Protein AF-A0A1E7FWZ1-F1 (afdb_monomer_lite)

Secondary structure (DSSP, 8-state):
-------------------------EEEEPTT--SS-----TT---HHHHHHHHHTT--HHHH----SSHHHHHHHHHHHHHHHHHT--S--TT-TTT----TT----EEEEEEE-STTT-GGG--TTS-----HHHHHHHHHHHHHHSSSEEEEEES-HHHHHHHHHHHHHHHHHHHHHHHHTT-------------------------------------------SSHHHHHHHHHTTS--PPPPP---------------------------------SEEEEESSTT----SSTTHHHHHHHHHHHHTPPPTTEEEEEEE---SHHHHHHHHHHHHHHTTTSEEEEES---SSPPGGGSS-EEEEEEEEEEEEE-GGGTTT---TT-----PPPEEEEEEETTS-EEEEEESSS--EEEEEE---TTTTT---HHHHHHHHHHHHHHHTT-

Sequence (456 aa):
MVSSLQSHHHHHNQNKYYGRRRSASIILFNAVDDSNSKSNNDNIPPVDSMRTMLESSWNTIKMGRIPVDAEAAAKEAYLSIIRAATGATTVDDNCEDDMKEEDGKNIVGTFFVDLLLPSYDMKQVQKGQTNLYDEVAAVEYCISLANCFKGKTQIIVRDDKTLQTVTKVLDARERNKRIMTNEDNNVDVKLDEEDHDDNEDDIKDDDENDKSVGDNLFVGEETTTTTNNMDSYRQKLISNWDEQDPITTSEDGPKRKFEDSTIETSSAPSSSSSSSSSSSNKSYRLASLFGNVRIDQGPDMATHIIQALRYNALAKDDEDNIIILSAIGKDEMIAVRALVTKYGNKRKIILVNCQFQPTPRELLSAETVYSVLPLMARKNMENENNNNDNNDNNNNIPPKVVVLRRYPKNWEIFVDIGNGYELAESTPVNNSNKRGLSKEFIARGVARHLDFVSRR

Structure (mmCIF, N/CA/C/O backbone):
data_AF-A0A1E7FWZ1-F1
#
_entry.id   AF-A0A1E7FWZ1-F1
#
loop_
_atom_site.group_PDB
_atom_site.id
_atom_site.type_symbol
_atom_site.label_atom_id
_atom_site.label_alt_id
_atom_site.label_comp_id
_atom_site.label_asym_id
_atom_site.label_entity_id
_atom_site.label_seq_id
_atom_site.pdbx_PDB_ins_code
_atom_site.Cartn_x
_atom_site.Cartn_y
_atom_site.Cartn_z
_atom_site.occupancy
_atom_site.B_iso_or_equiv
_atom_site.auth_seq_id
_atom_site.auth_comp_id
_atom_site.auth_asym_id
_atom_site.auth_atom_id
_atom_site.pdbx_PDB_model_num
ATOM 1 N N . MET A 1 1 ? -2.045 -68.570 -27.461 1.00 41.38 1 MET A N 1
ATOM 2 C CA . MET A 1 1 ? -1.552 -68.290 -28.824 1.00 41.38 1 MET A CA 1
ATOM 3 C C . MET A 1 1 ? -0.575 -67.139 -28.726 1.00 41.38 1 MET A C 1
ATOM 5 O O . MET A 1 1 ? -0.920 -66.101 -28.183 1.00 41.38 1 MET A O 1
ATOM 9 N N . VAL A 1 2 ? 0.665 -67.409 -29.115 1.00 37.94 2 VAL A N 1
ATOM 10 C CA . VAL A 1 2 ? 1.831 -66.532 -28.999 1.00 37.94 2 VAL A CA 1
ATOM 11 C C . VAL A 1 2 ? 1.876 -65.647 -30.244 1.00 37.94 2 VAL A C 1
ATOM 13 O O . VAL A 1 2 ? 1.856 -66.189 -31.346 1.00 37.94 2 VAL A O 1
ATOM 16 N N . SER A 1 3 ? 1.970 -64.322 -30.100 1.00 43.81 3 SER A N 1
ATOM 17 C CA . SER A 1 3 ? 2.428 -63.457 -31.195 1.00 43.81 3 SER A CA 1
ATOM 18 C C . SER A 1 3 ? 3.489 -62.481 -30.697 1.00 43.81 3 SER A C 1
ATOM 20 O O . SER A 1 3 ? 3.215 -61.519 -29.983 1.00 43.81 3 SER A O 1
ATOM 22 N N . SER A 1 4 ? 4.711 -62.809 -31.098 1.00 45.62 4 SER A N 1
ATOM 23 C CA . SER A 1 4 ? 5.915 -61.989 -31.129 1.00 45.62 4 SER A CA 1
ATOM 24 C C . SER A 1 4 ? 5.687 -60.672 -31.877 1.00 45.62 4 SER A C 1
ATOM 26 O O . SER A 1 4 ? 5.171 -60.694 -32.993 1.00 45.62 4 SER A O 1
ATOM 28 N N . LEU A 1 5 ? 6.135 -59.555 -31.297 1.00 45.56 5 LEU A N 1
ATOM 29 C CA . LEU A 1 5 ? 6.455 -58.327 -32.024 1.00 45.56 5 LEU A CA 1
ATOM 30 C C . LEU A 1 5 ? 7.795 -57.781 -31.510 1.00 45.56 5 LEU A C 1
ATOM 32 O O . LEU A 1 5 ? 7.937 -57.374 -30.358 1.00 45.56 5 LEU A O 1
ATOM 36 N N . GLN A 1 6 ? 8.782 -57.852 -32.400 1.00 46.59 6 GLN A N 1
ATOM 37 C CA . GLN A 1 6 ? 10.123 -57.274 -32.328 1.00 46.59 6 GLN A CA 1
ATOM 38 C C . GLN A 1 6 ? 10.150 -55.890 -33.008 1.00 46.59 6 GLN A C 1
ATOM 40 O O . GLN A 1 6 ? 9.266 -55.579 -33.802 1.00 46.59 6 GLN A O 1
ATOM 45 N N . SER A 1 7 ? 11.258 -55.163 -32.785 1.00 35.28 7 SER A N 1
ATOM 46 C CA . SER A 1 7 ? 11.747 -53.951 -33.487 1.00 35.28 7 SER A CA 1
ATOM 47 C C . SER A 1 7 ? 11.162 -52.602 -33.046 1.00 35.28 7 SER A C 1
ATOM 49 O O . SER A 1 7 ? 9.962 -52.474 -32.884 1.00 35.28 7 SER A O 1
ATOM 51 N N . HIS A 1 8 ? 11.911 -51.507 -32.857 1.00 38.00 8 HIS A N 1
ATOM 52 C CA . HIS A 1 8 ? 13.321 -51.170 -33.099 1.00 38.00 8 HIS A CA 1
ATOM 53 C C . HIS A 1 8 ? 13.768 -50.117 -32.058 1.00 38.00 8 HIS A C 1
ATOM 55 O O . HIS A 1 8 ? 13.045 -49.160 -31.793 1.00 38.00 8 HIS A O 1
ATOM 61 N N . HIS A 1 9 ? 14.980 -50.245 -31.508 1.00 37.81 9 HIS A N 1
ATOM 62 C CA . HIS A 1 9 ? 15.659 -49.166 -30.782 1.00 37.81 9 HIS A CA 1
ATOM 63 C C . HIS A 1 9 ? 16.366 -48.237 -31.778 1.00 37.81 9 HIS A C 1
ATOM 65 O O . HIS A 1 9 ? 17.279 -48.660 -32.486 1.00 37.81 9 HIS A O 1
ATOM 71 N N . HIS A 1 10 ? 15.963 -46.967 -31.816 1.00 39.62 10 HIS A N 1
ATOM 72 C CA . HIS A 1 10 ? 16.719 -45.882 -32.438 1.00 39.62 10 HIS A CA 1
ATOM 73 C C . HIS A 1 10 ? 17.400 -45.070 -31.330 1.00 39.62 10 HIS A C 1
ATOM 75 O O . HIS A 1 10 ? 16.763 -44.277 -30.638 1.00 39.62 10 HIS A O 1
ATOM 81 N N . HIS A 1 11 ? 18.706 -45.277 -31.150 1.00 37.78 11 HIS A N 1
ATOM 82 C CA . HIS A 1 11 ? 19.546 -44.395 -30.346 1.00 37.78 11 HIS A CA 1
ATOM 83 C C . HIS A 1 11 ? 19.838 -43.124 -31.147 1.00 37.78 11 HIS A C 1
ATOM 85 O O . HIS A 1 11 ? 20.704 -43.112 -32.020 1.00 37.78 11 HIS A O 1
ATOM 91 N N . HIS A 1 12 ? 19.112 -42.047 -30.848 1.00 41.59 12 HIS A N 1
ATOM 92 C CA . HIS A 1 12 ? 19.444 -40.721 -31.353 1.00 41.59 12 HIS A CA 1
ATOM 93 C C . HIS A 1 12 ? 20.403 -40.036 -30.374 1.00 41.59 12 HIS A C 1
ATOM 95 O O . HIS A 1 12 ? 20.028 -39.602 -29.286 1.00 41.59 12 HIS A O 1
ATOM 101 N N . ASN A 1 13 ? 21.674 -40.006 -30.766 1.00 36.00 13 ASN A N 1
ATOM 102 C CA . ASN A 1 13 ? 22.768 -39.371 -30.048 1.00 36.00 13 ASN A CA 1
ATOM 103 C C . ASN A 1 13 ? 22.679 -37.849 -30.266 1.00 36.00 13 ASN A C 1
ATOM 105 O O . ASN A 1 13 ? 23.216 -37.320 -31.238 1.00 36.00 13 ASN A O 1
ATOM 109 N N . GLN A 1 14 ? 21.954 -37.133 -29.400 1.00 42.03 14 GLN A N 1
ATOM 110 C CA . GLN A 1 14 ? 21.979 -35.669 -29.399 1.00 42.03 14 GLN A CA 1
ATOM 111 C C . GLN A 1 14 ? 23.181 -35.171 -28.594 1.00 42.03 14 GLN A C 1
ATOM 113 O O . GLN A 1 14 ? 23.180 -35.152 -27.362 1.00 42.03 14 GLN A O 1
ATOM 118 N N . ASN A 1 15 ? 24.214 -34.753 -29.326 1.00 35.31 15 ASN A N 1
ATOM 119 C CA . ASN A 1 15 ? 25.339 -33.994 -28.800 1.00 35.31 15 ASN A CA 1
ATOM 120 C C . ASN A 1 15 ? 24.839 -32.692 -28.158 1.00 35.31 15 ASN A C 1
ATOM 122 O O . ASN A 1 15 ? 24.394 -31.761 -28.829 1.00 35.31 15 ASN A O 1
ATOM 126 N N . LYS A 1 16 ? 24.946 -32.637 -26.829 1.00 38.59 16 LYS A N 1
ATOM 127 C CA . LYS A 1 16 ? 24.740 -31.453 -25.996 1.00 38.59 16 LYS A CA 1
ATOM 128 C C . LYS A 1 16 ? 25.852 -30.431 -26.253 1.00 38.59 16 LYS A C 1
ATOM 130 O O . LYS A 1 16 ? 26.863 -30.420 -25.556 1.00 38.59 16 LYS A O 1
ATOM 135 N N . TYR A 1 17 ? 25.644 -29.527 -27.206 1.00 34.34 17 TYR A N 1
ATOM 136 C CA . TYR A 1 17 ? 26.347 -28.244 -27.224 1.00 34.34 17 TYR A CA 1
ATOM 137 C C . TYR A 1 17 ? 25.730 -27.327 -26.159 1.00 34.34 17 TYR A C 1
ATOM 139 O O . TYR A 1 17 ? 24.859 -26.507 -26.444 1.00 34.34 17 TYR A O 1
ATOM 147 N N . TYR A 1 18 ? 26.184 -27.446 -24.910 1.00 34.38 18 TYR A N 1
ATOM 148 C CA . TYR A 1 18 ? 26.018 -26.359 -23.946 1.00 34.38 18 TYR A CA 1
ATOM 149 C C . TYR A 1 18 ? 27.026 -25.265 -24.296 1.00 34.38 18 TYR A C 1
ATOM 151 O O . TYR A 1 18 ? 28.133 -25.210 -23.764 1.00 34.38 18 TYR A O 1
ATOM 159 N N . GLY A 1 19 ? 26.633 -24.383 -25.215 1.00 33.56 19 GLY A N 1
ATOM 160 C CA . GLY A 1 19 ? 27.243 -23.066 -25.308 1.00 33.56 19 GLY A CA 1
ATOM 161 C C . GLY A 1 19 ? 27.081 -22.390 -23.951 1.00 33.56 19 GLY A C 1
ATOM 162 O O . GLY A 1 19 ? 25.968 -22.049 -23.551 1.00 33.56 19 GLY A O 1
ATOM 163 N N . ARG A 1 20 ? 28.190 -22.252 -23.222 1.00 35.75 20 ARG A N 1
ATOM 164 C CA . ARG A 1 20 ? 28.290 -21.541 -21.947 1.00 35.75 20 ARG A CA 1
ATOM 165 C C . ARG A 1 20 ? 28.028 -20.058 -22.227 1.00 35.75 20 ARG A C 1
ATOM 167 O O . ARG A 1 20 ? 28.962 -19.276 -22.377 1.00 35.75 20 ARG A O 1
ATOM 174 N N . ARG A 1 21 ? 26.753 -19.680 -22.390 1.00 37.38 21 ARG A N 1
ATOM 175 C CA . ARG A 1 21 ? 26.336 -18.278 -22.456 1.00 37.38 21 ARG A CA 1
ATOM 176 C C . ARG A 1 21 ? 26.787 -17.646 -21.148 1.00 37.38 21 ARG A C 1
ATOM 178 O O . ARG A 1 21 ? 26.331 -18.046 -20.080 1.00 37.38 21 ARG A O 1
ATOM 185 N N . ARG A 1 22 ? 27.729 -16.710 -21.237 1.00 39.38 22 ARG A N 1
ATOM 186 C CA . ARG A 1 22 ? 28.045 -15.791 -20.147 1.00 39.38 22 ARG A CA 1
ATOM 187 C C . ARG A 1 22 ? 26.780 -14.968 -19.919 1.00 39.38 22 ARG A C 1
ATOM 189 O O . ARG A 1 22 ? 26.556 -13.988 -20.615 1.00 39.38 22 ARG A O 1
ATOM 196 N N . SER A 1 23 ? 25.902 -15.434 -19.036 1.00 41.34 23 SER A N 1
ATOM 197 C CA . 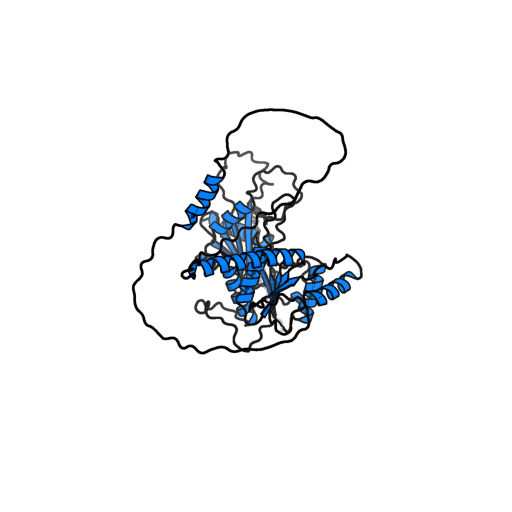SER A 1 23 ? 24.780 -14.634 -18.565 1.00 41.34 23 SER A CA 1
ATOM 198 C C . SER A 1 23 ? 25.378 -13.421 -17.870 1.00 41.34 23 SER A C 1
ATOM 200 O O . SER A 1 23 ? 26.035 -13.573 -16.841 1.00 41.34 23 SER A O 1
ATOM 202 N N . ALA A 1 24 ? 25.213 -12.237 -18.458 1.00 46.94 24 ALA A N 1
ATOM 203 C CA . ALA A 1 24 ? 25.499 -10.999 -17.758 1.00 46.94 24 ALA A CA 1
ATOM 204 C C . ALA A 1 24 ? 24.646 -10.999 -16.481 1.00 46.94 24 ALA A C 1
ATOM 206 O O . ALA A 1 24 ? 23.417 -11.047 -16.544 1.00 46.94 24 ALA A O 1
ATOM 207 N N . SER A 1 25 ? 25.292 -11.052 -15.317 1.00 50.53 25 SER A N 1
ATOM 208 C CA . SER A 1 25 ? 24.591 -10.980 -14.040 1.00 50.53 25 SER A CA 1
ATOM 209 C C . SER A 1 25 ? 24.173 -9.530 -13.815 1.00 50.53 25 SER A C 1
ATOM 211 O O . SER A 1 25 ? 25.030 -8.664 -13.624 1.00 50.53 25 SER A O 1
ATOM 213 N N . ILE A 1 26 ? 22.870 -9.266 -13.872 1.00 57.25 26 ILE A N 1
ATOM 214 C CA . ILE A 1 26 ? 22.287 -7.978 -13.491 1.00 57.25 26 ILE A CA 1
ATOM 215 C C . ILE A 1 26 ? 22.041 -8.006 -11.989 1.00 57.25 26 ILE A C 1
ATOM 217 O O . ILE A 1 26 ? 21.404 -8.934 -11.488 1.00 57.25 26 ILE A O 1
ATOM 221 N N . ILE A 1 27 ? 22.525 -6.985 -11.289 1.00 63.66 27 ILE A N 1
ATOM 222 C CA . ILE A 1 27 ? 22.184 -6.753 -9.888 1.00 63.66 27 ILE A CA 1
ATOM 223 C C . ILE A 1 27 ? 21.081 -5.699 -9.867 1.00 63.66 27 ILE A C 1
ATOM 225 O O . ILE A 1 27 ? 21.205 -4.628 -10.465 1.00 63.66 27 ILE A O 1
ATOM 229 N N . LEU A 1 28 ? 19.975 -6.025 -9.204 1.00 57.56 28 LEU A N 1
ATOM 230 C CA . LEU A 1 28 ? 18.892 -5.082 -8.966 1.00 57.56 28 LEU A CA 1
ATOM 231 C C . LEU A 1 28 ? 19.117 -4.402 -7.629 1.00 57.56 28 LEU A C 1
ATOM 233 O O . LEU A 1 28 ? 19.120 -5.061 -6.587 1.00 57.56 28 LEU A O 1
ATOM 237 N N . PHE A 1 29 ? 19.249 -3.085 -7.666 1.00 53.00 29 PHE A N 1
ATOM 238 C CA . PHE A 1 29 ? 19.328 -2.289 -6.459 1.00 53.00 29 PHE A CA 1
ATOM 239 C C . PHE A 1 29 ? 17.923 -1.794 -6.107 1.00 53.00 29 PHE A C 1
ATOM 241 O O . PHE A 1 29 ? 17.290 -1.072 -6.876 1.00 53.00 29 PHE A O 1
ATOM 248 N N . ASN A 1 30 ? 17.451 -2.208 -4.929 1.00 49.53 30 ASN A N 1
ATOM 249 C CA . ASN A 1 30 ? 16.565 -1.365 -4.128 1.00 49.53 30 ASN A CA 1
ATOM 250 C C . ASN A 1 30 ? 17.461 -0.381 -3.379 1.00 49.53 30 ASN A C 1
ATOM 252 O O . ASN A 1 30 ? 18.593 -0.741 -3.055 1.00 49.53 30 ASN A O 1
ATOM 256 N N . ALA A 1 31 ? 16.950 0.790 -3.007 1.00 45.16 31 ALA A N 1
ATOM 257 C CA . ALA A 1 31 ? 17.656 1.758 -2.160 1.00 45.16 31 ALA A CA 1
ATOM 258 C C . ALA A 1 31 ? 18.014 1.233 -0.741 1.00 45.16 31 ALA A C 1
ATOM 260 O O . ALA A 1 31 ? 18.254 2.029 0.154 1.00 45.16 31 ALA A O 1
ATOM 261 N N . VAL A 1 32 ? 18.027 -0.082 -0.491 1.00 41.59 32 VAL A N 1
ATOM 262 C CA . VAL A 1 32 ? 18.115 -0.691 0.847 1.00 41.59 32 VAL A CA 1
ATOM 263 C C . VAL A 1 32 ? 19.253 -1.709 0.999 1.00 41.59 32 VAL A C 1
ATOM 265 O O . VAL A 1 32 ? 19.667 -1.960 2.125 1.00 41.59 32 VAL A O 1
ATOM 268 N N . ASP A 1 33 ? 19.831 -2.262 -0.069 1.00 38.22 33 ASP A N 1
ATOM 269 C CA . ASP A 1 33 ? 20.810 -3.351 0.088 1.00 38.22 33 ASP A CA 1
ATOM 270 C C . ASP A 1 33 ? 22.237 -2.903 -0.241 1.00 38.22 33 ASP A C 1
ATOM 272 O O . ASP A 1 33 ? 22.680 -3.065 -1.372 1.00 38.22 33 ASP A O 1
ATOM 276 N N . ASP A 1 34 ? 22.946 -2.354 0.754 1.00 40.84 34 ASP A N 1
ATOM 277 C CA . ASP A 1 34 ? 24.374 -2.648 0.958 1.00 40.84 34 ASP A CA 1
ATOM 278 C C . ASP A 1 34 ? 24.886 -2.113 2.305 1.00 40.84 34 ASP A C 1
ATOM 280 O O . ASP A 1 34 ? 25.384 -0.997 2.439 1.00 40.84 34 ASP A O 1
ATOM 284 N N . SER A 1 35 ? 24.802 -2.945 3.343 1.00 40.69 35 SER A N 1
ATOM 285 C CA . SER A 1 35 ? 25.486 -2.703 4.615 1.00 40.69 35 SER A CA 1
ATOM 286 C C . SER A 1 35 ? 26.599 -3.727 4.823 1.00 40.69 35 SER A C 1
ATOM 288 O O . SER A 1 35 ? 26.543 -4.488 5.787 1.00 40.69 35 SER A O 1
ATOM 290 N N . ASN A 1 36 ? 27.587 -3.791 3.919 1.00 40.31 36 ASN A N 1
ATOM 291 C CA . ASN A 1 36 ? 28.929 -4.265 4.306 1.00 40.31 36 ASN A CA 1
ATOM 292 C C . ASN A 1 36 ? 30.097 -4.013 3.334 1.00 40.31 36 ASN A C 1
ATOM 294 O O . ASN A 1 36 ? 31.200 -4.491 3.597 1.00 40.31 36 ASN A O 1
ATOM 298 N N . SER A 1 37 ? 29.927 -3.250 2.255 1.00 39.62 37 SER A N 1
ATOM 299 C CA . SER A 1 37 ? 31.049 -2.901 1.377 1.00 39.62 37 SER A CA 1
ATOM 300 C C . SER A 1 37 ? 31.594 -1.514 1.724 1.00 39.62 37 SER A C 1
ATOM 302 O O . SER A 1 37 ? 31.004 -0.495 1.377 1.00 39.62 37 SER A O 1
ATOM 304 N N . LYS A 1 38 ? 32.750 -1.452 2.400 1.00 39.91 38 LYS A N 1
ATOM 305 C CA . LYS A 1 38 ? 33.598 -0.244 2.439 1.00 39.91 38 LYS A CA 1
ATOM 306 C C . LYS A 1 38 ? 34.289 -0.058 1.079 1.00 39.91 38 LYS A C 1
ATOM 308 O O . LYS A 1 38 ? 35.515 -0.105 1.000 1.00 39.91 38 LYS A O 1
ATOM 313 N N . SER A 1 39 ? 33.525 0.110 0.002 1.00 40.69 39 SER A N 1
ATOM 314 C CA . SER A 1 39 ? 34.071 0.593 -1.267 1.00 40.69 39 SER A CA 1
ATOM 315 C C . SER A 1 39 ? 33.727 2.070 -1.411 1.00 40.69 39 SER A C 1
ATOM 317 O O . SER A 1 39 ? 32.548 2.420 -1.405 1.00 40.69 39 SER A O 1
ATOM 319 N N . ASN A 1 40 ? 34.753 2.910 -1.548 1.00 39.09 40 ASN A N 1
ATOM 320 C CA . ASN A 1 40 ? 34.683 4.345 -1.847 1.00 39.09 40 ASN A CA 1
ATOM 321 C C . ASN A 1 40 ? 34.092 4.617 -3.249 1.00 39.09 40 ASN A C 1
ATOM 323 O O . ASN A 1 40 ? 34.763 5.191 -4.100 1.00 39.09 40 ASN A O 1
ATOM 327 N N . ASN A 1 41 ? 32.877 4.147 -3.536 1.00 42.69 41 ASN A N 1
ATOM 328 C CA . ASN A 1 41 ? 32.241 4.346 -4.834 1.00 42.69 41 ASN A CA 1
ATOM 329 C C . ASN A 1 41 ? 31.243 5.509 -4.758 1.00 42.69 41 ASN A C 1
ATOM 331 O O . ASN A 1 41 ? 30.050 5.316 -4.529 1.00 42.69 41 ASN A O 1
ATOM 335 N N . ASP A 1 42 ? 31.760 6.713 -5.004 1.00 45.56 42 ASP A N 1
ATOM 336 C CA . ASP A 1 42 ? 31.064 8.011 -5.031 1.00 45.56 42 ASP A CA 1
ATOM 337 C C . ASP A 1 42 ? 30.045 8.180 -6.185 1.00 45.56 42 ASP A C 1
ATOM 339 O O . ASP A 1 42 ? 29.622 9.288 -6.498 1.00 45.56 42 ASP A O 1
ATOM 343 N N . ASN A 1 43 ? 29.600 7.094 -6.825 1.00 53.56 43 ASN A N 1
ATOM 344 C CA . ASN A 1 43 ? 28.742 7.136 -8.018 1.00 53.56 43 ASN A CA 1
ATOM 345 C C . ASN A 1 43 ? 27.298 6.662 -7.774 1.00 53.56 43 ASN A C 1
ATOM 347 O O . ASN A 1 43 ? 26.589 6.309 -8.719 1.00 53.56 43 ASN A O 1
ATOM 351 N N . ILE A 1 44 ? 26.829 6.614 -6.523 1.00 56.09 44 ILE A N 1
ATOM 352 C CA . ILE A 1 44 ? 25.401 6.396 -6.255 1.00 56.09 44 ILE A CA 1
ATOM 353 C C . ILE A 1 44 ? 24.702 7.758 -6.362 1.00 56.09 44 ILE A C 1
ATOM 355 O O . ILE A 1 44 ? 24.931 8.597 -5.491 1.00 56.09 44 ILE A O 1
ATOM 359 N N . PRO A 1 45 ? 23.864 8.010 -7.394 1.00 57.00 45 PRO A N 1
ATOM 360 C CA . PRO A 1 45 ? 23.082 9.237 -7.431 1.00 57.00 45 PRO A CA 1
ATOM 361 C C . PRO A 1 45 ? 22.238 9.328 -6.152 1.00 57.00 45 PRO A C 1
ATOM 363 O O . PRO A 1 45 ? 21.728 8.293 -5.703 1.00 57.00 45 PRO A O 1
ATOM 366 N N . PRO A 1 46 ? 22.081 10.531 -5.566 1.00 65.25 46 PRO A N 1
ATOM 367 C CA . PRO A 1 46 ? 21.215 10.736 -4.412 1.00 65.25 46 PRO A CA 1
ATOM 368 C C . PRO A 1 46 ? 19.850 10.090 -4.655 1.00 65.25 46 PRO A C 1
ATOM 370 O O . PRO A 1 46 ? 19.338 10.131 -5.776 1.00 65.25 46 PRO A O 1
ATOM 373 N N . VAL A 1 47 ? 19.253 9.477 -3.634 1.00 62.38 47 VAL A N 1
ATOM 374 C CA . VAL A 1 47 ? 18.020 8.693 -3.819 1.00 62.38 47 VAL A CA 1
ATOM 375 C C . VAL A 1 47 ? 16.865 9.564 -4.355 1.00 62.38 47 VAL A C 1
ATOM 377 O O . VAL A 1 47 ? 16.065 9.088 -5.158 1.00 62.38 47 VAL A O 1
ATOM 380 N N . ASP A 1 48 ? 16.859 10.868 -4.061 1.00 60.44 48 ASP A N 1
ATOM 381 C CA . ASP A 1 48 ? 15.946 11.842 -4.682 1.00 60.44 48 ASP A CA 1
ATOM 382 C C . ASP A 1 48 ? 16.162 11.994 -6.193 1.00 60.44 48 ASP A C 1
ATOM 384 O O . ASP A 1 48 ? 15.210 12.035 -6.966 1.00 60.44 48 ASP A O 1
ATOM 388 N N . SER A 1 49 ? 17.416 12.007 -6.651 1.00 66.81 49 SER A N 1
ATOM 389 C CA . SER A 1 49 ? 17.739 12.016 -8.082 1.00 66.81 49 SER A CA 1
ATOM 390 C C . SER A 1 49 ? 17.287 10.718 -8.756 1.00 66.81 49 SER A C 1
ATOM 392 O O . SER A 1 49 ? 16.736 10.753 -9.857 1.00 66.81 49 SER A O 1
ATOM 394 N N . MET A 1 50 ? 17.443 9.579 -8.073 1.00 66.38 50 MET A N 1
ATOM 395 C CA . MET A 1 50 ? 16.941 8.286 -8.540 1.00 66.38 50 MET A CA 1
ATOM 396 C C . MET A 1 50 ? 15.416 8.297 -8.681 1.00 66.38 50 MET A C 1
ATOM 398 O O . MET A 1 50 ? 14.901 7.874 -9.716 1.00 66.38 50 MET A O 1
ATOM 402 N N . ARG A 1 51 ? 14.701 8.833 -7.687 1.00 69.12 51 ARG A N 1
ATOM 403 C CA . ARG A 1 51 ? 13.246 8.998 -7.718 1.00 69.12 51 ARG A CA 1
ATOM 404 C C . ARG A 1 51 ? 12.804 9.860 -8.898 1.00 69.12 51 ARG A C 1
ATOM 406 O O . ARG A 1 51 ? 12.054 9.376 -9.740 1.00 69.12 51 ARG A O 1
ATOM 413 N N . THR A 1 52 ? 13.328 11.079 -9.017 1.00 71.38 52 THR A N 1
ATOM 414 C CA . THR A 1 52 ? 12.980 12.001 -10.111 1.00 71.38 52 THR A CA 1
ATOM 415 C C . THR A 1 52 ? 13.274 11.386 -11.481 1.00 71.38 52 THR A C 1
ATOM 417 O O . THR A 1 52 ? 12.502 11.527 -12.429 1.00 71.38 52 THR A O 1
ATOM 420 N N . MET A 1 53 ? 14.369 10.635 -11.605 1.00 72.25 53 MET A N 1
ATOM 421 C CA . MET A 1 53 ? 14.729 9.957 -12.851 1.00 72.25 53 MET A CA 1
ATOM 422 C C . MET A 1 53 ? 13.786 8.795 -13.205 1.00 72.25 53 MET A C 1
ATOM 424 O O . MET A 1 53 ? 13.574 8.522 -14.390 1.00 72.25 53 MET A O 1
ATOM 428 N N . LEU A 1 54 ? 13.243 8.099 -12.206 1.00 72.50 54 LEU A N 1
ATOM 429 C CA . LEU A 1 54 ? 12.268 7.026 -12.397 1.00 72.50 54 LEU A CA 1
ATOM 430 C C . LEU A 1 54 ? 10.892 7.591 -12.757 1.00 72.50 54 LEU A C 1
ATOM 432 O O . LEU A 1 54 ? 10.285 7.117 -13.718 1.00 72.50 54 LEU A O 1
ATOM 436 N N . GLU A 1 55 ? 10.447 8.608 -12.015 1.00 74.19 55 GLU A N 1
ATOM 437 C CA . GLU A 1 55 ? 9.142 9.264 -12.164 1.00 74.19 55 GLU A CA 1
ATOM 438 C C . GLU A 1 55 ? 9.031 10.039 -13.482 1.00 74.19 55 GLU A C 1
ATOM 440 O O . GLU A 1 55 ? 8.024 9.926 -14.175 1.00 74.19 55 GLU A O 1
ATOM 445 N N . SER A 1 56 ? 10.095 10.732 -13.906 1.00 73.75 56 SER A N 1
ATOM 446 C CA . SER A 1 56 ? 10.124 11.467 -15.187 1.00 73.75 56 SER A CA 1
ATOM 447 C C . SER A 1 56 ? 9.919 10.586 -16.420 1.00 73.75 56 SER A C 1
ATOM 449 O O . SER A 1 56 ? 9.625 11.091 -17.499 1.00 73.75 56 SER A O 1
ATOM 451 N N . SER A 1 57 ? 10.100 9.270 -16.288 1.00 72.81 57 SER A N 1
ATOM 452 C CA . SER A 1 57 ? 9.932 8.319 -17.392 1.00 72.81 57 SER A CA 1
ATOM 453 C C . SER A 1 57 ? 8.623 7.543 -17.327 1.00 72.81 57 SER A C 1
ATOM 455 O O . SER A 1 57 ? 8.371 6.723 -18.208 1.00 72.81 57 SER A O 1
ATOM 457 N N . TRP A 1 58 ? 7.788 7.769 -16.307 1.00 81.62 58 TRP A N 1
ATOM 458 C CA . TRP A 1 58 ? 6.489 7.113 -16.205 1.00 81.62 58 TRP A CA 1
ATOM 459 C C . TRP A 1 58 ? 5.612 7.459 -17.404 1.00 81.62 58 TRP A C 1
ATOM 461 O O . TRP A 1 58 ? 5.449 8.616 -17.779 1.00 81.62 58 TRP A O 1
ATOM 471 N N . ASN A 1 59 ? 5.036 6.427 -18.015 1.00 75.06 59 ASN A N 1
ATOM 472 C CA . ASN A 1 59 ? 4.189 6.572 -19.187 1.00 75.06 59 ASN A CA 1
ATOM 473 C C . ASN A 1 59 ? 2.857 5.872 -18.929 1.00 75.06 59 ASN A C 1
ATOM 475 O O . ASN A 1 59 ? 2.774 4.642 -18.975 1.00 75.06 59 ASN A O 1
ATOM 479 N N . THR A 1 60 ? 1.812 6.665 -18.691 1.00 69.06 60 THR A N 1
ATOM 480 C CA . THR A 1 60 ? 0.472 6.158 -18.376 1.00 69.06 60 THR A CA 1
ATOM 481 C C . THR A 1 60 ? -0.181 5.404 -19.533 1.00 69.06 60 THR A C 1
ATOM 483 O O . THR A 1 60 ? -1.022 4.541 -19.295 1.00 69.06 60 THR A O 1
ATOM 486 N N . ILE A 1 61 ? 0.238 5.656 -20.778 1.00 76.50 61 ILE A N 1
ATOM 487 C CA . ILE A 1 61 ? -0.270 4.962 -21.970 1.00 76.50 61 ILE A CA 1
ATOM 488 C C . ILE A 1 61 ? 0.217 3.512 -21.980 1.00 76.50 61 ILE A C 1
ATOM 490 O O . ILE A 1 61 ? -0.567 2.589 -22.177 1.00 76.50 61 ILE A O 1
ATOM 494 N N . LYS A 1 62 ? 1.519 3.296 -21.764 1.00 79.25 62 LYS A N 1
ATOM 495 C CA . LYS A 1 62 ? 2.116 1.951 -21.837 1.00 79.25 62 LYS A CA 1
ATOM 496 C C . LYS A 1 62 ? 1.965 1.173 -20.540 1.00 79.25 62 LYS A C 1
ATOM 498 O O . LYS A 1 62 ? 1.742 -0.034 -20.557 1.00 79.25 62 LYS A O 1
ATOM 503 N N . MET A 1 63 ? 2.129 1.859 -19.418 1.00 78.25 63 MET A N 1
ATOM 504 C CA . MET A 1 63 ? 2.160 1.223 -18.113 1.00 78.25 63 MET A CA 1
ATOM 505 C C . MET A 1 63 ? 0.804 1.260 -17.427 1.00 78.25 63 MET A C 1
ATOM 507 O O . MET A 1 63 ? 0.716 0.728 -16.332 1.00 78.25 63 MET A O 1
ATOM 511 N N . GLY A 1 64 ? -0.239 1.848 -18.026 1.00 74.25 64 GLY A N 1
ATOM 512 C CA . GLY A 1 64 ? -1.506 2.194 -17.368 1.00 74.25 64 GLY A CA 1
ATOM 513 C C . GLY A 1 64 ? -1.338 3.336 -16.358 1.00 74.25 64 GLY A C 1
ATOM 514 O O . GLY A 1 64 ? -0.233 3.840 -16.179 1.00 74.25 64 GLY A O 1
ATOM 515 N N . ARG A 1 65 ? -2.414 3.742 -15.673 1.00 70.62 65 ARG A N 1
ATOM 516 C CA . ARG A 1 65 ? -2.369 4.796 -14.643 1.00 70.62 65 ARG A CA 1
ATOM 517 C C . ARG A 1 65 ? -1.370 4.404 -13.540 1.00 70.62 65 ARG A C 1
ATOM 519 O O . ARG A 1 65 ? -1.648 3.543 -12.710 1.00 70.62 65 ARG A O 1
ATOM 526 N N . ILE A 1 66 ? -0.169 4.982 -13.593 1.00 71.12 66 ILE A N 1
ATOM 527 C CA . ILE A 1 66 ? 0.795 4.964 -12.493 1.00 71.12 66 ILE A CA 1
ATOM 528 C C . ILE A 1 66 ? 0.520 6.219 -11.685 1.00 71.12 66 ILE A C 1
ATOM 530 O O . ILE A 1 66 ? 0.373 7.295 -12.270 1.00 71.12 66 ILE A O 1
ATOM 534 N N . PRO A 1 67 ? 0.429 6.106 -10.364 1.00 65.94 67 PRO A N 1
ATOM 535 C CA . PRO A 1 67 ? 0.063 7.230 -9.549 1.00 65.94 67 PRO A CA 1
ATOM 536 C C . PRO A 1 67 ? 1.176 8.253 -9.467 1.00 65.94 67 PRO A C 1
ATOM 538 O O . PRO A 1 67 ? 2.167 8.054 -8.773 1.00 65.94 67 PRO A O 1
ATOM 541 N N . VAL A 1 68 ? 0.956 9.358 -10.166 1.00 72.44 68 VAL A N 1
ATOM 542 C CA . VAL A 1 68 ? 1.752 10.583 -10.063 1.00 72.44 68 VAL A CA 1
ATOM 543 C C . VAL A 1 68 ? 1.526 11.301 -8.730 1.00 72.44 68 VAL A C 1
ATOM 545 O O . VAL A 1 68 ? 2.393 12.042 -8.280 1.00 72.44 68 VAL A O 1
ATOM 548 N N . ASP A 1 69 ? 0.399 11.030 -8.065 1.00 80.50 69 ASP A N 1
ATOM 549 C CA . ASP A 1 69 ? 0.045 11.568 -6.756 1.00 80.50 69 ASP A CA 1
ATOM 550 C C . ASP A 1 69 ? -0.705 10.536 -5.884 1.00 80.50 69 ASP A C 1
ATOM 552 O O . ASP A 1 69 ? -1.064 9.433 -6.317 1.00 80.50 69 ASP A O 1
ATOM 556 N N . ALA A 1 70 ? -0.917 10.902 -4.619 1.00 83.25 70 ALA A N 1
ATOM 557 C CA . ALA A 1 70 ? -1.572 10.067 -3.618 1.00 83.25 70 ALA A CA 1
ATOM 558 C C . ALA A 1 70 ? -3.045 9.751 -3.952 1.00 83.25 70 ALA A C 1
ATOM 560 O O . ALA A 1 70 ? -3.526 8.666 -3.619 1.00 83.25 70 ALA A O 1
ATOM 561 N N . GLU A 1 71 ? -3.759 10.655 -4.625 1.00 88.69 71 GLU A N 1
ATOM 562 C CA . GLU A 1 71 ? -5.175 10.487 -4.958 1.00 88.69 71 GLU A CA 1
ATOM 563 C C . GLU A 1 71 ? -5.355 9.507 -6.122 1.00 88.69 71 GLU A C 1
ATOM 565 O O . GLU A 1 71 ? -6.167 8.582 -6.045 1.00 88.69 71 GLU A O 1
ATOM 570 N N . ALA A 1 72 ? -4.546 9.644 -7.171 1.00 86.06 72 ALA A N 1
ATOM 571 C CA . ALA A 1 72 ? -4.489 8.706 -8.281 1.00 86.06 72 ALA A CA 1
ATOM 572 C C . ALA A 1 72 ? -4.104 7.299 -7.794 1.00 86.06 72 ALA A C 1
ATOM 574 O O . ALA A 1 72 ? -4.732 6.316 -8.191 1.00 86.06 72 ALA A O 1
ATOM 575 N N . ALA A 1 73 ? -3.134 7.191 -6.873 1.00 87.00 73 ALA A N 1
ATOM 576 C CA . ALA A 1 73 ? -2.749 5.903 -6.277 1.00 87.00 73 ALA A CA 1
ATOM 577 C C . ALA A 1 73 ? -3.912 5.273 -5.529 1.00 87.00 73 ALA A C 1
ATOM 579 O O . ALA A 1 73 ? -4.123 4.060 -5.586 1.00 87.00 73 ALA A O 1
ATOM 580 N N . ALA A 1 74 ? -4.619 6.099 -4.761 1.00 92.25 74 ALA A N 1
ATOM 581 C CA . ALA A 1 74 ? -5.719 5.667 -3.927 1.00 92.25 74 ALA A CA 1
ATOM 582 C C . ALA A 1 74 ? -6.875 5.152 -4.782 1.00 92.25 74 ALA A C 1
ATOM 584 O O . ALA A 1 74 ? -7.397 4.078 -4.493 1.00 92.25 74 ALA A O 1
ATOM 585 N N . LYS A 1 75 ? -7.214 5.852 -5.871 1.00 91.44 75 LYS A N 1
ATOM 586 C CA . LYS A 1 75 ? -8.244 5.425 -6.829 1.00 91.44 75 LYS A CA 1
ATOM 587 C C . LYS A 1 75 ? -7.892 4.092 -7.492 1.00 91.44 75 LYS A C 1
ATOM 589 O O . LYS A 1 75 ? -8.714 3.181 -7.495 1.00 91.44 75 LYS A O 1
ATOM 594 N N . GLU A 1 76 ? -6.662 3.923 -7.974 1.00 89.69 76 GLU A N 1
ATOM 595 C CA . GLU A 1 76 ? -6.225 2.660 -8.594 1.00 89.69 76 GLU A CA 1
ATOM 596 C C . GLU A 1 76 ? -6.215 1.483 -7.607 1.00 89.69 76 GLU A C 1
ATOM 598 O O . GLU A 1 76 ? -6.655 0.369 -7.925 1.00 89.69 76 GLU A O 1
ATOM 603 N N . ALA A 1 77 ? -5.748 1.724 -6.379 1.00 93.75 77 ALA A N 1
ATOM 604 C CA . ALA A 1 77 ? -5.788 0.725 -5.321 1.00 93.75 77 ALA A CA 1
ATOM 605 C C . ALA A 1 77 ? -7.231 0.378 -4.934 1.00 93.75 77 ALA A C 1
ATOM 607 O O . ALA A 1 77 ? -7.553 -0.803 -4.809 1.00 93.75 77 ALA A O 1
ATOM 608 N N . TYR A 1 78 ? -8.109 1.377 -4.809 1.00 94.38 78 TYR A N 1
ATOM 609 C CA . TYR A 1 78 ? -9.538 1.196 -4.561 1.00 94.38 78 TYR A CA 1
ATOM 610 C C . TYR A 1 78 ? -10.182 0.314 -5.634 1.00 94.38 78 TYR A C 1
ATOM 612 O O . TYR A 1 78 ? -10.751 -0.724 -5.298 1.00 94.38 78 TYR A O 1
ATOM 620 N N . LEU A 1 79 ? -10.022 0.650 -6.918 1.00 91.69 79 LEU A N 1
ATOM 621 C CA . LEU A 1 79 ? -10.570 -0.142 -8.024 1.00 91.69 79 LEU A CA 1
ATOM 622 C C . LEU A 1 79 ? -10.054 -1.586 -7.989 1.00 91.69 79 LEU A C 1
ATOM 624 O O . LEU A 1 79 ? -10.825 -2.532 -8.154 1.00 91.69 79 LEU A O 1
ATOM 628 N N . SER A 1 80 ? -8.764 -1.775 -7.701 1.00 93.12 80 SER A N 1
ATOM 629 C CA . SER A 1 80 ? -8.166 -3.107 -7.551 1.00 93.12 80 SER A CA 1
ATOM 630 C C . SER A 1 80 ? -8.773 -3.893 -6.377 1.00 93.12 80 SER A C 1
ATOM 632 O O . SER A 1 80 ? -9.028 -5.091 -6.510 1.00 93.12 80 SER A O 1
ATOM 634 N N . ILE A 1 81 ? -9.052 -3.232 -5.247 1.00 94.81 81 ILE A N 1
ATOM 635 C CA . ILE A 1 81 ? -9.718 -3.827 -4.076 1.00 94.81 81 ILE A CA 1
ATOM 636 C C . ILE A 1 81 ? -11.153 -4.238 -4.423 1.00 94.81 81 ILE A C 1
ATOM 638 O O . ILE A 1 81 ? -11.543 -5.370 -4.135 1.00 94.81 81 ILE A O 1
ATOM 642 N N . ILE A 1 82 ? -11.935 -3.362 -5.063 1.00 93.06 82 ILE A N 1
ATOM 643 C CA . ILE A 1 82 ? -13.327 -3.651 -5.443 1.00 93.06 82 ILE A CA 1
ATOM 644 C C . ILE A 1 82 ? -13.395 -4.814 -6.442 1.00 93.06 82 ILE A C 1
ATOM 646 O O . ILE A 1 82 ? -14.204 -5.731 -6.273 1.00 93.06 82 ILE A O 1
ATOM 650 N N . ARG A 1 83 ? -12.507 -4.844 -7.443 1.00 91.94 83 ARG A N 1
ATOM 651 C CA . ARG A 1 83 ? -12.411 -5.955 -8.407 1.00 91.94 83 ARG A CA 1
ATOM 652 C C . ARG A 1 83 ? -12.071 -7.278 -7.711 1.00 91.94 83 ARG A C 1
ATOM 654 O O . ARG A 1 83 ? -12.731 -8.284 -7.961 1.00 91.94 83 ARG A O 1
ATOM 661 N N . ALA A 1 84 ? -11.102 -7.277 -6.793 1.00 92.62 84 ALA A N 1
ATOM 662 C CA . ALA A 1 84 ? -10.737 -8.472 -6.028 1.00 92.62 84 ALA A CA 1
ATOM 663 C C . ALA A 1 84 ? -11.881 -8.959 -5.130 1.00 92.62 84 ALA A C 1
ATOM 665 O O . ALA A 1 84 ? -12.197 -10.147 -5.100 1.00 92.62 84 ALA A O 1
ATOM 666 N N . ALA A 1 85 ? -12.556 -8.035 -4.449 1.00 91.31 85 ALA A N 1
ATOM 667 C CA . ALA A 1 85 ? -13.700 -8.328 -3.593 1.00 91.31 85 ALA A CA 1
ATOM 668 C C . ALA A 1 85 ? -14.903 -8.914 -4.344 1.00 91.31 85 ALA A C 1
ATOM 670 O O . ALA A 1 85 ? -15.647 -9.730 -3.801 1.00 91.31 85 ALA A O 1
ATOM 671 N N . THR A 1 86 ? -15.116 -8.482 -5.586 1.00 88.69 86 THR A N 1
ATOM 672 C CA . THR A 1 86 ? -16.212 -8.960 -6.439 1.00 88.69 86 THR A CA 1
ATOM 673 C C . THR A 1 86 ? -15.856 -10.229 -7.213 1.00 88.69 86 THR A C 1
ATOM 675 O O . THR A 1 86 ? -16.749 -10.845 -7.791 1.00 88.69 86 THR A O 1
ATOM 678 N N . GLY A 1 87 ? -14.586 -10.654 -7.190 1.00 87.31 87 GLY A N 1
ATOM 679 C CA . GLY A 1 87 ? -14.091 -11.790 -7.967 1.00 87.31 87 GLY A CA 1
ATOM 680 C C . GLY A 1 87 ? -14.020 -11.506 -9.470 1.00 87.31 87 GLY A C 1
ATOM 681 O O . GLY A 1 87 ? -14.083 -12.439 -10.271 1.00 87.31 87 GLY A O 1
ATOM 682 N N . ALA A 1 88 ? -13.928 -10.233 -9.865 1.00 84.50 88 ALA A N 1
ATOM 683 C CA . ALA A 1 88 ? -13.837 -9.836 -11.264 1.00 84.50 88 ALA A CA 1
ATOM 684 C C . ALA A 1 88 ? -12.510 -10.320 -11.868 1.00 84.50 88 ALA A C 1
ATOM 686 O O . ALA A 1 88 ? -11.434 -9.945 -11.414 1.00 84.50 88 ALA A O 1
ATOM 687 N N . THR A 1 89 ? -12.570 -11.150 -12.909 1.00 81.75 89 THR A N 1
ATOM 688 C CA . THR A 1 89 ? -11.369 -11.741 -13.533 1.00 81.75 89 THR A CA 1
ATOM 689 C C . THR A 1 89 ? -10.881 -10.980 -14.763 1.00 81.75 89 THR A C 1
ATOM 691 O O . THR A 1 89 ? -9.758 -11.200 -15.213 1.00 81.75 89 THR A O 1
ATOM 694 N N . THR A 1 90 ? -11.684 -10.054 -15.283 1.00 75.62 90 THR A N 1
ATOM 695 C CA . THR A 1 90 ? -11.372 -9.233 -16.456 1.00 75.62 90 THR A CA 1
ATOM 696 C C . THR A 1 90 ? -11.483 -7.752 -16.112 1.00 75.62 90 THR A C 1
ATOM 698 O O . THR A 1 90 ? -12.347 -7.350 -15.333 1.00 75.62 90 THR A O 1
ATOM 701 N N . VAL A 1 91 ? -10.595 -6.941 -16.689 1.00 72.06 91 VAL A N 1
ATOM 702 C CA . VAL A 1 91 ? -10.767 -5.485 -16.738 1.00 72.06 91 VAL A CA 1
ATOM 703 C C . VAL A 1 91 ? -11.626 -5.217 -17.964 1.00 72.06 91 VAL A C 1
ATOM 705 O O . VAL A 1 91 ? -11.194 -5.534 -19.068 1.00 72.06 91 VAL A O 1
ATOM 708 N N . ASP A 1 92 ? -12.852 -4.737 -17.778 1.00 68.94 92 ASP A N 1
ATOM 709 C CA . ASP A 1 92 ? -13.613 -4.189 -18.899 1.00 68.94 92 ASP A CA 1
ATOM 710 C C . ASP A 1 92 ? -13.121 -2.751 -19.090 1.00 68.94 92 ASP A C 1
ATOM 712 O O . ASP A 1 92 ? -13.352 -1.890 -18.237 1.00 68.94 92 ASP A O 1
ATOM 716 N N . ASP A 1 93 ? -12.393 -2.496 -20.178 1.00 63.47 93 ASP A N 1
ATOM 717 C CA . ASP A 1 93 ? -11.748 -1.198 -20.437 1.00 63.47 93 ASP A CA 1
ATOM 718 C C . ASP A 1 93 ? -12.770 -0.042 -20.560 1.00 63.47 93 ASP A C 1
ATOM 720 O O . ASP A 1 93 ? -12.403 1.128 -20.516 1.00 63.47 93 ASP A O 1
ATOM 724 N N . ASN A 1 94 ? -14.068 -0.358 -20.663 1.00 63.81 94 ASN A N 1
ATOM 725 C CA . ASN A 1 94 ? -15.159 0.609 -20.787 1.00 63.81 94 ASN A CA 1
ATOM 726 C C . ASN A 1 94 ? -15.854 0.980 -19.462 1.00 63.81 94 ASN A C 1
ATOM 728 O O . ASN A 1 94 ? -16.750 1.820 -19.486 1.00 63.81 94 ASN A O 1
ATOM 732 N N . CYS A 1 95 ? -15.505 0.374 -18.319 1.00 59.59 95 CYS A N 1
ATOM 733 C CA . CYS A 1 95 ? -16.225 0.595 -17.052 1.00 59.59 95 CYS A CA 1
ATOM 734 C C . CYS A 1 95 ? -15.343 1.100 -15.898 1.00 59.59 95 CYS A C 1
ATOM 736 O O . CYS A 1 95 ? -15.701 0.937 -14.729 1.00 59.59 95 CYS A O 1
ATOM 738 N N . GLU A 1 96 ? -14.180 1.685 -16.199 1.00 60.28 96 GLU A N 1
ATOM 739 C CA . GLU A 1 96 ? -13.203 2.060 -15.167 1.00 60.28 96 GLU A CA 1
ATOM 740 C C . GLU A 1 96 ? -13.673 3.185 -14.229 1.00 60.28 96 GLU A C 1
ATOM 742 O O . GLU A 1 96 ? -13.270 3.181 -13.067 1.00 60.28 96 GLU A O 1
ATOM 747 N N . ASP A 1 97 ? -14.563 4.079 -14.673 1.00 60.44 97 ASP A N 1
ATOM 748 C CA . ASP A 1 97 ? -14.957 5.259 -13.881 1.00 60.44 97 ASP A CA 1
ATOM 749 C C . ASP A 1 97 ? -16.269 5.094 -13.078 1.00 60.44 97 ASP A C 1
ATOM 751 O O . ASP A 1 97 ? -16.552 5.913 -12.205 1.00 60.44 97 ASP A O 1
ATOM 755 N N . ASP A 1 98 ? -17.044 4.019 -13.289 1.00 63.19 98 ASP A N 1
ATOM 756 C CA . ASP A 1 98 ? -18.375 3.844 -12.668 1.00 63.19 98 ASP A CA 1
ATOM 757 C C . ASP A 1 98 ? -18.494 2.658 -11.694 1.00 63.19 98 ASP A C 1
ATOM 759 O O . ASP A 1 98 ? -19.583 2.385 -11.176 1.00 63.19 98 ASP A O 1
ATOM 763 N N . MET A 1 99 ? -17.394 1.964 -11.370 1.00 68.44 99 MET A N 1
ATOM 764 C CA . MET A 1 99 ? -17.414 0.948 -10.310 1.00 68.44 99 MET A CA 1
ATOM 765 C C . MET A 1 99 ? -17.600 1.602 -8.936 1.00 68.44 99 MET A C 1
ATOM 767 O O . MET A 1 99 ? -16.644 1.949 -8.245 1.00 68.44 99 MET A O 1
ATOM 771 N N . LYS A 1 100 ? -18.861 1.745 -8.531 1.00 71.44 100 LYS A N 1
ATOM 772 C CA . LYS A 1 100 ? -19.258 2.162 -7.187 1.00 71.44 100 LYS A CA 1
ATOM 773 C C . LYS A 1 100 ? -19.570 0.931 -6.352 1.00 71.44 100 LYS A C 1
ATOM 775 O O . LYS A 1 100 ? -20.137 -0.043 -6.837 1.00 71.44 100 LYS A O 1
ATOM 780 N N . GLU A 1 101 ? -19.210 0.991 -5.076 1.00 75.19 101 GLU A N 1
ATOM 781 C CA . GLU A 1 101 ? -19.621 -0.004 -4.086 1.00 75.19 101 GLU A CA 1
ATOM 782 C C . GLU A 1 101 ? -21.159 -0.109 -4.099 1.00 75.19 101 GLU A C 1
ATOM 784 O O . GLU A 1 101 ? -21.843 0.865 -3.782 1.00 75.19 101 GLU A O 1
ATOM 789 N N . GLU A 1 102 ? -21.707 -1.241 -4.557 1.00 74.69 102 GLU A N 1
ATOM 790 C CA . GLU A 1 102 ? -23.159 -1.449 -4.649 1.00 74.69 102 GLU A CA 1
ATOM 791 C C . GLU A 1 102 ? -23.800 -1.355 -3.260 1.00 74.69 102 GLU A C 1
ATOM 793 O O . GLU A 1 102 ? -23.292 -1.916 -2.283 1.00 74.69 102 GLU A O 1
ATOM 798 N N . ASP A 1 103 ? -24.932 -0.654 -3.165 1.00 66.31 103 ASP A N 1
ATOM 799 C CA . ASP A 1 103 ? -25.640 -0.498 -1.897 1.00 66.31 103 ASP A CA 1
ATOM 800 C C . ASP A 1 103 ? -26.083 -1.871 -1.362 1.00 66.31 103 ASP A C 1
ATOM 802 O O . ASP A 1 103 ? -26.843 -2.598 -1.998 1.00 66.31 103 ASP A O 1
ATOM 806 N N . GLY A 1 104 ? -25.587 -2.236 -0.175 1.00 63.62 104 GLY A N 1
ATOM 807 C CA . GLY A 1 104 ? -25.967 -3.458 0.542 1.00 63.62 104 GLY A CA 1
ATOM 808 C C . GLY A 1 104 ? -25.015 -4.650 0.397 1.00 63.62 104 GLY A C 1
ATOM 809 O O . GLY A 1 104 ? -25.180 -5.633 1.125 1.00 63.62 104 GLY A O 1
ATOM 810 N N . LYS A 1 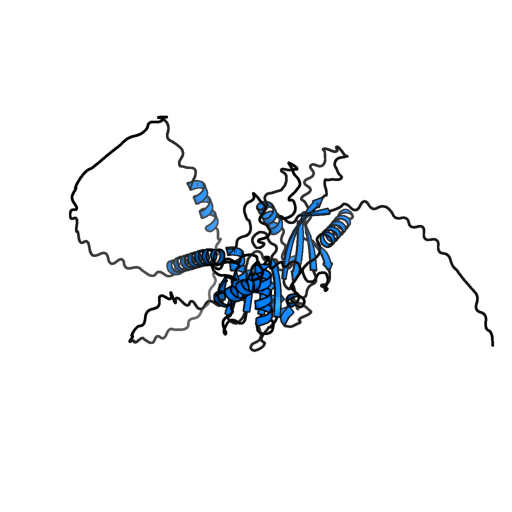105 ? -23.989 -4.587 -0.464 1.00 75.25 105 LYS A N 1
ATOM 811 C CA . LYS A 1 105 ? -22.965 -5.641 -0.530 1.00 75.25 105 LYS A CA 1
ATOM 812 C C . LYS A 1 105 ? -21.781 -5.284 0.364 1.00 75.25 105 LYS A C 1
ATOM 814 O O . LYS A 1 105 ? -20.864 -4.587 -0.054 1.00 75.25 105 LYS A O 1
ATOM 819 N N . ASN A 1 106 ? -21.778 -5.812 1.590 1.00 76.69 106 ASN A N 1
ATOM 820 C CA . ASN A 1 106 ? -20.630 -5.673 2.485 1.00 76.69 106 ASN A CA 1
ATOM 821 C C . ASN A 1 106 ? -19.423 -6.413 1.910 1.00 76.69 106 ASN A C 1
ATOM 823 O O . ASN A 1 106 ? -19.326 -7.641 1.979 1.00 76.69 106 ASN A O 1
ATOM 827 N N . ILE A 1 107 ? -18.491 -5.650 1.346 1.00 85.50 107 ILE A N 1
ATOM 828 C CA . ILE A 1 107 ? -17.184 -6.161 0.963 1.00 85.50 107 ILE A CA 1
ATOM 829 C C . ILE A 1 107 ? -16.425 -6.488 2.247 1.00 85.50 107 ILE A C 1
ATOM 831 O O . ILE A 1 107 ? -16.256 -5.640 3.117 1.00 85.50 107 ILE A O 1
ATOM 835 N N . VAL A 1 108 ? -15.963 -7.727 2.365 1.00 90.50 108 VAL A N 1
ATOM 836 C CA . VAL A 1 108 ? -15.173 -8.207 3.500 1.00 90.50 108 VAL A CA 1
ATOM 837 C C . VAL A 1 108 ? -13.941 -8.900 2.947 1.00 90.50 108 VAL A C 1
ATOM 839 O O . VAL A 1 108 ? -14.024 -9.648 1.974 1.00 90.50 108 VAL A O 1
ATOM 842 N N . GLY A 1 109 ? -12.792 -8.655 3.564 1.00 93.69 109 GLY A N 1
ATOM 843 C CA . GLY A 1 109 ? -11.549 -9.288 3.156 1.00 93.69 109 GLY A CA 1
ATOM 844 C C . GLY A 1 109 ? -10.328 -8.539 3.654 1.00 93.69 109 GLY A C 1
ATOM 845 O O . GLY A 1 109 ? -10.422 -7.415 4.149 1.00 93.69 109 GLY A O 1
ATOM 846 N N . THR A 1 110 ? -9.177 -9.184 3.495 1.00 96.88 110 THR A N 1
ATOM 847 C CA . THR A 1 110 ? -7.876 -8.599 3.808 1.00 96.88 110 THR A CA 1
ATOM 848 C C . THR A 1 110 ? -7.089 -8.412 2.518 1.00 96.88 110 THR A C 1
ATOM 850 O O . THR A 1 110 ? -6.866 -9.375 1.783 1.00 96.88 110 THR A O 1
ATOM 853 N N . PHE A 1 111 ? -6.648 -7.189 2.256 1.00 97.19 111 PHE A N 1
ATOM 854 C CA . PHE A 1 111 ? -5.976 -6.799 1.021 1.00 97.19 111 PHE A CA 1
ATOM 855 C C . PHE A 1 111 ? -4.630 -6.162 1.337 1.00 97.19 111 PHE A C 1
ATOM 857 O O . PHE A 1 111 ? -4.495 -5.438 2.321 1.00 97.19 111 PHE A O 1
ATOM 864 N N . PHE A 1 112 ? -3.638 -6.420 0.498 1.00 97.25 112 PHE A N 1
ATOM 865 C CA . PHE A 1 112 ? -2.341 -5.767 0.561 1.00 97.25 112 PHE A CA 1
ATOM 866 C C . PHE A 1 112 ? -2.199 -4.743 -0.556 1.00 97.25 112 PHE A C 1
ATOM 868 O O . PHE A 1 112 ? -2.512 -5.023 -1.719 1.00 97.25 112 PHE A O 1
ATOM 875 N N . VAL A 1 113 ? -1.674 -3.584 -0.179 1.00 96.69 113 VAL A N 1
ATOM 876 C CA . VAL A 1 113 ? -1.319 -2.501 -1.082 1.00 96.69 113 VAL A CA 1
ATOM 877 C C . VAL A 1 113 ? 0.131 -2.112 -0.817 1.00 96.69 113 VAL A C 1
ATOM 879 O O . VAL A 1 113 ? 0.450 -1.556 0.229 1.00 96.69 113 VAL A O 1
ATOM 882 N N . ASP A 1 114 ? 1.017 -2.431 -1.754 1.00 93.44 114 ASP A N 1
ATOM 883 C CA . ASP A 1 114 ? 2.463 -2.279 -1.590 1.00 93.44 114 ASP A CA 1
ATOM 884 C C . ASP A 1 114 ? 2.979 -1.135 -2.495 1.00 93.44 114 ASP A C 1
ATOM 886 O O . ASP A 1 114 ? 3.422 -1.356 -3.625 1.00 93.44 114 ASP A O 1
ATOM 890 N N . LEU A 1 115 ? 2.893 0.101 -1.995 1.00 89.38 115 LEU A N 1
ATOM 891 C CA . LEU A 1 115 ? 3.504 1.316 -2.545 1.00 89.38 115 LEU A CA 1
ATOM 892 C C . LEU A 1 115 ? 4.985 1.402 -2.151 1.00 89.38 115 LEU A C 1
ATOM 894 O O . LEU A 1 115 ? 5.356 2.125 -1.226 1.00 89.38 115 LEU A O 1
ATOM 898 N N . LEU A 1 116 ? 5.856 0.692 -2.862 1.00 83.69 116 LEU A N 1
ATOM 899 C CA . LEU A 1 116 ? 7.288 0.611 -2.541 1.00 83.69 116 LEU A CA 1
ATOM 900 C C . LEU A 1 116 ? 8.097 1.776 -3.140 1.00 83.69 116 LEU A C 1
ATOM 902 O O . LEU A 1 116 ? 9.260 1.637 -3.516 1.00 83.69 116 LEU A O 1
ATOM 906 N N . LEU A 1 117 ? 7.455 2.939 -3.236 1.00 79.88 117 LEU A N 1
ATOM 907 C CA . LEU A 1 117 ? 8.065 4.209 -3.609 1.00 79.88 117 LEU A CA 1
ATOM 908 C C . LEU A 1 117 ? 8.809 4.799 -2.391 1.00 79.88 117 LEU A C 1
ATOM 910 O O . LEU A 1 117 ? 8.314 4.657 -1.270 1.00 79.88 117 LEU A O 1
ATOM 914 N N . PRO A 1 118 ? 9.935 5.514 -2.579 1.00 72.50 118 PRO A N 1
ATOM 915 C CA . PRO A 1 118 ? 10.738 6.044 -1.471 1.00 72.50 118 PRO A CA 1
ATOM 916 C C . PRO A 1 118 ? 9.969 6.848 -0.419 1.00 72.50 118 PRO A C 1
ATOM 918 O O . PRO A 1 118 ? 10.177 6.642 0.771 1.00 72.50 118 PRO A O 1
ATOM 921 N N . SER A 1 119 ? 9.022 7.691 -0.841 1.00 67.75 119 SER A N 1
ATOM 922 C CA . SER A 1 119 ? 8.208 8.501 0.077 1.00 67.75 119 SER A CA 1
ATOM 923 C C . SER A 1 119 ? 7.223 7.707 0.925 1.00 67.75 119 SER A C 1
ATOM 925 O O . SER A 1 119 ? 6.725 8.223 1.917 1.00 67.75 119 SER A O 1
ATOM 927 N N . TYR A 1 120 ? 6.939 6.461 0.553 1.00 73.19 120 TYR A N 1
ATOM 928 C CA . TYR A 1 120 ? 5.918 5.634 1.188 1.00 73.19 120 TYR A CA 1
ATOM 929 C C . TYR A 1 120 ? 6.514 4.404 1.891 1.00 73.19 120 TYR A C 1
ATOM 931 O O . TYR A 1 120 ? 5.862 3.829 2.764 1.00 73.19 120 TYR A O 1
ATOM 939 N N . ASP A 1 121 ? 7.742 3.997 1.555 1.00 72.69 121 ASP A N 1
ATOM 940 C CA . ASP A 1 121 ? 8.396 2.817 2.124 1.00 72.69 121 ASP A CA 1
ATOM 941 C C . ASP A 1 121 ? 9.353 3.167 3.274 1.00 72.69 121 ASP A C 1
ATOM 943 O O . ASP A 1 121 ? 10.500 3.571 3.076 1.00 72.69 121 ASP A O 1
ATOM 947 N N . MET A 1 122 ? 8.898 2.902 4.501 1.00 73.12 122 MET A N 1
ATOM 948 C CA . MET A 1 122 ? 9.658 3.113 5.738 1.00 73.12 122 MET A CA 1
ATOM 949 C C . MET A 1 122 ? 10.960 2.289 5.817 1.00 73.12 122 MET A C 1
ATOM 951 O O . MET A 1 122 ? 11.800 2.546 6.680 1.00 73.12 122 MET A O 1
ATOM 955 N N . LYS A 1 123 ? 11.178 1.296 4.940 1.00 70.50 123 LYS A N 1
ATOM 956 C CA . LYS A 1 123 ? 12.442 0.538 4.899 1.00 70.50 123 LYS A CA 1
ATOM 957 C C . LYS A 1 123 ? 13.587 1.270 4.211 1.00 70.50 123 LYS A C 1
ATOM 959 O O . LYS A 1 123 ? 14.726 0.837 4.360 1.00 70.50 123 LYS A O 1
ATOM 964 N N . GLN A 1 124 ? 13.324 2.364 3.498 1.00 61.50 124 GLN A N 1
ATOM 965 C CA . GLN A 1 124 ? 14.364 3.110 2.780 1.00 61.50 124 GLN A CA 1
ATOM 966 C C . GLN A 1 124 ? 15.242 3.999 3.674 1.00 61.50 124 GLN A C 1
ATOM 968 O O . GLN A 1 124 ? 16.045 4.784 3.178 1.00 61.50 124 GLN A O 1
ATOM 973 N N . VAL A 1 125 ? 15.154 3.844 4.999 1.00 58.72 125 VAL A N 1
ATOM 974 C CA . VAL A 1 125 ? 16.042 4.515 5.952 1.00 58.72 125 VAL A CA 1
ATOM 975 C C . VAL A 1 125 ? 17.450 3.914 5.854 1.00 58.72 125 VAL A C 1
ATOM 977 O O . VAL A 1 125 ? 17.777 2.936 6.530 1.00 58.72 125 VAL A O 1
ATOM 980 N N . GLN A 1 126 ? 18.314 4.504 5.026 1.00 56.38 126 GLN A N 1
ATOM 981 C CA . GLN A 1 126 ? 19.743 4.191 5.046 1.00 56.38 126 GLN A CA 1
ATOM 982 C C . GLN A 1 126 ? 20.428 4.870 6.236 1.00 56.38 126 GLN A C 1
ATOM 984 O O . GLN A 1 126 ? 20.200 6.040 6.553 1.00 56.38 126 GLN A O 1
ATOM 989 N N . LYS A 1 127 ? 21.327 4.137 6.898 1.00 54.56 127 LYS A N 1
ATOM 990 C CA . LYS A 1 127 ? 22.118 4.659 8.014 1.00 54.56 127 LYS A CA 1
ATOM 991 C C . LYS A 1 127 ? 23.052 5.769 7.511 1.00 54.56 127 LYS A C 1
ATOM 993 O O . LYS A 1 127 ? 24.034 5.479 6.838 1.00 54.56 127 LYS A O 1
ATOM 998 N N . GLY A 1 128 ? 22.761 7.017 7.876 1.00 56.28 128 GLY A N 1
ATOM 999 C CA . GLY A 1 128 ? 23.554 8.190 7.484 1.00 56.28 128 GLY A CA 1
ATOM 1000 C C . GLY A 1 128 ? 23.027 8.961 6.268 1.00 56.28 128 GLY A C 1
ATOM 1001 O O . GLY A 1 128 ? 23.692 9.900 5.845 1.00 56.28 128 GLY A O 1
ATOM 1002 N N . GLN A 1 129 ? 21.853 8.610 5.731 1.00 60.00 129 GLN A N 1
ATOM 1003 C CA . GLN A 1 129 ? 21.162 9.406 4.709 1.00 60.00 129 GLN A CA 1
ATOM 1004 C C . GLN A 1 129 ? 19.878 10.033 5.259 1.00 60.00 129 GLN A C 1
ATOM 1006 O O . GLN A 1 129 ? 19.373 9.641 6.315 1.00 60.00 129 GLN A O 1
ATOM 1011 N N . THR A 1 130 ? 19.359 11.027 4.539 1.00 58.16 130 THR A N 1
ATOM 1012 C CA . THR A 1 130 ? 18.042 11.611 4.791 1.00 58.16 130 THR A CA 1
ATOM 1013 C C . THR A 1 130 ? 16.971 10.529 4.677 1.00 58.16 130 THR A C 1
ATOM 1015 O O . THR A 1 130 ? 16.924 9.781 3.702 1.00 58.16 130 THR A O 1
ATOM 1018 N N . ASN A 1 131 ? 16.120 10.422 5.699 1.00 66.25 131 ASN A N 1
ATOM 1019 C CA . ASN A 1 131 ? 14.945 9.568 5.630 1.00 66.25 131 ASN A CA 1
ATOM 1020 C C . ASN A 1 131 ? 14.029 10.105 4.523 1.00 66.25 131 ASN A C 1
ATOM 1022 O O . ASN A 1 131 ? 13.520 11.215 4.651 1.00 66.25 131 ASN A O 1
ATOM 1026 N N . LEU A 1 132 ? 13.865 9.342 3.443 1.00 71.12 132 LEU A N 1
ATOM 1027 C CA . LEU A 1 132 ? 12.981 9.722 2.342 1.00 71.12 132 LEU A CA 1
ATOM 1028 C C . LEU A 1 132 ? 11.526 9.358 2.585 1.00 71.12 132 LEU A C 1
ATOM 1030 O O . LEU A 1 132 ? 10.657 9.876 1.888 1.00 71.12 132 LEU A O 1
ATOM 1034 N N . TYR A 1 133 ? 11.270 8.469 3.542 1.00 80.62 133 TYR A N 1
ATOM 1035 C CA . TYR A 1 133 ? 9.917 8.153 3.947 1.00 80.62 133 TYR A CA 1
ATOM 1036 C C . TYR A 1 133 ? 9.280 9.395 4.566 1.00 80.62 133 TYR A C 1
ATOM 1038 O O . TYR A 1 133 ? 9.815 9.970 5.515 1.00 80.62 133 TYR A O 1
ATOM 1046 N N . ASP A 1 134 ? 8.134 9.779 4.017 1.00 83.88 134 ASP A N 1
ATOM 1047 C CA . ASP A 1 134 ? 7.320 10.884 4.495 1.00 83.88 134 ASP A CA 1
ATOM 1048 C C . ASP A 1 134 ? 6.042 10.296 5.098 1.00 83.88 134 ASP A C 1
ATOM 1050 O O . ASP A 1 134 ? 5.118 9.880 4.388 1.00 83.88 134 ASP A O 1
ATOM 1054 N N . GLU A 1 135 ? 5.987 10.244 6.434 1.00 86.12 135 GLU A N 1
ATOM 1055 C CA . GLU A 1 135 ? 4.813 9.750 7.155 1.00 86.12 135 GLU A CA 1
ATOM 1056 C C . GLU A 1 135 ? 3.534 10.500 6.766 1.00 86.12 135 GLU A C 1
ATOM 1058 O O . GLU A 1 135 ? 2.453 9.906 6.748 1.00 86.12 135 GLU A O 1
ATOM 1063 N N . VAL A 1 136 ? 3.636 11.802 6.483 1.00 89.69 136 VAL A N 1
ATOM 1064 C CA . VAL A 1 136 ? 2.482 12.633 6.142 1.00 89.69 136 VAL A CA 1
ATOM 1065 C C . VAL A 1 136 ? 1.968 12.235 4.769 1.00 89.69 136 VAL A C 1
ATOM 1067 O O . VAL A 1 136 ? 0.782 11.935 4.652 1.00 89.69 136 VAL A O 1
ATOM 1070 N N . ALA A 1 137 ? 2.845 12.134 3.767 1.00 88.31 137 ALA A N 1
ATOM 1071 C CA . ALA A 1 137 ? 2.458 11.693 2.427 1.00 88.31 137 ALA A CA 1
ATOM 1072 C C . ALA A 1 137 ? 1.815 10.293 2.450 1.00 88.31 137 ALA A C 1
ATOM 1074 O O . ALA A 1 137 ? 0.791 10.051 1.805 1.00 88.31 137 ALA A O 1
ATOM 1075 N N . ALA A 1 138 ? 2.364 9.372 3.248 1.00 91.06 138 ALA A N 1
ATOM 1076 C CA . ALA A 1 138 ? 1.812 8.030 3.396 1.00 91.06 138 ALA A CA 1
ATOM 1077 C C . ALA A 1 138 ? 0.420 8.015 4.051 1.00 91.06 138 ALA A C 1
ATOM 1079 O O . ALA A 1 138 ? -0.457 7.247 3.636 1.00 91.06 138 ALA A O 1
ATOM 1080 N N . VAL A 1 139 ? 0.174 8.881 5.037 1.00 93.38 139 VAL A N 1
ATOM 1081 C CA . VAL A 1 139 ? -1.165 9.028 5.621 1.00 93.38 139 VAL A CA 1
ATOM 1082 C C . VAL A 1 139 ? -2.121 9.756 4.675 1.00 93.38 139 VAL A C 1
ATOM 1084 O O . VAL A 1 139 ? -3.284 9.370 4.603 1.00 93.38 139 VAL A O 1
ATOM 1087 N N . GLU A 1 140 ? -1.669 10.740 3.901 1.00 92.69 140 GLU A N 1
ATOM 1088 C CA . GLU A 1 140 ? -2.494 11.411 2.885 1.00 92.69 140 GLU A CA 1
ATOM 1089 C C . GLU A 1 140 ? -2.967 10.453 1.796 1.00 92.69 140 GLU A C 1
ATOM 1091 O O . GLU A 1 140 ? -4.133 10.495 1.394 1.00 92.69 140 GLU A O 1
ATOM 1096 N N . TYR A 1 141 ? -2.108 9.521 1.387 1.00 93.88 141 TYR A N 1
ATOM 1097 C CA . TYR A 1 141 ? -2.516 8.392 0.562 1.00 93.88 141 TYR A CA 1
ATOM 1098 C C . TYR A 1 141 ? -3.627 7.570 1.228 1.00 93.88 141 TYR A C 1
ATOM 1100 O O . TYR A 1 141 ? -4.657 7.303 0.609 1.00 93.88 141 TYR A O 1
ATOM 1108 N N . CYS A 1 142 ? -3.467 7.212 2.505 1.00 96.12 142 CYS A N 1
ATOM 1109 C CA . CYS A 1 142 ? -4.480 6.447 3.234 1.00 96.12 142 CYS A CA 1
ATOM 1110 C C . CYS A 1 142 ? -5.803 7.215 3.388 1.00 96.12 142 CYS A C 1
ATOM 1112 O O . CYS A 1 142 ? -6.864 6.600 3.335 1.00 96.12 142 CYS A O 1
ATOM 1114 N N . ILE A 1 143 ? -5.760 8.539 3.559 1.00 95.56 143 ILE A N 1
ATOM 1115 C CA . ILE A 1 143 ? -6.946 9.407 3.612 1.00 95.56 143 ILE A CA 1
ATOM 1116 C C . ILE A 1 143 ? -7.633 9.447 2.248 1.00 95.56 143 ILE A C 1
ATOM 1118 O O . ILE A 1 143 ? -8.847 9.276 2.166 1.00 95.56 143 ILE A O 1
ATOM 1122 N N . SER A 1 144 ? -6.863 9.616 1.173 1.00 94.88 144 SER A N 1
ATOM 1123 C CA . SER A 1 144 ? -7.385 9.592 -0.196 1.00 94.88 144 SER A CA 1
ATOM 1124 C C . SER A 1 144 ? -8.053 8.251 -0.501 1.00 94.88 144 SER A C 1
ATOM 1126 O O . SER A 1 144 ? -9.147 8.206 -1.060 1.00 94.88 144 SER A O 1
ATOM 1128 N N . LEU A 1 145 ? -7.448 7.152 -0.043 1.00 95.62 145 LEU A N 1
ATOM 1129 C CA . LEU A 1 145 ? -8.005 5.808 -0.167 1.00 95.62 145 LEU A CA 1
ATOM 1130 C C . LEU A 1 145 ? -9.270 5.632 0.682 1.00 95.62 145 LEU A C 1
ATOM 1132 O O . LEU A 1 145 ? -10.262 5.101 0.193 1.00 95.62 145 LEU A O 1
ATOM 1136 N N . ALA A 1 146 ? -9.272 6.122 1.923 1.00 96.12 146 ALA A N 1
ATOM 1137 C CA . ALA A 1 146 ? -10.446 6.119 2.793 1.00 96.12 146 ALA A CA 1
ATOM 1138 C C . ALA A 1 146 ? -11.632 6.873 2.172 1.00 96.12 146 ALA A C 1
ATOM 1140 O O . ALA A 1 146 ? -12.761 6.403 2.271 1.00 96.12 146 ALA A O 1
ATOM 1141 N N . ASN A 1 147 ? -11.375 7.995 1.495 1.00 94.62 147 ASN A N 1
ATOM 1142 C CA . ASN A 1 147 ? -12.394 8.795 0.810 1.00 94.62 147 ASN A CA 1
ATOM 1143 C C . ASN A 1 147 ? -13.008 8.096 -0.411 1.00 94.62 147 ASN A C 1
ATOM 1145 O O . ASN A 1 147 ? -14.092 8.483 -0.839 1.00 94.62 147 ASN A O 1
ATOM 1149 N N . CYS A 1 148 ? -12.342 7.082 -0.970 1.00 93.19 148 CYS A N 1
ATOM 1150 C CA . CYS A 1 148 ? -12.894 6.293 -2.072 1.00 93.19 148 CYS A CA 1
ATOM 1151 C C . CYS A 1 148 ? -13.936 5.265 -1.590 1.00 93.19 148 CYS A C 1
ATOM 1153 O O . CYS A 1 148 ? -14.779 4.828 -2.372 1.00 93.19 148 CYS A O 1
ATOM 1155 N N . PHE A 1 149 ? -13.891 4.858 -0.318 1.00 92.69 149 PHE A N 1
ATOM 1156 C CA . PHE A 1 149 ? -14.815 3.870 0.238 1.00 92.69 149 PHE A CA 1
ATOM 1157 C C . PHE A 1 149 ? -16.108 4.499 0.754 1.00 92.69 149 PHE A C 1
ATOM 1159 O O . PHE A 1 149 ? -16.119 5.623 1.257 1.00 92.69 149 PHE A O 1
ATOM 1166 N N . LYS A 1 150 ? -17.201 3.726 0.710 1.00 89.81 150 LYS A N 1
ATOM 1167 C CA . LYS A 1 150 ? -18.386 4.038 1.511 1.00 89.81 150 LYS A CA 1
ATOM 1168 C C . LYS A 1 150 ? -18.132 3.680 2.983 1.00 89.81 150 LYS A C 1
ATOM 1170 O O . LYS A 1 150 ? -17.344 2.782 3.300 1.00 89.81 150 LYS A O 1
ATOM 1175 N N . GLY A 1 151 ? -18.835 4.377 3.873 1.00 90.06 151 GLY A N 1
ATOM 1176 C CA . GLY A 1 151 ? -18.727 4.193 5.322 1.00 90.06 151 GLY A CA 1
ATOM 1177 C C . GLY A 1 151 ? -17.524 4.911 5.935 1.00 90.06 151 GLY A C 1
ATOM 1178 O O . GLY A 1 151 ? -16.812 5.658 5.261 1.00 90.06 151 GLY A O 1
ATOM 1179 N N . LYS A 1 152 ? -17.309 4.717 7.242 1.00 94.88 152 LYS A N 1
ATOM 1180 C CA . LYS A 1 152 ? -16.154 5.307 7.930 1.00 94.88 152 LYS A CA 1
ATOM 1181 C C . LYS A 1 152 ? -14.952 4.373 7.900 1.00 94.88 152 LYS A C 1
ATOM 1183 O O . LYS A 1 152 ? -15.083 3.151 7.975 1.00 94.88 152 LYS A O 1
ATOM 1188 N N . THR A 1 153 ? -13.768 4.965 7.829 1.00 97.12 153 THR A N 1
ATOM 1189 C CA . THR A 1 153 ? -12.500 4.240 7.751 1.00 97.12 153 THR A CA 1
ATOM 1190 C C . THR A 1 153 ? -11.609 4.562 8.939 1.00 97.12 153 THR A C 1
ATOM 1192 O O . THR A 1 153 ? -11.268 5.716 9.186 1.00 97.12 153 THR A O 1
ATOM 1195 N N . GLN A 1 154 ? -11.160 3.545 9.662 1.00 97.69 154 GLN A N 1
ATOM 1196 C CA . GLN A 1 154 ? -10.088 3.719 10.631 1.00 97.69 154 GLN A CA 1
ATOM 1197 C C . GLN A 1 154 ? -8.738 3.605 9.923 1.00 97.69 154 GLN A C 1
ATOM 1199 O O . GLN A 1 154 ? -8.463 2.592 9.289 1.00 97.69 154 GLN A O 1
ATOM 1204 N N . ILE A 1 155 ? -7.878 4.608 10.062 1.00 98.06 155 ILE A N 1
ATOM 1205 C CA . ILE A 1 155 ? -6.492 4.574 9.590 1.00 98.06 155 ILE A CA 1
ATOM 1206 C C . ILE A 1 155 ? -5.594 4.417 10.814 1.00 98.06 155 ILE A C 1
ATOM 1208 O O . ILE A 1 155 ? -5.569 5.273 11.698 1.00 98.06 155 ILE A O 1
ATOM 1212 N N . ILE A 1 156 ? -4.876 3.304 10.878 1.00 97.88 156 ILE A N 1
ATOM 1213 C CA . ILE A 1 156 ? -4.034 2.932 12.006 1.00 97.88 156 ILE A CA 1
ATOM 1214 C C . ILE A 1 156 ? -2.567 3.147 11.628 1.00 97.88 156 ILE A C 1
ATOM 1216 O O . ILE A 1 156 ? -2.045 2.487 10.727 1.00 97.88 156 ILE A O 1
ATOM 1220 N N . VAL A 1 157 ? -1.910 4.051 12.353 1.00 95.88 157 VAL A N 1
ATOM 1221 C CA . VAL A 1 157 ? -0.463 4.288 12.298 1.00 95.88 157 VAL A CA 1
ATOM 1222 C C . VAL A 1 157 ? 0.254 3.556 13.435 1.00 95.88 157 VAL A C 1
ATOM 1224 O O . VAL A 1 157 ? -0.368 3.052 14.373 1.00 95.88 157 VAL A O 1
ATOM 1227 N N . ARG A 1 158 ? 1.583 3.498 13.352 1.00 90.25 158 ARG A N 1
ATOM 1228 C CA . ARG A 1 158 ? 2.437 2.737 14.268 1.00 90.25 158 ARG A CA 1
ATOM 1229 C C . ARG A 1 158 ? 2.346 3.190 15.727 1.00 90.25 158 ARG A C 1
ATOM 1231 O O . ARG A 1 158 ? 2.078 2.377 16.608 1.00 90.25 158 ARG A O 1
ATOM 1238 N N . ASP A 1 159 ? 2.602 4.468 15.982 1.00 90.19 159 ASP A N 1
ATOM 1239 C CA . ASP A 1 159 ? 2.763 5.003 17.332 1.00 90.19 159 ASP A CA 1
ATOM 1240 C C . ASP A 1 159 ? 2.112 6.387 17.494 1.00 90.19 159 ASP A C 1
ATOM 1242 O O . ASP A 1 159 ? 1.678 7.023 16.529 1.00 90.19 159 ASP A O 1
ATOM 1246 N N . ASP A 1 160 ? 1.971 6.828 18.750 1.00 92.75 160 ASP A N 1
ATOM 1247 C CA . ASP A 1 160 ? 1.334 8.113 19.071 1.00 92.75 160 ASP A CA 1
ATOM 1248 C C . ASP A 1 160 ? 2.149 9.316 18.586 1.00 92.75 160 ASP A C 1
ATOM 1250 O O . ASP A 1 160 ? 1.585 10.360 18.269 1.00 92.75 160 ASP A O 1
ATOM 1254 N N . LYS A 1 161 ? 3.474 9.178 18.463 1.00 91.12 161 LYS A N 1
ATOM 1255 C CA . LYS A 1 161 ? 4.327 10.253 17.951 1.00 91.12 161 LYS A CA 1
ATOM 1256 C C . LYS A 1 161 ? 4.019 10.508 16.478 1.00 91.12 161 LYS A C 1
ATOM 1258 O O . LYS A 1 161 ? 3.819 11.661 16.098 1.00 91.12 161 LYS A O 1
ATOM 1263 N N . THR A 1 162 ? 3.934 9.462 15.658 1.00 89.19 162 THR A N 1
ATOM 1264 C CA . THR A 1 162 ? 3.498 9.571 14.260 1.00 89.19 162 THR A CA 1
ATOM 1265 C C . THR A 1 162 ? 2.086 10.142 14.182 1.00 89.19 162 THR A C 1
ATOM 1267 O O . THR A 1 162 ? 1.855 11.077 13.416 1.00 89.19 162 THR A O 1
ATOM 1270 N N . LEU A 1 163 ? 1.158 9.651 15.013 1.00 93.88 163 LEU A N 1
ATOM 1271 C CA . LEU A 1 163 ? -0.219 10.151 15.059 1.00 93.88 163 LEU A CA 1
ATOM 1272 C C . LEU A 1 163 ? -0.274 11.662 15.335 1.00 93.88 163 LEU A C 1
ATOM 1274 O O . LEU A 1 163 ? -0.945 12.396 14.609 1.00 93.88 163 LEU A O 1
ATOM 1278 N N . GLN A 1 164 ? 0.446 12.136 16.353 1.00 93.25 164 GLN A N 1
ATOM 1279 C CA . GLN A 1 164 ? 0.488 13.549 16.726 1.00 93.25 164 GLN A CA 1
ATOM 1280 C C . GLN A 1 164 ? 1.121 14.415 15.634 1.00 93.25 164 GLN A C 1
ATOM 1282 O O . GLN A 1 164 ? 0.579 15.472 15.314 1.00 93.25 164 GLN A O 1
ATOM 1287 N N . THR A 1 165 ? 2.248 13.984 15.058 1.00 90.81 165 THR A N 1
ATOM 1288 C CA . THR A 1 165 ? 2.925 14.714 13.974 1.00 90.81 165 THR A CA 1
ATOM 1289 C C . THR A 1 165 ? 1.999 14.880 12.777 1.00 90.81 165 THR A C 1
ATOM 1291 O O . THR A 1 165 ? 1.775 16.000 12.323 1.00 90.81 165 THR A O 1
ATOM 1294 N N . VAL A 1 166 ? 1.398 13.784 12.312 1.00 91.38 166 VAL A N 1
ATOM 1295 C CA . VAL A 1 166 ? 0.511 13.808 11.148 1.00 91.38 166 VAL A CA 1
ATOM 1296 C C . VAL A 1 166 ? -0.739 14.640 11.426 1.00 91.38 166 VAL A C 1
ATOM 1298 O O . VAL A 1 166 ? -1.106 15.473 10.604 1.00 91.38 166 VAL A O 1
ATOM 1301 N N . THR A 1 167 ? -1.353 14.496 12.603 1.00 93.31 167 THR A N 1
ATOM 1302 C CA . THR A 1 167 ? -2.533 15.292 12.983 1.00 93.31 167 THR A CA 1
ATOM 1303 C C . THR A 1 167 ? -2.219 16.788 12.967 1.00 93.31 167 THR A C 1
ATOM 1305 O O . THR A 1 167 ? -2.953 17.559 12.358 1.00 93.31 167 THR A O 1
ATOM 1308 N N . LYS A 1 168 ? -1.084 17.205 13.548 1.00 92.12 168 LYS A N 1
ATOM 1309 C CA . LYS A 1 168 ? -0.658 18.614 13.546 1.00 92.12 168 LYS A CA 1
ATOM 1310 C C . LYS A 1 168 ? -0.471 19.160 12.131 1.00 92.12 168 LYS A C 1
ATOM 1312 O O . LYS A 1 168 ? -0.913 20.274 11.855 1.00 92.12 168 LYS A O 1
ATOM 1317 N N . VAL A 1 169 ? 0.172 18.394 11.248 1.00 89.62 169 VAL A N 1
ATOM 1318 C CA . VAL A 1 169 ? 0.419 18.814 9.860 1.00 89.62 169 VAL A CA 1
ATOM 1319 C C . VAL A 1 169 ? -0.888 18.903 9.071 1.00 89.62 169 VAL A C 1
ATOM 1321 O O . VAL A 1 169 ? -1.116 19.903 8.391 1.00 89.62 169 VAL A O 1
ATOM 1324 N N . LEU A 1 170 ? -1.771 17.910 9.197 1.00 89.06 170 LEU A N 1
ATOM 1325 C CA . LEU A 1 170 ? -3.075 17.915 8.532 1.00 89.06 170 LEU A CA 1
ATOM 1326 C C . LEU A 1 170 ? -3.958 19.069 9.019 1.00 89.06 170 LEU A C 1
ATOM 1328 O O . LEU A 1 170 ? -4.548 19.765 8.198 1.00 89.06 170 LEU A O 1
ATOM 1332 N N . ASP A 1 171 ? -3.996 19.329 10.327 1.00 89.62 171 ASP A N 1
ATOM 1333 C CA . ASP A 1 171 ? -4.758 20.446 10.891 1.00 89.62 171 ASP A CA 1
ATOM 1334 C C . ASP A 1 171 ? -4.209 21.801 10.421 1.00 89.62 171 ASP A C 1
ATOM 1336 O O . ASP A 1 171 ? -4.978 22.722 10.148 1.00 89.62 171 ASP A O 1
ATOM 1340 N N . ALA A 1 172 ? -2.884 21.951 10.313 1.00 87.50 172 ALA A N 1
ATOM 1341 C CA . ALA A 1 172 ? -2.271 23.162 9.769 1.00 87.50 172 ALA A CA 1
ATOM 1342 C C . ALA A 1 172 ? -2.648 23.374 8.292 1.00 87.50 172 ALA A C 1
ATOM 1344 O O . ALA A 1 172 ? -3.043 24.476 7.914 1.00 87.50 172 ALA A O 1
ATOM 1345 N N . ARG A 1 173 ? -2.609 22.314 7.473 1.00 85.69 173 ARG A N 1
ATOM 1346 C CA . ARG A 1 173 ? -3.034 22.368 6.063 1.00 85.69 173 ARG A CA 1
ATOM 1347 C C . ARG A 1 173 ? -4.522 22.690 5.928 1.00 85.69 173 ARG A C 1
ATOM 1349 O O . ARG A 1 173 ? -4.896 23.505 5.088 1.00 85.69 173 ARG A O 1
ATOM 1356 N N . GLU A 1 174 ? -5.367 22.107 6.777 1.00 86.06 174 GLU A N 1
ATOM 1357 C CA . GLU A 1 174 ? -6.807 22.380 6.792 1.00 86.06 174 GLU A CA 1
ATOM 1358 C C . GLU A 1 174 ? -7.099 23.841 7.175 1.00 86.06 174 GLU A C 1
ATOM 1360 O O . GLU A 1 174 ? -7.934 24.482 6.536 1.00 86.06 174 GLU A O 1
ATOM 1365 N N . ARG A 1 175 ? -6.380 24.403 8.159 1.00 85.44 175 ARG A N 1
ATOM 1366 C CA . ARG A 1 175 ? -6.477 25.832 8.507 1.00 85.44 175 ARG A CA 1
ATOM 1367 C C . ARG A 1 175 ? -6.052 26.729 7.347 1.00 85.44 175 ARG A C 1
ATOM 1369 O O . ARG A 1 175 ? -6.797 27.642 7.012 1.00 85.44 175 ARG A O 1
ATOM 1376 N N . ASN A 1 176 ? -4.926 26.438 6.696 1.00 84.94 176 ASN A N 1
ATOM 1377 C CA . ASN A 1 176 ? -4.455 27.224 5.552 1.00 84.94 176 ASN A CA 1
ATOM 1378 C C . ASN A 1 176 ? -5.462 27.200 4.396 1.00 84.94 176 ASN A C 1
ATOM 1380 O O . ASN A 1 176 ? -5.779 28.243 3.835 1.00 84.94 176 ASN A O 1
ATOM 1384 N N . LYS A 1 177 ? -6.046 26.033 4.093 1.00 86.12 177 LYS A N 1
ATOM 1385 C CA . LYS A 1 177 ? -7.089 25.913 3.064 1.00 86.12 177 LYS A CA 1
ATOM 1386 C C . LYS A 1 177 ? -8.329 26.757 3.389 1.00 86.12 177 LYS A C 1
ATOM 1388 O O . LYS A 1 177 ? -8.914 27.351 2.487 1.00 86.12 177 LYS A O 1
ATOM 1393 N N . ARG A 1 178 ? -8.732 26.825 4.663 1.00 83.44 178 ARG A N 1
ATOM 1394 C CA . ARG A 1 178 ? -9.855 27.670 5.113 1.00 83.44 178 ARG A CA 1
ATOM 1395 C C . ARG A 1 178 ? -9.548 29.162 5.003 1.00 83.44 178 ARG A C 1
ATOM 1397 O O . ARG A 1 178 ? -10.446 29.921 4.676 1.00 83.44 178 ARG A O 1
ATOM 1404 N N . ILE A 1 179 ? -8.305 29.571 5.255 1.00 83.25 179 ILE A N 1
ATOM 1405 C CA . ILE A 1 179 ? -7.883 30.968 5.083 1.00 83.25 179 ILE A CA 1
ATOM 1406 C C . ILE A 1 179 ? -7.996 31.358 3.604 1.00 83.25 179 ILE A C 1
ATOM 1408 O O . ILE A 1 179 ? -8.723 32.293 3.295 1.00 83.25 179 ILE A O 1
ATOM 1412 N N . MET A 1 180 ? -7.418 30.569 2.691 1.00 75.56 180 MET A N 1
ATOM 1413 C CA . MET A 1 180 ? -7.466 30.881 1.253 1.00 75.56 180 MET A CA 1
ATOM 1414 C C . MET A 1 180 ? -8.896 30.893 0.689 1.00 75.56 180 MET A C 1
ATOM 1416 O O . MET A 1 180 ? -9.254 31.764 -0.088 1.00 75.56 180 MET A O 1
ATOM 1420 N N . THR A 1 181 ? -9.756 29.964 1.121 1.00 75.88 181 THR A N 1
ATOM 1421 C CA . THR A 1 181 ? -11.159 29.914 0.651 1.00 75.88 181 THR A CA 1
ATOM 1422 C C . THR A 1 181 ? -12.059 31.008 1.232 1.00 75.88 181 THR A C 1
ATOM 1424 O O . THR A 1 181 ? -13.105 31.305 0.650 1.00 75.88 181 THR A O 1
ATOM 1427 N N . ASN A 1 182 ? -11.676 31.605 2.364 1.00 67.69 182 ASN A N 1
ATOM 1428 C CA . ASN A 1 182 ? -12.372 32.754 2.942 1.00 67.69 182 ASN A CA 1
ATOM 1429 C C . ASN A 1 182 ? -11.870 34.085 2.363 1.00 67.69 182 ASN A C 1
ATOM 1431 O O . ASN A 1 182 ? -12.654 35.026 2.286 1.00 67.69 182 ASN A O 1
ATOM 1435 N N . GLU A 1 183 ? -10.610 34.167 1.929 1.00 58.78 183 GLU A N 1
ATOM 1436 C CA . GLU A 1 183 ? -10.074 35.338 1.218 1.00 58.78 183 GLU A CA 1
ATOM 1437 C C . GLU A 1 183 ? -10.752 35.541 -0.147 1.00 58.78 183 GLU A C 1
ATOM 1439 O O . GLU A 1 183 ? -11.043 36.676 -0.512 1.00 58.78 183 GLU A O 1
ATOM 1444 N N . ASP A 1 184 ? -11.148 34.461 -0.827 1.00 55.53 184 ASP A N 1
ATOM 1445 C CA . ASP A 1 184 ? -11.944 34.538 -2.065 1.00 55.53 184 ASP A CA 1
ATOM 1446 C C . ASP A 1 184 ? -13.428 34.901 -1.833 1.00 55.53 184 ASP A C 1
ATOM 1448 O O . ASP A 1 184 ? -14.170 35.134 -2.788 1.00 55.53 184 ASP A O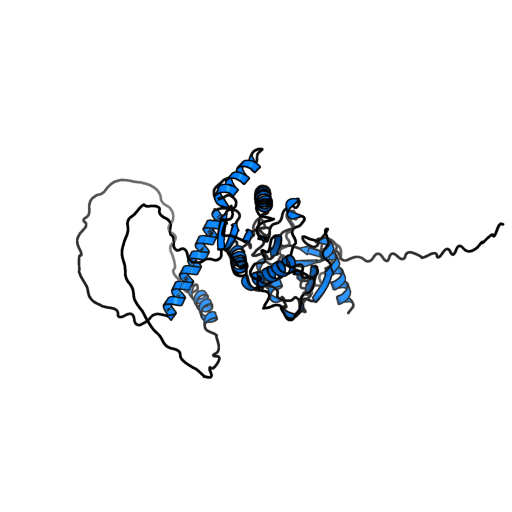 1
ATOM 1452 N N . ASN A 1 185 ? -13.889 34.944 -0.574 1.00 54.72 185 ASN A N 1
ATOM 1453 C CA . ASN A 1 185 ? -15.298 35.149 -0.211 1.00 54.72 185 ASN A CA 1
ATOM 1454 C C . ASN A 1 185 ? -15.551 36.324 0.752 1.00 54.72 185 ASN A C 1
ATOM 1456 O O . ASN A 1 185 ? -16.642 36.395 1.318 1.00 54.72 185 ASN A O 1
ATOM 1460 N N . ASN A 1 186 ? -14.614 37.263 0.922 1.00 51.41 186 ASN A N 1
ATOM 1461 C CA . ASN A 1 186 ? -14.878 38.510 1.652 1.00 51.41 186 ASN A CA 1
ATOM 1462 C C . ASN A 1 186 ? -15.053 39.661 0.648 1.00 51.41 186 ASN A C 1
ATOM 1464 O O . ASN A 1 186 ? -14.099 40.082 0.005 1.00 51.41 186 ASN A O 1
ATOM 1468 N N . VAL A 1 187 ? -16.271 40.115 0.332 1.00 50.62 187 VAL A N 1
ATOM 1469 C CA . VAL A 1 187 ? -17.248 40.760 1.233 1.00 50.62 187 VAL A CA 1
ATOM 1470 C C . VAL A 1 187 ? -16.603 41.938 1.958 1.00 50.62 187 VAL A C 1
ATOM 1472 O O . VAL A 1 187 ? -15.769 41.784 2.842 1.00 50.62 187 VAL A O 1
ATOM 1475 N N . ASP A 1 188 ? -17.033 43.107 1.494 1.00 45.06 188 ASP A N 1
ATOM 1476 C CA . ASP A 1 188 ? -16.885 44.462 2.009 1.00 45.06 188 ASP A CA 1
ATOM 1477 C C . ASP A 1 188 ? -16.810 44.510 3.549 1.00 45.06 188 ASP A C 1
ATOM 1479 O O . ASP A 1 188 ? -17.826 44.538 4.250 1.00 45.06 188 ASP A O 1
ATOM 1483 N N . VAL A 1 189 ? -15.588 44.487 4.087 1.00 50.16 189 VAL A N 1
ATOM 1484 C CA . VAL A 1 189 ? -15.330 44.791 5.495 1.00 50.16 189 VAL A CA 1
ATOM 1485 C C . VAL A 1 189 ? -15.410 46.306 5.630 1.00 50.16 189 VAL A C 1
ATOM 1487 O O . VAL A 1 189 ? -14.437 47.017 5.379 1.00 50.16 189 VAL A O 1
ATOM 1490 N N . LYS A 1 190 ? -16.581 46.806 6.035 1.00 45.22 190 LYS A N 1
ATOM 1491 C CA . LYS A 1 190 ? -16.677 48.131 6.650 1.00 45.22 190 LYS A CA 1
ATOM 1492 C C . LYS A 1 190 ? -15.791 48.132 7.892 1.00 45.22 190 LYS A C 1
ATOM 1494 O O . LYS A 1 190 ? -16.117 47.501 8.894 1.00 45.22 190 LYS A O 1
ATOM 1499 N N . LEU A 1 191 ? -14.653 48.805 7.781 1.00 47.34 191 LEU A N 1
ATOM 1500 C CA . LEU A 1 191 ? -13.868 49.256 8.917 1.00 47.34 191 LEU A CA 1
ATOM 1501 C C . LEU A 1 191 ? -14.690 50.347 9.612 1.00 47.34 191 LEU A C 1
ATOM 1503 O O . LEU A 1 191 ? -14.736 51.478 9.133 1.00 47.34 191 LEU A O 1
ATOM 1507 N N . ASP A 1 192 ? -15.378 49.988 10.695 1.00 44.81 192 ASP A N 1
ATOM 1508 C CA . ASP A 1 192 ? -15.800 50.969 11.694 1.00 44.81 192 ASP A CA 1
ATOM 1509 C C . ASP A 1 192 ? -14.530 51.420 12.430 1.00 44.81 192 ASP A C 1
ATOM 1511 O O . ASP A 1 192 ? -14.014 50.746 13.323 1.00 44.81 192 ASP A O 1
ATOM 1515 N N . GLU A 1 193 ? -13.973 52.534 11.958 1.00 55.09 193 GLU A N 1
ATOM 1516 C CA . GLU A 1 193 ? -13.046 53.374 12.706 1.00 55.09 193 GLU A CA 1
ATOM 1517 C C . GLU A 1 193 ? -13.858 54.146 13.749 1.00 55.09 193 GLU A C 1
ATOM 1519 O O . GLU A 1 193 ? -14.580 55.056 13.369 1.00 55.09 193 GLU A O 1
ATOM 1524 N N . GLU A 1 194 ? -13.766 53.776 15.029 1.00 51.72 194 GLU A N 1
ATOM 1525 C CA . GLU A 1 194 ? -13.961 54.657 16.196 1.00 51.72 194 GLU A CA 1
ATOM 1526 C C . GLU A 1 194 ? -13.783 53.823 17.479 1.00 51.72 194 GLU A C 1
ATOM 1528 O O . GLU A 1 194 ? -14.613 52.984 17.813 1.00 51.72 194 GLU A O 1
ATOM 1533 N N . ASP A 1 195 ? -12.627 53.958 18.134 1.00 46.22 195 ASP A N 1
ATOM 1534 C CA . ASP A 1 195 ? -12.547 54.406 19.534 1.00 46.22 195 ASP A CA 1
ATOM 1535 C C . ASP A 1 195 ? -11.096 54.332 20.031 1.00 46.22 195 ASP A C 1
ATOM 1537 O O . ASP A 1 195 ? -10.541 53.294 20.396 1.00 46.22 195 ASP A O 1
ATOM 1541 N N . HIS A 1 196 ? -10.487 55.512 19.979 1.00 49.75 196 HIS A N 1
ATOM 1542 C CA . HIS A 1 196 ? -9.275 55.908 20.670 1.00 49.75 196 HIS A CA 1
ATOM 1543 C C . HIS A 1 196 ? -9.658 56.090 22.144 1.00 49.75 196 HIS A C 1
ATOM 1545 O O . HIS A 1 196 ? -10.461 56.972 22.439 1.00 49.75 196 HIS A O 1
ATOM 1551 N N . ASP A 1 197 ? -9.098 55.304 23.062 1.00 54.12 197 ASP A N 1
ATOM 1552 C CA . ASP A 1 197 ? -9.079 55.722 24.464 1.00 54.12 197 ASP A CA 1
ATOM 1553 C C . ASP A 1 197 ? -7.739 55.360 25.105 1.00 54.12 197 ASP A C 1
ATOM 1555 O O . ASP A 1 197 ? -7.335 54.198 25.217 1.00 54.12 197 ASP A O 1
ATOM 1559 N N . ASP A 1 198 ? -7.037 56.436 25.433 1.00 53.91 198 ASP A N 1
ATOM 1560 C CA . ASP A 1 198 ? -5.739 56.510 26.069 1.00 53.91 198 ASP A CA 1
ATOM 1561 C C . ASP A 1 198 ? -5.789 55.903 27.475 1.00 53.91 198 ASP A C 1
ATOM 1563 O O . ASP A 1 198 ? -6.710 56.170 28.241 1.00 53.91 198 ASP A O 1
ATOM 1567 N N . ASN A 1 199 ? -4.762 55.137 27.846 1.00 50.81 199 ASN A N 1
ATOM 1568 C CA . ASN A 1 199 ? -4.341 54.986 29.241 1.00 50.81 199 ASN A CA 1
ATOM 1569 C C . ASN A 1 199 ? -2.858 54.596 29.270 1.00 50.81 199 ASN A C 1
ATOM 1571 O O . ASN A 1 199 ? -2.491 53.423 29.372 1.00 50.81 199 ASN A O 1
ATOM 1575 N N . GLU A 1 200 ? -2.004 55.612 29.148 1.00 51.09 200 GLU A N 1
ATOM 1576 C CA . GLU A 1 200 ? -0.659 55.580 29.714 1.00 51.09 200 GLU A CA 1
ATOM 1577 C C . GLU A 1 200 ? -0.789 55.760 31.229 1.00 51.09 200 GLU A C 1
ATOM 1579 O O . GLU A 1 200 ? -1.232 56.812 31.669 1.00 51.09 200 GLU A O 1
ATOM 1584 N N . ASP A 1 201 ? -0.403 54.756 32.017 1.00 49.06 201 ASP A N 1
ATOM 1585 C CA . ASP A 1 201 ? -0.026 54.962 33.416 1.00 49.06 201 ASP A CA 1
ATOM 1586 C C . ASP A 1 201 ? 0.950 53.862 33.879 1.00 49.06 201 ASP A C 1
ATOM 1588 O O . ASP A 1 201 ? 0.602 52.702 34.100 1.00 49.06 201 ASP A O 1
ATOM 1592 N N . ASP A 1 202 ? 2.213 54.275 33.980 1.00 48.47 202 ASP A N 1
ATOM 1593 C CA . ASP A 1 202 ? 2.960 54.294 35.241 1.00 48.47 202 ASP A CA 1
ATOM 1594 C C . ASP A 1 202 ? 3.162 52.948 35.980 1.00 48.47 202 ASP A C 1
ATOM 1596 O O . ASP A 1 202 ? 2.417 52.588 36.894 1.00 48.47 202 ASP A O 1
ATOM 1600 N N . ILE A 1 203 ? 4.268 52.243 35.688 1.00 56.12 203 ILE A N 1
ATOM 1601 C CA . ILE A 1 203 ? 4.887 51.327 36.663 1.00 56.12 203 ILE A CA 1
ATOM 1602 C C . ILE A 1 203 ? 6.373 51.648 36.818 1.00 56.12 203 ILE A C 1
ATOM 1604 O O . ILE A 1 203 ? 7.168 51.574 35.883 1.00 56.12 203 ILE A O 1
ATOM 1608 N N . LYS A 1 204 ? 6.671 52.017 38.062 1.00 51.88 204 LYS A N 1
ATOM 1609 C CA . LYS A 1 204 ? 7.911 52.527 38.628 1.00 51.88 204 LYS A CA 1
ATOM 1610 C C . LYS A 1 204 ? 8.992 51.465 38.789 1.00 51.88 204 LYS A C 1
ATOM 1612 O O . LYS A 1 204 ? 8.708 50.288 39.007 1.00 51.88 204 LYS A O 1
ATOM 1617 N N . ASP A 1 205 ? 10.213 51.986 38.764 1.00 50.03 205 ASP A N 1
ATOM 1618 C CA . ASP A 1 205 ? 11.440 51.435 39.326 1.00 50.03 205 ASP A CA 1
ATOM 1619 C C . ASP A 1 205 ? 11.245 50.857 40.739 1.00 50.03 205 ASP A C 1
ATOM 1621 O O . ASP A 1 205 ? 10.599 51.489 41.574 1.00 50.03 205 ASP A O 1
ATOM 1625 N N . ASP A 1 206 ? 11.870 49.706 41.011 1.00 55.09 206 ASP A N 1
ATOM 1626 C CA . ASP A 1 206 ? 12.534 49.458 42.297 1.00 55.09 206 ASP A CA 1
ATOM 1627 C C . ASP A 1 206 ? 13.551 48.296 42.213 1.00 55.09 206 ASP A C 1
ATOM 1629 O O . ASP A 1 206 ? 13.233 47.168 41.834 1.00 55.09 206 ASP A O 1
ATOM 1633 N N . ASP A 1 207 ? 14.772 48.655 42.615 1.00 52.88 207 ASP A N 1
ATOM 1634 C CA . ASP A 1 207 ? 15.830 47.907 43.304 1.00 52.88 207 ASP A CA 1
ATOM 1635 C C . ASP A 1 207 ? 16.541 46.676 42.697 1.00 52.88 207 ASP A C 1
ATOM 1637 O O . ASP A 1 207 ? 16.077 45.537 42.675 1.00 52.88 207 ASP A O 1
ATOM 1641 N N . GLU A 1 208 ? 17.798 46.951 42.317 1.00 51.09 208 GLU A N 1
ATOM 1642 C CA . GLU A 1 208 ? 19.033 46.397 42.901 1.00 51.09 208 GLU A CA 1
ATOM 1643 C C . GLU A 1 208 ? 18.932 45.060 43.674 1.00 51.09 208 GLU A C 1
ATOM 1645 O O . GLU A 1 208 ? 18.310 44.971 44.728 1.00 51.09 208 GLU A O 1
ATOM 1650 N N . ASN A 1 209 ? 19.713 44.043 43.277 1.00 45.12 209 ASN A N 1
ATOM 1651 C CA . ASN A 1 209 ? 21.052 43.805 43.849 1.00 45.12 209 ASN A CA 1
ATOM 1652 C C . ASN A 1 209 ? 21.670 42.447 43.417 1.00 45.12 209 ASN A C 1
ATOM 1654 O O . ASN A 1 209 ? 21.014 41.412 43.362 1.00 45.12 209 ASN A O 1
ATOM 1658 N N . ASP A 1 210 ? 22.998 42.493 43.285 1.00 46.22 210 ASP A N 1
ATOM 1659 C CA . ASP A 1 210 ? 23.986 41.488 43.706 1.00 46.22 210 ASP A CA 1
ATOM 1660 C C . ASP A 1 210 ? 24.556 40.426 42.728 1.00 46.22 210 ASP A C 1
ATOM 1662 O O . ASP A 1 210 ? 24.012 39.342 42.550 1.00 46.22 210 ASP A O 1
ATOM 1666 N N . LYS A 1 211 ? 25.789 40.746 42.273 1.00 45.22 211 LYS A N 1
ATOM 1667 C CA . LYS A 1 211 ? 27.030 39.922 42.192 1.00 45.22 211 LYS A CA 1
ATOM 1668 C C . LYS A 1 211 ? 27.045 38.640 41.334 1.00 45.22 211 LYS A C 1
ATOM 1670 O O . LYS A 1 211 ? 26.134 37.840 41.339 1.00 45.22 211 LYS A O 1
ATOM 1675 N N . SER A 1 212 ? 28.140 38.226 40.694 1.00 40.28 212 SER A N 1
ATOM 1676 C CA . SER A 1 212 ? 29.455 38.791 40.375 1.00 40.28 212 SER A CA 1
ATOM 1677 C C . SER A 1 212 ? 30.232 37.737 39.560 1.00 40.28 212 SER A C 1
ATOM 1679 O O . SER A 1 212 ? 30.051 36.548 39.806 1.00 40.28 212 SER A O 1
ATOM 1681 N N . VAL A 1 213 ? 31.200 38.199 38.763 1.00 43.56 213 VAL A N 1
ATOM 1682 C CA . VAL A 1 213 ? 32.430 37.502 38.320 1.00 43.56 213 VAL A CA 1
ATOM 1683 C C . VAL A 1 213 ? 32.326 36.469 37.186 1.00 43.56 213 VAL A C 1
ATOM 1685 O O . VAL A 1 213 ? 31.877 35.345 37.371 1.00 43.56 213 VAL A O 1
ATOM 1688 N N . GLY A 1 214 ? 32.990 36.823 36.078 1.00 36.38 214 GLY A N 1
ATOM 1689 C CA . GLY A 1 214 ? 34.014 35.961 35.478 1.00 36.38 214 GLY A CA 1
ATOM 1690 C C . GLY A 1 214 ? 33.760 35.530 34.036 1.00 36.38 214 GLY A C 1
ATOM 1691 O O . GLY A 1 214 ? 33.163 34.491 33.808 1.00 36.38 214 GLY A O 1
ATOM 1692 N N . ASP A 1 215 ? 34.295 36.255 33.056 1.00 34.47 215 ASP A N 1
ATOM 1693 C CA . ASP A 1 215 ? 35.649 36.029 32.517 1.00 34.47 215 ASP A CA 1
ATOM 1694 C C . ASP A 1 215 ? 35.734 36.447 31.034 1.00 34.47 215 ASP A C 1
ATOM 1696 O O . ASP A 1 215 ? 34.784 36.344 30.259 1.00 34.47 215 ASP A O 1
ATOM 1700 N N . ASN A 1 216 ? 36.896 36.975 30.669 1.00 44.38 216 ASN A N 1
ATOM 1701 C CA . ASN A 1 216 ? 37.244 37.517 29.360 1.00 44.38 216 ASN A CA 1
ATOM 1702 C C . ASN A 1 216 ? 37.375 36.415 28.298 1.00 44.38 216 ASN A C 1
ATOM 1704 O O . ASN A 1 216 ? 38.056 35.433 28.574 1.00 44.38 216 ASN A O 1
ATOM 1708 N N . LEU A 1 217 ? 36.946 36.657 27.045 1.00 38.03 217 LEU A N 1
ATOM 1709 C CA . LEU A 1 217 ? 37.847 36.483 25.889 1.00 38.03 217 LEU A CA 1
ATOM 1710 C C . LEU A 1 217 ? 37.304 37.032 24.553 1.00 38.03 217 LEU A C 1
ATOM 1712 O O . LEU A 1 217 ? 36.267 36.614 24.056 1.00 38.03 217 LEU A O 1
ATOM 1716 N N . PHE A 1 218 ? 38.169 37.839 23.935 1.00 34.75 218 PHE A N 1
ATOM 1717 C CA . PHE A 1 218 ? 38.422 37.993 22.498 1.00 34.75 218 PHE A CA 1
ATOM 1718 C C . PHE A 1 218 ? 37.531 38.916 21.646 1.00 34.75 218 PHE A C 1
ATOM 1720 O O . PHE A 1 218 ? 36.472 38.557 21.141 1.00 34.75 218 PHE A O 1
ATOM 1727 N N . VAL A 1 219 ? 38.097 40.104 21.416 1.00 38.97 219 VAL A N 1
ATOM 1728 C CA . VAL A 1 219 ? 37.745 41.106 20.408 1.00 38.97 219 VAL A CA 1
ATOM 1729 C C . VAL A 1 219 ? 38.400 40.729 19.076 1.00 38.97 219 VAL A C 1
ATOM 1731 O O . VAL A 1 219 ? 39.608 40.505 19.017 1.00 38.97 219 VAL A O 1
ATOM 1734 N N . GLY A 1 220 ? 37.599 40.709 18.013 1.00 37.12 220 GLY A N 1
ATOM 1735 C CA . GLY A 1 220 ? 38.029 40.659 16.619 1.00 37.12 220 GLY A CA 1
ATOM 1736 C C . 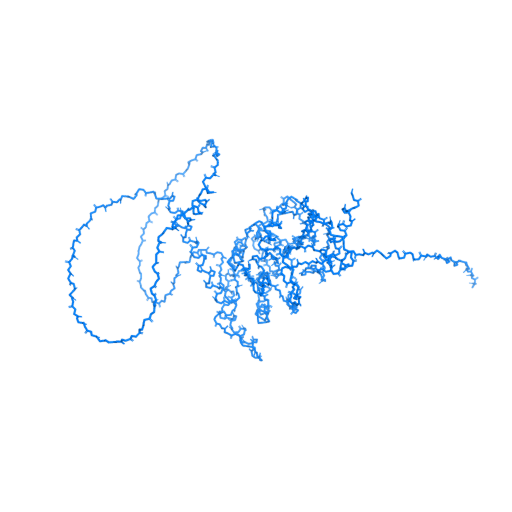GLY A 1 220 ? 37.006 41.405 15.768 1.00 37.12 220 GLY A C 1
ATOM 1737 O O . GLY A 1 220 ? 35.946 40.873 15.454 1.00 37.12 220 GLY A O 1
ATOM 1738 N N . GLU A 1 221 ? 37.315 42.666 15.501 1.00 35.31 221 GLU A N 1
ATOM 1739 C CA . GLU A 1 221 ? 36.543 43.659 14.760 1.00 35.31 221 GLU A CA 1
ATOM 1740 C C . GLU A 1 221 ? 36.694 43.455 13.240 1.00 35.31 221 GLU A C 1
ATOM 1742 O O . GLU A 1 221 ? 37.792 43.155 12.778 1.00 35.31 221 GLU A O 1
ATOM 1747 N N . GLU A 1 222 ? 35.589 43.613 12.500 1.00 36.50 222 GLU A N 1
ATOM 1748 C CA . GLU A 1 222 ? 35.446 44.374 11.239 1.00 36.50 222 GLU A CA 1
ATOM 1749 C C . GLU A 1 222 ? 34.555 43.735 10.151 1.00 36.50 222 GLU A C 1
ATOM 1751 O O . GLU A 1 222 ? 34.711 42.594 9.725 1.00 36.50 222 GLU A O 1
ATOM 1756 N N . THR A 1 223 ? 33.703 44.612 9.604 1.00 33.62 223 THR A N 1
ATOM 1757 C CA . THR A 1 223 ? 33.148 44.662 8.234 1.00 33.62 223 THR A CA 1
ATOM 1758 C C . THR A 1 223 ? 31.904 43.840 7.862 1.00 33.62 223 THR A C 1
ATOM 1760 O O . THR A 1 223 ? 31.929 42.721 7.365 1.00 33.62 223 THR A O 1
ATOM 1763 N N . THR A 1 224 ? 30.776 44.522 8.071 1.00 37.94 224 THR A N 1
ATOM 1764 C CA . THR A 1 224 ? 29.633 44.738 7.165 1.00 37.94 224 THR A CA 1
ATOM 1765 C C . THR A 1 224 ? 29.712 44.215 5.715 1.00 37.94 224 THR A C 1
ATOM 1767 O O . THR A 1 224 ? 30.725 44.333 5.038 1.00 37.94 224 THR A O 1
ATOM 1770 N N . THR A 1 225 ? 28.524 43.831 5.212 1.00 40.72 225 THR A N 1
ATOM 1771 C CA . THR A 1 225 ? 28.081 43.591 3.811 1.00 40.72 225 THR A CA 1
ATOM 1772 C C . THR A 1 225 ? 27.992 42.137 3.321 1.00 40.72 225 THR A C 1
ATOM 1774 O O . THR A 1 225 ? 28.928 41.611 2.739 1.00 40.72 225 THR A O 1
ATOM 1777 N N . THR A 1 226 ? 26.807 41.512 3.451 1.00 38.75 226 THR A N 1
ATOM 1778 C CA . THR A 1 226 ? 26.053 40.856 2.344 1.00 38.75 226 THR A CA 1
ATOM 1779 C C . THR A 1 226 ? 24.754 40.205 2.855 1.00 38.75 226 THR A C 1
ATOM 1781 O O . THR A 1 226 ? 24.683 39.009 3.109 1.00 38.75 226 THR A O 1
ATOM 1784 N N . THR A 1 227 ? 23.676 40.985 2.964 1.00 41.69 227 THR A N 1
ATOM 1785 C CA . THR A 1 227 ? 22.311 40.504 3.275 1.00 41.69 227 THR A CA 1
ATOM 1786 C C . THR A 1 227 ? 21.358 40.677 2.089 1.00 41.69 227 THR A C 1
ATOM 1788 O O . THR A 1 227 ? 20.226 41.093 2.275 1.00 41.69 227 THR A O 1
ATOM 1791 N N . ASN A 1 228 ? 21.799 40.370 0.861 1.00 50.31 228 ASN A N 1
ATOM 1792 C CA . ASN A 1 228 ? 20.975 40.545 -0.352 1.00 50.31 228 ASN A CA 1
ATOM 1793 C C . ASN A 1 228 ? 20.765 39.264 -1.181 1.00 50.31 228 ASN A C 1
ATOM 1795 O O . ASN A 1 228 ? 20.194 39.333 -2.263 1.00 50.31 228 ASN A O 1
ATOM 1799 N N . ASN A 1 229 ? 21.200 38.089 -0.710 1.00 47.84 229 ASN A N 1
ATOM 1800 C CA . ASN A 1 229 ? 21.081 36.849 -1.496 1.00 47.84 229 ASN A CA 1
ATOM 1801 C C . ASN A 1 229 ? 19.920 35.931 -1.075 1.00 47.84 229 ASN A C 1
ATOM 1803 O O . ASN A 1 229 ? 19.672 34.922 -1.727 1.00 47.84 229 ASN A O 1
ATOM 1807 N N . MET A 1 230 ? 19.201 36.268 -0.000 1.00 48.72 230 MET A N 1
ATOM 1808 C CA . MET A 1 230 ? 18.118 35.432 0.535 1.00 48.72 230 MET A CA 1
ATOM 1809 C C . MET A 1 230 ? 16.743 35.767 -0.079 1.00 48.72 230 MET A C 1
ATOM 1811 O O . MET A 1 230 ? 15.867 34.905 -0.115 1.00 48.72 230 MET A O 1
ATOM 1815 N N . ASP A 1 231 ? 16.583 36.964 -0.660 1.00 58.03 231 ASP A N 1
ATOM 1816 C CA . ASP A 1 231 ? 15.332 37.399 -1.305 1.00 58.03 231 ASP A CA 1
ATOM 1817 C C . ASP A 1 231 ? 15.186 36.948 -2.765 1.00 58.03 231 ASP A C 1
ATOM 1819 O O . ASP A 1 231 ? 14.066 36.752 -3.236 1.00 58.03 231 ASP A O 1
ATOM 1823 N N . SER A 1 232 ? 16.285 36.689 -3.482 1.00 58.50 232 SER A N 1
ATOM 1824 C CA . SER A 1 232 ? 16.214 36.254 -4.889 1.00 58.50 232 SER A CA 1
ATOM 1825 C C . SER A 1 232 ? 15.654 34.832 -5.041 1.00 58.50 232 SER A C 1
ATOM 1827 O O . SER A 1 232 ? 14.983 34.519 -6.028 1.00 58.50 232 SER A O 1
ATOM 1829 N N . TYR A 1 233 ? 15.874 33.976 -4.037 1.00 58.50 233 TYR A N 1
ATOM 1830 C CA . TYR A 1 233 ? 15.317 32.624 -3.988 1.00 58.50 233 TYR A CA 1
ATOM 1831 C C . TYR A 1 233 ? 13.816 32.640 -3.660 1.00 58.50 233 TYR A C 1
ATOM 1833 O O . TYR A 1 233 ? 13.044 31.898 -4.267 1.00 58.50 233 TYR A O 1
ATOM 1841 N N . ARG A 1 234 ? 13.380 33.533 -2.757 1.00 65.81 234 ARG A N 1
ATOM 1842 C CA . ARG A 1 234 ? 11.953 33.744 -2.461 1.00 65.81 234 ARG A CA 1
ATOM 1843 C C . ARG A 1 234 ? 11.202 34.337 -3.650 1.00 65.81 234 ARG A C 1
ATOM 1845 O O . ARG A 1 234 ? 10.118 33.856 -3.956 1.00 65.81 234 ARG A O 1
ATOM 1852 N N . GLN A 1 235 ? 11.789 35.304 -4.356 1.00 66.06 235 GLN A N 1
ATOM 1853 C CA . GLN A 1 235 ? 11.171 35.881 -5.552 1.00 66.06 235 GLN A CA 1
ATOM 1854 C C . GLN A 1 235 ? 10.981 34.835 -6.656 1.00 66.06 235 GLN A C 1
ATOM 1856 O O . GLN A 1 235 ? 9.883 34.741 -7.190 1.00 66.06 235 GLN A O 1
ATOM 1861 N N . LYS A 1 236 ? 11.972 33.966 -6.914 1.00 65.25 236 LYS A N 1
ATOM 1862 C CA . LYS A 1 236 ? 11.847 32.868 -7.897 1.00 65.25 236 LYS A CA 1
ATOM 1863 C C . LYS A 1 236 ? 10.773 31.830 -7.560 1.00 65.25 236 LYS A C 1
ATOM 1865 O O . LYS A 1 236 ? 10.200 31.243 -8.471 1.00 65.25 236 LYS A O 1
ATOM 1870 N N . LEU A 1 237 ? 10.507 31.589 -6.276 1.00 55.34 237 LEU A N 1
ATOM 1871 C CA . LEU A 1 237 ? 9.435 30.686 -5.845 1.00 55.34 237 LEU A CA 1
ATOM 1872 C C . LEU A 1 237 ? 8.042 31.273 -6.104 1.00 55.34 237 LEU A C 1
ATOM 1874 O O . LEU A 1 237 ? 7.135 30.518 -6.431 1.00 55.34 237 LEU A O 1
ATOM 1878 N N . ILE A 1 238 ? 7.894 32.596 -6.000 1.00 60.94 238 ILE A N 1
ATOM 1879 C CA . ILE A 1 238 ? 6.629 33.304 -6.244 1.00 60.94 238 ILE A CA 1
ATOM 1880 C C . ILE A 1 238 ? 6.378 33.466 -7.752 1.00 60.94 238 ILE A C 1
ATOM 1882 O O . ILE A 1 238 ? 5.255 33.292 -8.205 1.00 60.94 238 ILE A O 1
ATOM 1886 N N . SER A 1 239 ? 7.424 33.693 -8.558 1.00 57.47 239 SER A N 1
ATOM 1887 C CA . SER A 1 239 ? 7.279 33.880 -10.015 1.00 57.47 239 SER A CA 1
ATOM 1888 C C . SER A 1 239 ? 6.747 32.648 -10.759 1.00 57.47 239 SER A C 1
ATOM 1890 O O . SER A 1 239 ? 6.167 32.793 -11.826 1.00 57.47 239 SER A O 1
ATOM 1892 N N . ASN A 1 240 ? 6.929 31.442 -10.213 1.00 47.19 240 ASN A N 1
ATOM 1893 C CA . ASN A 1 240 ? 6.482 30.197 -10.851 1.00 47.19 240 ASN A CA 1
ATOM 1894 C C . ASN A 1 240 ? 5.001 29.859 -10.602 1.00 47.19 240 ASN A C 1
ATOM 1896 O O . ASN A 1 240 ? 4.538 28.827 -11.082 1.00 47.19 240 ASN A O 1
ATOM 1900 N N . TRP A 1 241 ? 4.275 30.671 -9.829 1.00 53.81 241 TRP A N 1
ATOM 1901 C CA . TRP A 1 241 ? 2.866 30.420 -9.505 1.00 53.81 241 TRP A CA 1
ATOM 1902 C C . TRP A 1 241 ? 1.890 31.248 -10.355 1.00 53.81 241 TRP A C 1
ATOM 1904 O O . TRP A 1 241 ? 0.739 30.843 -10.487 1.00 53.81 241 TRP A O 1
ATOM 1914 N N . ASP A 1 242 ? 2.350 32.334 -10.986 1.00 42.94 242 ASP A N 1
ATOM 1915 C CA . ASP A 1 242 ? 1.488 33.296 -11.697 1.00 42.94 242 ASP A CA 1
ATOM 1916 C C . ASP A 1 242 ? 1.396 33.090 -13.225 1.00 42.94 242 ASP A C 1
ATOM 1918 O O . ASP A 1 242 ? 0.722 33.859 -13.908 1.00 42.94 242 ASP A O 1
ATOM 1922 N N . GLU A 1 243 ? 2.007 32.047 -13.797 1.00 42.75 243 GLU A N 1
ATOM 1923 C CA . GLU A 1 243 ? 1.838 31.724 -15.225 1.00 42.75 243 GLU A CA 1
ATOM 1924 C C . GLU A 1 243 ? 0.754 30.651 -15.437 1.00 42.75 243 GLU A C 1
ATOM 1926 O O . GLU A 1 243 ? 1.031 29.473 -15.665 1.00 42.75 243 GLU A O 1
ATOM 1931 N N . GLN A 1 244 ? -0.513 31.076 -15.391 1.00 39.47 244 GLN A N 1
ATOM 1932 C CA . GLN A 1 244 ? -1.598 30.412 -16.120 1.00 39.47 244 GLN A CA 1
ATOM 1933 C C . GLN A 1 244 ? -2.132 31.352 -17.203 1.00 39.47 244 GLN A C 1
ATOM 1935 O O . GLN A 1 244 ? -2.728 32.389 -16.914 1.00 39.47 244 GLN A O 1
ATOM 1940 N N . ASP A 1 245 ? -1.926 30.959 -18.460 1.00 34.38 245 ASP A N 1
ATOM 1941 C CA . ASP A 1 245 ? -2.536 31.600 -19.622 1.00 34.38 245 ASP A CA 1
ATOM 1942 C C . ASP A 1 245 ? -4.077 31.464 -19.606 1.00 34.38 245 ASP A C 1
ATOM 1944 O O . ASP A 1 245 ? -4.620 30.438 -19.177 1.00 34.38 245 ASP A O 1
ATOM 1948 N N . PRO A 1 246 ? -4.806 32.477 -20.111 1.00 37.56 246 PRO A N 1
ATOM 1949 C CA . PRO A 1 246 ? -6.251 32.594 -19.963 1.00 37.56 246 PRO A CA 1
ATOM 1950 C C . PRO A 1 246 ? -7.017 31.712 -20.958 1.00 37.56 246 PRO A C 1
ATOM 1952 O O . PRO A 1 246 ? -6.949 31.904 -22.175 1.00 37.56 246 PRO A O 1
ATOM 1955 N N . ILE A 1 247 ? -7.848 30.801 -20.443 1.00 34.19 247 ILE A N 1
ATOM 1956 C CA . ILE A 1 247 ? -8.907 30.163 -21.233 1.00 34.19 247 ILE A CA 1
ATOM 1957 C C . ILE A 1 247 ? -10.144 31.060 -21.201 1.00 34.19 247 ILE A C 1
ATOM 1959 O O . ILE A 1 247 ? -10.738 31.336 -20.160 1.00 34.19 247 ILE A O 1
ATOM 1963 N N . THR A 1 248 ? -10.495 31.523 -22.393 1.00 30.22 248 THR A N 1
ATOM 1964 C CA . THR A 1 248 ? -11.645 32.355 -22.718 1.00 30.22 248 THR A CA 1
ATOM 1965 C C . THR A 1 248 ? -12.961 31.610 -22.499 1.00 30.22 248 THR A C 1
ATOM 1967 O O . THR A 1 248 ? -13.153 30.468 -22.913 1.00 30.22 248 THR A O 1
ATOM 1970 N N . THR A 1 249 ? -13.880 32.304 -21.837 1.00 31.53 249 THR A N 1
ATOM 1971 C CA . THR A 1 249 ? -15.271 31.933 -21.597 1.00 31.53 249 THR A CA 1
ATOM 1972 C C . THR A 1 249 ? -16.131 32.162 -22.843 1.00 31.53 249 THR A C 1
ATOM 1974 O O . THR A 1 249 ? -15.963 33.144 -23.563 1.00 31.53 249 THR A O 1
ATOM 1977 N N . SER A 1 250 ? -17.110 31.283 -23.066 1.00 30.70 250 SER A N 1
ATOM 1978 C CA . SER A 1 250 ? -18.345 31.635 -23.774 1.00 30.70 250 SER A CA 1
ATOM 1979 C C . SER A 1 250 ? -19.551 31.075 -23.017 1.00 30.70 250 SER A C 1
ATOM 1981 O O . SER A 1 250 ? -19.479 30.033 -22.368 1.00 30.70 250 SER A O 1
ATOM 1983 N N . GLU A 1 251 ? -20.595 31.893 -23.029 1.00 36.34 251 GLU A N 1
ATOM 1984 C CA . GLU A 1 251 ? -21.792 31.938 -22.192 1.00 36.34 251 GLU A CA 1
ATOM 1985 C C . GLU A 1 251 ? -22.824 30.847 -22.537 1.00 36.34 251 GLU A C 1
ATOM 1987 O O . GLU A 1 251 ? -22.970 30.516 -23.708 1.00 36.34 251 GLU A O 1
ATOM 1992 N N . ASP A 1 252 ? -23.584 30.344 -21.549 1.00 29.86 252 ASP A N 1
ATOM 1993 C CA . ASP A 1 252 ? -25.051 30.540 -21.475 1.00 29.86 252 ASP A CA 1
ATOM 1994 C C . ASP A 1 252 ? -25.660 29.993 -20.151 1.00 29.86 252 ASP A C 1
ATOM 1996 O O . ASP A 1 252 ? -25.212 28.977 -19.620 1.00 29.86 252 ASP A O 1
ATOM 2000 N N . GLY A 1 253 ? -26.666 30.686 -19.591 1.00 29.33 253 GLY A N 1
ATOM 2001 C CA . GLY A 1 253 ? -27.329 30.405 -18.287 1.00 29.33 253 GLY A CA 1
ATOM 2002 C C . GLY A 1 253 ? -28.410 29.292 -18.319 1.00 29.33 253 GLY A C 1
ATOM 2003 O O . GLY A 1 253 ? -28.397 28.507 -19.262 1.00 29.33 253 GLY A O 1
ATOM 2004 N N . PRO A 1 254 ? -29.402 29.194 -17.374 1.00 39.44 254 PRO A N 1
ATOM 2005 C CA . PRO A 1 254 ? -29.838 30.182 -16.364 1.00 39.44 254 PRO A CA 1
ATOM 2006 C C . PRO A 1 254 ? -30.267 29.682 -14.936 1.00 39.44 254 PRO A C 1
ATOM 2008 O O . PRO A 1 254 ? -30.783 28.589 -14.731 1.00 39.44 254 PRO A O 1
ATOM 2011 N N . LYS A 1 255 ? -30.153 30.607 -13.962 1.00 32.75 255 LYS A N 1
ATOM 2012 C CA . LYS A 1 255 ? -31.026 30.979 -12.803 1.00 32.75 255 LYS A CA 1
ATOM 2013 C C . LYS A 1 255 ? -32.034 29.978 -12.172 1.00 32.75 255 LYS A C 1
ATOM 2015 O O . LYS A 1 255 ? -33.064 29.702 -12.781 1.00 32.75 255 LYS A O 1
ATOM 2020 N N . ARG A 1 256 ? -31.907 29.725 -10.848 1.00 34.03 256 ARG A N 1
ATOM 2021 C CA . ARG A 1 256 ? -33.007 29.547 -9.841 1.00 34.03 256 ARG A CA 1
ATOM 2022 C C . ARG A 1 256 ? -32.506 29.962 -8.435 1.00 34.03 256 ARG A C 1
ATOM 2024 O O . ARG A 1 256 ? -31.513 29.415 -7.987 1.00 34.03 256 ARG A O 1
ATOM 2031 N N . LYS A 1 257 ? -32.909 31.124 -7.898 1.00 29.31 257 LYS A N 1
ATOM 2032 C CA . LYS A 1 257 ? -33.985 31.434 -6.913 1.00 29.31 257 LYS A CA 1
ATOM 2033 C C . LYS A 1 257 ? -33.798 30.872 -5.482 1.00 29.31 257 LYS A C 1
ATOM 2035 O O . LYS A 1 257 ? -33.850 29.668 -5.276 1.00 29.31 257 LYS A O 1
ATOM 2040 N N . PHE A 1 258 ? -33.637 31.824 -4.557 1.00 29.86 258 PHE A N 1
ATOM 2041 C CA . PHE A 1 258 ? -33.608 31.783 -3.086 1.00 29.86 258 PHE A CA 1
ATOM 2042 C C . PHE A 1 258 ? -35.011 31.666 -2.455 1.00 29.86 258 PHE A C 1
ATOM 2044 O O . PHE A 1 258 ? -35.951 32.198 -3.037 1.00 29.86 258 PHE A O 1
ATOM 2051 N N . GLU A 1 259 ? -35.072 31.081 -1.251 1.00 31.09 259 GLU A N 1
ATOM 2052 C CA . GLU A 1 259 ? -36.013 31.268 -0.110 1.00 31.09 259 GLU A CA 1
ATOM 2053 C C . GLU A 1 259 ? -35.380 30.449 1.049 1.00 31.09 259 GLU A C 1
ATOM 2055 O O . GLU A 1 259 ? -35.155 29.255 0.878 1.00 31.09 259 GLU A O 1
ATOM 2060 N N . ASP A 1 260 ? -34.701 30.999 2.061 1.00 26.36 260 ASP A N 1
ATOM 2061 C CA . ASP A 1 260 ? -35.100 31.761 3.267 1.00 26.36 260 ASP A CA 1
ATOM 2062 C C . ASP A 1 260 ? -36.196 31.131 4.153 1.00 26.36 260 ASP A C 1
ATOM 2064 O O . ASP A 1 260 ? -37.360 31.113 3.766 1.00 26.36 260 ASP A O 1
ATOM 2068 N N . SER A 1 261 ? -35.808 30.672 5.358 1.00 31.77 261 SER A N 1
ATOM 2069 C CA . SER A 1 261 ? -36.582 30.833 6.606 1.00 31.77 261 SER A CA 1
ATOM 2070 C C . SER A 1 261 ? -35.819 30.323 7.851 1.00 31.77 261 SER A C 1
ATOM 2072 O O . SER A 1 261 ? -35.745 29.120 8.100 1.00 31.77 261 SER A O 1
ATOM 2074 N N . THR A 1 262 ? -35.264 31.285 8.597 1.00 30.16 262 THR A N 1
ATOM 2075 C CA . THR A 1 262 ? -35.426 31.559 10.049 1.00 30.16 262 THR A CA 1
ATOM 2076 C C . THR A 1 262 ? -35.086 30.569 11.187 1.00 30.16 262 THR A C 1
ATOM 2078 O O . THR A 1 262 ? -35.251 29.356 11.140 1.00 30.16 262 THR A O 1
ATOM 2081 N N . ILE A 1 263 ? -34.620 31.220 12.262 1.00 32.78 263 ILE A N 1
ATOM 2082 C CA . ILE A 1 263 ? -33.950 30.811 13.509 1.00 32.78 263 ILE A CA 1
ATOM 2083 C C . ILE A 1 263 ? -34.937 30.845 14.695 1.00 32.78 263 ILE A C 1
ATOM 2085 O O . ILE A 1 263 ? -35.844 31.667 14.665 1.00 32.78 263 ILE A O 1
ATOM 2089 N N . GLU A 1 264 ? -34.717 30.018 15.736 1.00 30.31 264 GLU A N 1
ATOM 2090 C CA . GLU A 1 264 ? -34.711 30.352 17.194 1.00 30.31 264 GLU A CA 1
ATOM 2091 C C . GLU A 1 264 ? -34.746 29.063 18.063 1.00 30.31 264 GLU A C 1
ATOM 2093 O O . GLU A 1 264 ? -35.301 28.064 17.622 1.00 30.31 264 GLU A O 1
ATOM 2098 N N . THR A 1 265 ? -34.364 28.953 19.346 1.00 30.14 265 THR A N 1
ATOM 2099 C CA . THR A 1 265 ? -33.250 29.351 20.247 1.00 30.14 265 THR A CA 1
ATOM 2100 C C . THR A 1 265 ? -33.602 28.743 21.635 1.00 30.14 265 THR A C 1
ATOM 2102 O O . THR A 1 265 ? -34.784 28.621 21.948 1.00 30.14 265 THR A O 1
ATOM 2105 N N . SER A 1 266 ? -32.596 28.453 22.489 1.00 31.86 266 SER A N 1
ATOM 2106 C CA . SER A 1 266 ? -32.627 28.174 23.963 1.00 31.86 266 SER A CA 1
ATOM 2107 C C . SER A 1 266 ? -32.777 26.705 24.426 1.00 31.86 266 SER A C 1
ATOM 2109 O O . SER A 1 266 ? -33.526 25.946 23.831 1.00 31.86 266 SER A O 1
ATOM 2111 N N . SER A 1 267 ? -32.150 26.185 25.496 1.00 34.59 267 SER A N 1
ATOM 2112 C CA . SER A 1 267 ? -30.984 26.542 26.338 1.00 34.59 267 SER A CA 1
ATOM 2113 C C . SER A 1 267 ? -30.706 25.387 27.342 1.00 34.59 267 SER A C 1
ATOM 2115 O O . SER A 1 267 ? -31.656 24.883 27.929 1.00 34.59 267 SER A O 1
ATOM 2117 N N . ALA A 1 268 ? -29.422 25.004 27.496 1.00 34.66 268 ALA A N 1
ATOM 2118 C CA . ALA A 1 268 ? -28.613 24.474 28.638 1.00 34.66 268 ALA A CA 1
ATOM 2119 C C . ALA A 1 268 ? -29.263 24.066 30.010 1.00 34.66 268 ALA A C 1
ATOM 2121 O O . ALA A 1 268 ? -30.296 24.634 30.352 1.00 34.66 268 ALA A O 1
ATOM 2122 N N . PRO A 1 269 ? -28.635 23.194 30.871 1.00 46.19 269 PRO A N 1
ATOM 2123 C CA . PRO A 1 269 ? -27.200 23.263 31.230 1.00 46.19 269 PRO A CA 1
ATOM 2124 C C . PRO A 1 269 ? -26.379 21.974 31.542 1.00 46.19 269 PRO A C 1
ATOM 2126 O O . PRO A 1 269 ? -26.844 20.994 32.110 1.00 46.19 269 PRO A O 1
ATOM 2129 N N . SER A 1 270 ? -25.087 22.093 31.190 1.00 31.38 270 SER A N 1
ATOM 2130 C CA . SER A 1 270 ? -23.831 21.676 31.858 1.00 31.38 270 SER A CA 1
ATOM 2131 C C . SER A 1 270 ? -23.635 20.285 32.495 1.00 31.38 270 SER A C 1
ATOM 2133 O O . SER A 1 270 ? -24.130 20.015 33.585 1.00 31.38 270 SER A O 1
ATOM 2135 N N . SER A 1 271 ? -22.642 19.547 31.976 1.00 34.88 271 SER A N 1
ATOM 2136 C CA . SER A 1 271 ? -21.521 19.052 32.798 1.00 34.88 271 SER A CA 1
ATOM 2137 C C . SER A 1 271 ? -20.266 18.820 31.944 1.00 34.88 271 SER A C 1
ATOM 2139 O O . SER A 1 271 ? -20.311 18.199 30.886 1.00 34.88 271 SER A O 1
ATOM 2141 N N . SER A 1 272 ? -19.158 19.361 32.432 1.00 35.75 272 SER A N 1
ATOM 2142 C CA . SER A 1 272 ? -17.825 19.498 31.848 1.00 35.75 272 SER A CA 1
ATOM 2143 C C . SER A 1 272 ? -17.126 18.192 31.446 1.00 35.75 272 SER A C 1
ATOM 2145 O O . SER A 1 272 ? -16.822 17.358 32.296 1.00 35.75 272 SER A O 1
ATOM 2147 N N . SER A 1 273 ? -16.721 18.091 30.179 1.00 34.28 273 SER A N 1
ATOM 2148 C CA . SER A 1 273 ? -15.446 17.469 29.794 1.00 34.28 273 SER A CA 1
ATOM 2149 C C . SER A 1 273 ? -14.964 18.089 28.481 1.00 34.28 273 SER A C 1
ATOM 2151 O O . SER A 1 273 ? -15.714 18.227 27.516 1.00 34.28 273 SER A O 1
ATOM 2153 N N . SER A 1 274 ? -13.717 18.543 28.486 1.00 37.97 274 SER A N 1
ATOM 2154 C CA . SER A 1 274 ? -13.018 19.209 27.391 1.00 37.97 274 SER A CA 1
ATOM 2155 C C . SER A 1 274 ? -12.810 18.260 26.208 1.00 37.97 274 SER A C 1
ATOM 2157 O O . SER A 1 274 ? -11.744 17.664 26.055 1.00 37.97 274 SER A O 1
ATOM 2159 N N . SER A 1 275 ? -13.830 18.115 25.368 1.00 33.97 275 SER A N 1
ATOM 2160 C CA . SER A 1 275 ? -13.683 17.565 24.026 1.00 33.97 275 SER A CA 1
ATOM 2161 C C . SER A 1 275 ? -13.818 18.709 23.030 1.00 33.97 275 SER A C 1
ATOM 2163 O O . SER A 1 275 ? -14.838 19.388 22.961 1.00 33.97 275 SER A O 1
ATOM 2165 N N . SER A 1 276 ? -12.754 18.953 22.275 1.00 37.81 276 SER A N 1
ATOM 2166 C CA . SER A 1 276 ? -12.767 19.755 21.058 1.00 37.81 276 SER A CA 1
ATOM 2167 C C . SER A 1 276 ? -13.617 19.035 20.006 1.00 37.81 276 SER A C 1
ATOM 2169 O O . SER A 1 276 ? -13.109 18.425 19.069 1.00 37.81 276 SER A O 1
ATOM 2171 N N . SER A 1 277 ? -14.937 19.052 20.185 1.00 39.81 277 SER A N 1
ATOM 2172 C CA . SER A 1 277 ? -15.910 18.496 19.252 1.00 39.81 277 SER A CA 1
ATOM 2173 C C . SER A 1 277 ? -16.178 19.487 18.120 1.00 39.81 277 SER A C 1
ATOM 2175 O O . SER A 1 277 ? -17.289 19.978 17.946 1.00 39.81 277 SER A O 1
ATOM 2177 N N . SER A 1 278 ? -15.157 19.773 17.318 1.00 38.03 278 SER A N 1
ATOM 2178 C CA . SER A 1 278 ? -15.366 20.173 15.929 1.00 38.03 278 SER A CA 1
ATOM 2179 C C . SER A 1 278 ? -15.421 18.893 15.095 1.00 38.03 278 SER A C 1
ATOM 2181 O O . SER A 1 278 ? -14.495 18.565 14.353 1.00 38.03 278 SER A O 1
ATOM 2183 N N . SER A 1 279 ? -16.496 18.108 15.254 1.00 42.56 279 SER A N 1
ATOM 2184 C CA . SER A 1 279 ? -16.734 16.931 14.414 1.00 42.56 279 SER A CA 1
ATOM 2185 C C . SER A 1 279 ? -17.090 17.389 13.000 1.00 42.56 279 SER A C 1
ATOM 2187 O O . SER A 1 279 ? -18.242 17.374 12.578 1.00 42.56 279 SER A O 1
ATOM 2189 N N . SER A 1 280 ? -16.072 17.833 12.269 1.00 54.28 280 SER A N 1
ATOM 2190 C CA . SER A 1 280 ? -16.066 17.768 10.817 1.00 54.28 280 SER A CA 1
ATOM 2191 C C . SER A 1 280 ? -16.469 16.344 10.429 1.00 54.28 280 SER A C 1
ATOM 2193 O O . SER A 1 280 ? -16.003 15.379 11.040 1.00 54.28 280 SER A O 1
ATOM 2195 N N . ASN A 1 281 ? -17.380 16.213 9.464 1.00 68.69 281 ASN A N 1
ATOM 2196 C CA . ASN A 1 281 ? -17.876 14.943 8.928 1.00 68.69 281 ASN A CA 1
ATOM 2197 C C . ASN A 1 281 ? -16.762 14.198 8.165 1.00 68.69 281 ASN A C 1
ATOM 2199 O O . ASN A 1 281 ? -16.875 13.945 6.969 1.00 68.69 281 ASN A O 1
ATOM 2203 N N . LYS A 1 282 ? -15.642 13.899 8.831 1.00 84.88 282 LYS A N 1
ATOM 2204 C CA . LYS A 1 282 ? -14.520 13.165 8.257 1.00 84.88 282 LYS A CA 1
ATOM 2205 C C . LYS A 1 282 ? -14.970 11.720 8.047 1.00 84.88 282 LYS A C 1
ATOM 2207 O O . LYS A 1 282 ? -15.469 11.065 8.962 1.00 84.88 282 LYS A O 1
ATOM 2212 N N . SER A 1 283 ? -14.767 11.229 6.831 1.00 91.62 283 SER A N 1
ATOM 2213 C CA . SER A 1 283 ? -14.940 9.825 6.426 1.00 91.62 283 SER A CA 1
ATOM 2214 C C . SER A 1 283 ? -13.960 8.885 7.137 1.00 91.62 283 SER A C 1
ATOM 2216 O O . SER A 1 283 ? -14.085 7.667 7.034 1.00 91.62 283 SER A O 1
ATOM 2218 N N . TYR A 1 284 ? -12.970 9.423 7.855 1.00 95.56 284 TYR A N 1
ATOM 2219 C CA . TYR A 1 284 ? -11.908 8.653 8.477 1.00 95.56 284 TYR A CA 1
ATOM 2220 C C . TYR A 1 284 ? -11.623 9.069 9.924 1.00 95.56 284 TYR A C 1
ATOM 2222 O O . TYR A 1 284 ? -11.878 10.202 10.338 1.00 95.56 284 TYR A O 1
ATOM 2230 N N . ARG A 1 285 ? -11.021 8.147 10.680 1.00 96.00 285 ARG A N 1
ATOM 2231 C CA . ARG A 1 285 ? -10.430 8.387 12.001 1.00 96.00 285 ARG A CA 1
ATOM 2232 C C . ARG A 1 285 ? -8.997 7.871 12.029 1.00 96.00 285 ARG A C 1
ATOM 2234 O O . ARG A 1 285 ? -8.759 6.709 11.713 1.00 96.00 285 ARG A O 1
ATOM 2241 N N . LEU A 1 286 ? -8.062 8.703 12.480 1.00 96.62 286 LEU A N 1
ATOM 2242 C CA . LEU A 1 286 ? -6.691 8.276 12.756 1.00 96.62 286 LEU A CA 1
ATOM 2243 C C . LEU A 1 286 ? -6.593 7.619 14.140 1.00 96.62 286 LEU A C 1
ATOM 2245 O O . LEU A 1 286 ? -7.231 8.059 15.099 1.00 96.62 286 LEU A O 1
ATOM 2249 N N . ALA A 1 287 ? -5.798 6.559 14.242 1.00 97.00 287 ALA A N 1
ATOM 2250 C CA . ALA A 1 287 ? -5.520 5.843 15.482 1.00 97.00 287 ALA A CA 1
ATOM 2251 C C . ALA A 1 287 ? -4.071 5.345 15.506 1.00 97.00 287 ALA A C 1
ATOM 2253 O O . ALA A 1 287 ? -3.460 5.154 14.460 1.00 97.00 287 ALA A O 1
ATOM 2254 N N . SER A 1 288 ? -3.538 5.091 16.698 1.00 96.69 288 SER A N 1
ATOM 2255 C CA . SER A 1 288 ? -2.206 4.509 16.903 1.00 96.69 288 SER A CA 1
ATOM 2256 C C . SER A 1 288 ? -2.337 3.061 17.379 1.00 96.69 288 SER A C 1
ATOM 2258 O O . SER A 1 288 ? -3.178 2.793 18.239 1.00 96.69 288 SER A O 1
ATOM 2260 N N . LEU A 1 289 ? -1.525 2.129 16.854 1.00 95.06 289 LEU A N 1
ATOM 2261 C CA . LEU A 1 289 ? -1.546 0.712 17.262 1.00 95.06 289 LEU A CA 1
ATOM 2262 C C . LEU A 1 289 ? -1.369 0.551 18.776 1.00 95.06 289 LEU A C 1
ATOM 2264 O O . LEU A 1 289 ? -2.100 -0.215 19.407 1.00 95.06 289 LEU A O 1
ATOM 2268 N N . PHE A 1 290 ? -0.402 1.274 19.344 1.00 95.06 290 PHE A N 1
ATOM 2269 C CA . PHE A 1 290 ? 0.006 1.121 20.743 1.00 95.06 290 PHE A CA 1
ATOM 2270 C C . PHE A 1 290 ? -0.256 2.363 21.603 1.00 95.06 290 PHE A C 1
ATOM 2272 O O . PHE A 1 290 ? -0.127 2.296 22.826 1.00 95.06 290 PHE A O 1
ATOM 2279 N N . GLY A 1 291 ? -0.631 3.494 20.999 1.00 93.38 291 GLY A N 1
ATOM 2280 C CA . GLY A 1 291 ? -0.694 4.774 21.701 1.00 93.38 291 GLY A CA 1
ATOM 2281 C C . GLY A 1 291 ? 0.667 5.118 22.314 1.00 93.38 291 GLY A C 1
ATOM 2282 O O . GLY A 1 291 ? 1.701 4.981 21.660 1.00 93.38 291 GLY A O 1
ATOM 2283 N N . ASN A 1 292 ? 0.659 5.537 23.580 1.00 92.38 292 ASN A N 1
ATOM 2284 C CA . ASN A 1 292 ? 1.862 5.868 24.353 1.00 92.38 292 ASN A CA 1
ATOM 2285 C C . ASN A 1 292 ? 2.452 4.672 25.127 1.00 92.38 292 ASN A C 1
ATOM 2287 O O . ASN A 1 292 ? 3.347 4.846 25.957 1.00 92.38 292 ASN A O 1
ATOM 2291 N N . VAL A 1 293 ? 1.947 3.456 24.894 1.00 92.75 293 VAL A N 1
ATOM 2292 C CA . VAL A 1 293 ? 2.399 2.256 25.607 1.00 92.75 293 VAL A CA 1
ATOM 2293 C C . VAL A 1 293 ? 3.746 1.796 25.053 1.00 92.75 293 VAL A C 1
ATOM 2295 O O . VAL A 1 293 ? 3.894 1.570 23.854 1.00 92.75 293 VAL A O 1
ATOM 2298 N N . ARG A 1 294 ? 4.730 1.609 25.938 1.00 89.69 294 ARG A N 1
ATOM 2299 C CA . ARG A 1 294 ? 6.007 0.972 25.593 1.00 89.69 294 ARG A CA 1
ATOM 2300 C C . ARG A 1 294 ? 5.844 -0.544 25.637 1.00 89.69 294 ARG A C 1
ATOM 2302 O O . ARG A 1 294 ? 5.385 -1.088 26.638 1.00 89.69 294 ARG A O 1
ATOM 2309 N N . ILE A 1 295 ? 6.200 -1.211 24.543 1.00 91.81 295 ILE A N 1
ATOM 2310 C CA . ILE A 1 295 ? 6.126 -2.666 24.424 1.00 91.81 295 ILE A CA 1
ATOM 2311 C C . ILE A 1 295 ? 7.518 -3.245 24.665 1.00 91.81 295 ILE A C 1
ATOM 2313 O O . ILE A 1 295 ? 8.375 -3.235 23.782 1.00 91.81 295 ILE A O 1
ATOM 2317 N N . ASP A 1 296 ? 7.735 -3.751 25.874 1.00 92.12 296 ASP A N 1
ATOM 2318 C CA . ASP A 1 296 ? 8.980 -4.426 26.224 1.00 92.12 296 ASP A CA 1
ATOM 2319 C C . ASP A 1 296 ? 8.995 -5.862 25.684 1.00 92.12 296 ASP A C 1
ATOM 2321 O O . ASP A 1 296 ? 7.987 -6.577 25.698 1.00 92.12 296 ASP A O 1
ATOM 2325 N N . GLN A 1 297 ? 10.160 -6.305 25.208 1.00 92.81 297 GLN A N 1
ATOM 2326 C CA . GLN A 1 297 ? 10.336 -7.679 24.743 1.00 92.81 297 GLN A CA 1
ATOM 2327 C C . GLN A 1 297 ? 10.371 -8.633 25.940 1.00 92.81 297 GLN A C 1
ATOM 2329 O O . GLN A 1 297 ? 11.239 -8.533 26.804 1.00 92.81 297 GLN A O 1
ATOM 2334 N N . GLY A 1 298 ? 9.446 -9.591 25.972 1.00 93.56 298 GLY A N 1
ATOM 2335 C CA . GLY A 1 298 ? 9.359 -10.573 27.048 1.00 93.56 298 GLY A CA 1
ATOM 2336 C C . GLY A 1 298 ? 8.223 -11.582 26.856 1.00 93.56 298 GLY A C 1
ATOM 2337 O O . GLY A 1 298 ? 7.498 -11.510 25.858 1.00 93.56 298 GLY A O 1
ATOM 2338 N N . PRO A 1 299 ? 8.049 -12.523 27.801 1.00 93.31 299 PRO A N 1
ATOM 2339 C CA . PRO A 1 299 ? 6.989 -13.535 27.753 1.00 93.31 299 PRO A CA 1
ATOM 2340 C C . PRO A 1 299 ? 5.578 -12.936 27.652 1.00 93.31 299 PRO A C 1
ATOM 2342 O O . PRO A 1 299 ? 4.732 -13.466 26.935 1.00 93.31 299 PRO A O 1
ATOM 2345 N N . ASP A 1 300 ? 5.358 -11.788 28.296 1.00 94.62 300 ASP A N 1
ATOM 2346 C CA . ASP A 1 300 ? 4.053 -11.117 28.369 1.00 94.62 300 ASP A CA 1
ATOM 2347 C C . ASP A 1 300 ? 3.809 -10.105 27.238 1.00 94.62 300 ASP A C 1
ATOM 2349 O O . ASP A 1 300 ? 2.758 -9.462 27.182 1.00 94.62 300 ASP A O 1
ATOM 2353 N N . MET A 1 301 ? 4.750 -9.983 26.294 1.00 94.75 301 MET A N 1
ATOM 2354 C CA . MET A 1 301 ? 4.700 -8.997 25.210 1.00 94.75 301 MET A CA 1
ATOM 2355 C C . MET A 1 301 ? 3.388 -9.081 24.415 1.00 94.75 301 MET A C 1
ATOM 2357 O O . MET A 1 301 ? 2.767 -8.061 24.130 1.00 94.75 301 MET A O 1
ATOM 2361 N N . ALA A 1 302 ? 2.919 -10.292 24.096 1.00 95.50 302 ALA A N 1
ATOM 2362 C CA . ALA A 1 302 ? 1.669 -10.479 23.358 1.00 95.50 302 ALA A CA 1
ATOM 2363 C C . ALA A 1 302 ? 0.443 -9.962 24.133 1.00 95.50 302 ALA A C 1
ATOM 2365 O O . ALA A 1 302 ? -0.445 -9.346 23.542 1.00 95.50 302 ALA A O 1
ATOM 2366 N N . THR A 1 303 ? 0.406 -10.170 25.451 1.00 96.50 303 THR A N 1
ATOM 2367 C CA . THR A 1 303 ? -0.673 -9.686 26.322 1.00 96.50 303 THR A CA 1
ATOM 2368 C C . THR A 1 303 ? -0.678 -8.162 26.373 1.00 96.50 303 THR A C 1
ATOM 2370 O O . THR A 1 303 ? -1.729 -7.554 26.170 1.00 96.50 303 THR A O 1
ATOM 2373 N N . HIS A 1 304 ? 0.493 -7.543 26.556 1.00 96.31 304 HIS A N 1
ATOM 2374 C CA . HIS A 1 304 ? 0.637 -6.085 26.563 1.00 96.31 304 HIS A CA 1
ATOM 2375 C C . HIS A 1 304 ? 0.242 -5.460 25.222 1.00 96.31 304 HIS A C 1
ATOM 2377 O O . HIS A 1 304 ? -0.486 -4.470 25.200 1.00 96.31 304 HIS A O 1
ATOM 2383 N N . ILE A 1 305 ? 0.632 -6.077 24.103 1.00 96.69 305 ILE A N 1
ATOM 2384 C CA . ILE A 1 305 ? 0.228 -5.647 22.759 1.00 96.69 305 ILE A CA 1
ATOM 2385 C C . ILE A 1 305 ? -1.292 -5.697 22.599 1.00 96.69 305 ILE A C 1
ATOM 2387 O O . ILE A 1 305 ? -1.898 -4.722 22.160 1.00 96.69 305 ILE A O 1
ATOM 2391 N N . ILE A 1 306 ? -1.931 -6.813 22.965 1.00 96.25 306 ILE A N 1
ATOM 2392 C CA . ILE A 1 306 ? -3.389 -6.961 22.846 1.00 96.25 306 ILE A CA 1
ATOM 2393 C C . ILE A 1 306 ? -4.107 -5.944 23.736 1.00 96.25 306 ILE A C 1
ATOM 2395 O O . ILE A 1 306 ? -5.132 -5.390 23.337 1.00 96.25 306 ILE A O 1
ATOM 2399 N N . GLN A 1 307 ? -3.585 -5.689 24.934 1.00 96.69 307 GLN A N 1
ATOM 2400 C CA . GLN A 1 307 ? -4.127 -4.688 25.840 1.00 96.69 307 GLN A CA 1
ATOM 2401 C C . GLN A 1 307 ? -4.001 -3.277 25.249 1.00 96.69 307 GLN A C 1
ATOM 2403 O O . GLN A 1 307 ? -5.004 -2.571 25.170 1.00 96.69 307 GLN A O 1
ATOM 2408 N N . ALA A 1 308 ? -2.823 -2.890 24.757 1.00 96.12 308 ALA A N 1
ATOM 2409 C CA . ALA A 1 308 ? -2.608 -1.599 24.105 1.00 96.12 308 ALA A CA 1
ATOM 2410 C C . ALA A 1 308 ? -3.519 -1.422 22.877 1.00 96.12 308 ALA A C 1
ATOM 2412 O O . ALA A 1 308 ? -4.180 -0.392 22.737 1.00 96.12 308 ALA A O 1
ATOM 2413 N N . LEU A 1 309 ? -3.646 -2.459 22.045 1.00 96.31 309 LEU A N 1
ATOM 2414 C CA . LEU A 1 309 ? -4.533 -2.464 20.883 1.00 96.31 309 LEU A CA 1
ATOM 2415 C C . LEU A 1 309 ? -5.998 -2.228 21.286 1.00 96.31 309 LEU A C 1
ATOM 2417 O O . LEU A 1 309 ? -6.704 -1.464 20.626 1.00 96.31 309 LEU A O 1
ATOM 2421 N N . ARG A 1 310 ? -6.457 -2.864 22.375 1.00 95.81 310 ARG A N 1
ATOM 2422 C CA . ARG A 1 310 ? -7.830 -2.716 22.887 1.00 95.81 310 ARG A CA 1
ATOM 2423 C C . ARG A 1 310 ? -8.166 -1.278 23.268 1.00 95.81 310 ARG A C 1
ATOM 2425 O O . ARG A 1 310 ? -9.298 -0.863 23.043 1.00 95.81 310 ARG A O 1
ATOM 2432 N N . TYR A 1 311 ? -7.206 -0.545 23.822 1.00 95.69 311 TYR A N 1
ATOM 2433 C CA . TYR A 1 311 ? -7.419 0.836 24.252 1.00 95.69 311 TYR A CA 1
ATOM 2434 C C . TYR A 1 311 ? -7.300 1.856 23.119 1.00 95.69 311 TYR A C 1
ATOM 2436 O O . TYR A 1 311 ? -7.995 2.866 23.156 1.00 95.69 311 TYR A O 1
ATOM 2444 N N . ASN A 1 312 ? -6.453 1.605 22.115 1.00 95.81 312 ASN A N 1
ATOM 2445 C CA . ASN A 1 312 ? -6.060 2.652 21.164 1.00 95.81 312 ASN A CA 1
ATOM 2446 C C . ASN A 1 312 ? -6.579 2.437 19.735 1.00 95.81 312 ASN A C 1
ATOM 2448 O O . ASN A 1 312 ? -6.927 3.395 19.043 1.00 95.81 312 ASN A O 1
ATOM 2452 N N . ALA A 1 313 ? -6.650 1.186 19.280 1.00 95.19 313 ALA A N 1
ATOM 2453 C CA . ALA A 1 313 ? -6.746 0.872 17.855 1.00 95.19 313 ALA A CA 1
ATOM 2454 C C . ALA A 1 313 ? -7.956 0.013 17.480 1.00 95.19 313 ALA A C 1
ATOM 2456 O O . ALA A 1 313 ? -8.076 -0.383 16.323 1.00 95.19 313 ALA A O 1
ATOM 2457 N N . LEU A 1 314 ? -8.882 -0.260 18.402 1.00 96.25 314 LEU A N 1
ATOM 2458 C CA . LEU A 1 314 ? -10.123 -0.929 18.025 1.00 96.25 314 LEU A CA 1
ATOM 2459 C C . LEU A 1 314 ? -10.991 -0.030 17.153 1.00 96.25 314 LEU A C 1
ATOM 2461 O O . LEU A 1 314 ? -11.184 1.158 17.426 1.00 96.25 314 LEU A O 1
ATOM 2465 N N . ALA A 1 315 ? -11.530 -0.650 16.117 1.00 95.19 315 ALA A N 1
ATOM 2466 C CA . ALA A 1 315 ? -12.446 -0.013 15.206 1.00 95.19 315 ALA A CA 1
ATOM 2467 C C . ALA A 1 315 ? -13.833 0.104 15.866 1.00 95.19 315 ALA A C 1
ATOM 2469 O O . ALA A 1 315 ? -14.302 -0.857 16.495 1.00 95.19 315 ALA A O 1
ATOM 2470 N N . LYS A 1 316 ? -14.457 1.280 15.742 1.00 95.56 316 LYS A N 1
ATOM 2471 C CA . LYS A 1 316 ? -15.795 1.619 16.258 1.00 95.56 316 LYS A CA 1
ATOM 2472 C C . LYS A 1 316 ? -16.883 0.910 15.459 1.00 95.56 316 LYS A C 1
ATOM 2474 O O . LYS A 1 316 ? -16.609 0.383 14.385 1.00 95.56 316 LYS A O 1
ATOM 2479 N N . ASP A 1 317 ? -18.107 0.850 15.965 1.00 93.38 317 ASP A N 1
ATOM 2480 C CA . ASP A 1 317 ? -19.182 0.085 15.316 1.00 93.38 317 ASP A CA 1
ATOM 2481 C C . ASP A 1 317 ? -19.594 0.641 13.945 1.00 93.38 317 ASP A C 1
ATOM 2483 O O . ASP A 1 317 ? -20.030 -0.128 13.098 1.00 93.38 317 ASP A O 1
ATOM 2487 N N . ASP A 1 318 ? -19.372 1.933 13.704 1.00 93.06 318 ASP A N 1
ATOM 2488 C CA . ASP A 1 318 ? -19.668 2.649 12.459 1.00 93.06 318 ASP A CA 1
ATOM 2489 C C . ASP A 1 318 ? -18.510 2.664 11.438 1.00 93.06 318 ASP A C 1
ATOM 2491 O O . ASP A 1 318 ? -18.602 3.339 10.414 1.00 93.06 318 ASP A O 1
ATOM 2495 N N . GLU A 1 319 ? -17.406 1.957 11.714 1.00 94.81 319 GLU A N 1
ATOM 2496 C CA . GLU A 1 319 ? -16.209 1.913 10.860 1.00 94.81 319 GLU A CA 1
ATOM 2497 C C . GLU A 1 319 ? -16.126 0.603 10.058 1.00 94.81 319 GLU A C 1
ATOM 2499 O O . GLU A 1 319 ? -15.649 -0.416 10.555 1.00 94.81 319 GLU A O 1
ATOM 2504 N N . ASP A 1 320 ? -16.527 0.608 8.792 1.00 93.94 320 ASP A N 1
ATOM 2505 C CA . ASP A 1 320 ? -16.548 -0.604 7.954 1.00 93.94 320 ASP A CA 1
ATOM 2506 C C . ASP A 1 320 ? -15.169 -0.988 7.395 1.00 93.94 320 ASP A C 1
ATOM 2508 O O . ASP A 1 320 ? -14.924 -2.143 7.022 1.00 93.94 320 ASP A O 1
ATOM 2512 N N . ASN A 1 321 ? -14.248 -0.023 7.368 1.00 96.44 321 ASN A N 1
ATOM 2513 C CA . ASN A 1 321 ? -12.928 -0.159 6.763 1.00 96.44 321 ASN A CA 1
ATOM 2514 C C . ASN A 1 321 ? -11.822 0.078 7.800 1.00 96.44 321 ASN A C 1
ATOM 2516 O O . ASN A 1 321 ? -11.900 0.996 8.618 1.00 96.44 321 ASN A O 1
ATOM 2520 N N . ILE A 1 322 ? -10.760 -0.724 7.739 1.00 98.12 322 ILE A N 1
ATOM 2521 C CA . ILE A 1 322 ? -9.555 -0.579 8.559 1.00 98.12 322 ILE A CA 1
ATOM 2522 C C . ILE A 1 322 ? -8.346 -0.551 7.625 1.00 98.12 322 ILE A C 1
ATOM 2524 O O . ILE A 1 322 ? -8.047 -1.543 6.965 1.00 98.12 322 ILE A O 1
ATOM 2528 N N . ILE A 1 323 ? -7.627 0.564 7.592 1.00 98.44 323 ILE A N 1
ATOM 2529 C CA . ILE A 1 323 ? -6.340 0.712 6.913 1.00 98.44 323 ILE A CA 1
ATOM 2530 C C . ILE A 1 323 ? -5.240 0.632 7.973 1.00 98.44 323 ILE A C 1
ATOM 2532 O O . ILE A 1 323 ? -5.290 1.349 8.967 1.00 98.44 323 ILE A O 1
ATOM 2536 N N . ILE A 1 324 ? -4.245 -0.229 7.775 1.00 98.06 324 ILE A N 1
ATOM 2537 C CA . ILE A 1 324 ? -3.071 -0.355 8.646 1.00 98.06 324 ILE A CA 1
ATOM 2538 C C . ILE A 1 324 ? -1.845 0.024 7.827 1.00 98.06 324 ILE A C 1
ATOM 2540 O O . ILE A 1 324 ? -1.577 -0.609 6.804 1.00 98.06 324 ILE A O 1
ATOM 2544 N N . LEU A 1 325 ? -1.118 1.043 8.281 1.00 96.44 325 LEU A N 1
ATOM 2545 C CA . LEU A 1 325 ? 0.016 1.612 7.563 1.00 96.44 325 LEU A CA 1
ATOM 2546 C C . LEU A 1 325 ? 1.355 1.110 8.121 1.00 96.44 325 LEU A C 1
ATOM 2548 O O . LEU A 1 325 ? 1.620 1.227 9.317 1.00 96.44 325 LEU A O 1
ATOM 2552 N N . SER A 1 326 ? 2.210 0.607 7.228 1.00 92.00 326 SER A N 1
ATOM 2553 C CA . SER A 1 326 ? 3.642 0.352 7.434 1.00 92.00 326 SER A CA 1
ATOM 2554 C C . SER A 1 326 ? 3.980 -0.522 8.650 1.00 92.00 326 SER A C 1
ATOM 2556 O O . SER A 1 326 ? 5.001 -0.316 9.305 1.00 92.00 326 SER A O 1
ATOM 2558 N N . ALA A 1 327 ? 3.148 -1.528 8.947 1.00 92.56 327 ALA A N 1
ATOM 2559 C CA . ALA A 1 327 ? 3.423 -2.507 9.998 1.00 92.56 327 ALA A CA 1
ATOM 2560 C C . ALA A 1 327 ? 4.475 -3.540 9.536 1.00 92.56 327 ALA A C 1
ATOM 2562 O O . ALA A 1 327 ? 4.279 -4.269 8.559 1.00 92.56 327 ALA A O 1
ATOM 2563 N N . ILE A 1 328 ? 5.600 -3.613 10.245 1.00 91.25 328 ILE A N 1
ATOM 2564 C CA . ILE A 1 328 ? 6.796 -4.405 9.914 1.00 91.25 328 ILE A CA 1
ATOM 2565 C C . ILE A 1 328 ? 7.318 -5.171 11.145 1.00 91.25 328 ILE A C 1
ATOM 2567 O O . ILE A 1 328 ? 7.809 -6.294 11.014 1.00 91.25 328 ILE A O 1
ATOM 2571 N N . GLY A 1 329 ? 7.225 -4.579 12.340 1.00 91.69 329 GLY A N 1
ATOM 2572 C CA . GLY A 1 329 ? 7.765 -5.121 13.589 1.00 91.69 329 GLY A CA 1
ATOM 2573 C C . GLY A 1 329 ? 7.109 -6.428 14.050 1.00 91.69 329 GLY A C 1
ATOM 2574 O O . GLY A 1 329 ? 6.008 -6.792 13.632 1.00 91.69 329 GLY A O 1
ATOM 2575 N N . LYS A 1 330 ? 7.783 -7.164 14.946 1.00 93.44 330 LYS A N 1
ATOM 2576 C CA . LYS A 1 330 ? 7.232 -8.403 15.539 1.00 93.44 330 LYS A CA 1
ATOM 2577 C C . LYS A 1 330 ? 6.013 -8.119 16.418 1.00 93.44 330 LYS A C 1
ATOM 2579 O O . LYS A 1 330 ? 5.051 -8.881 16.413 1.00 93.44 330 LYS A O 1
ATOM 2584 N N . ASP A 1 331 ? 6.085 -7.040 17.178 1.00 95.00 331 ASP A N 1
ATOM 2585 C CA . ASP A 1 331 ? 5.014 -6.476 17.987 1.00 95.00 331 ASP A CA 1
ATOM 2586 C C . ASP A 1 331 ? 3.824 -6.033 17.127 1.00 95.00 331 ASP A C 1
ATOM 2588 O O . ASP A 1 331 ? 2.685 -6.440 17.364 1.00 95.00 331 ASP A O 1
ATOM 2592 N N . GLU A 1 332 ? 4.097 -5.284 16.062 1.00 95.75 332 GLU A N 1
ATOM 2593 C CA . GLU A 1 332 ? 3.092 -4.841 15.092 1.00 95.75 332 GLU A CA 1
ATOM 2594 C C . GLU A 1 332 ? 2.425 -6.031 14.399 1.00 95.75 332 GLU A C 1
ATOM 2596 O O . GLU A 1 332 ? 1.205 -6.072 14.265 1.00 95.75 332 GLU A O 1
ATOM 2601 N N . MET A 1 333 ? 3.196 -7.059 14.036 1.00 96.06 333 MET A N 1
ATOM 2602 C CA . MET A 1 333 ? 2.666 -8.302 13.480 1.00 96.06 333 MET A CA 1
ATOM 2603 C C . MET A 1 333 ? 1.675 -8.977 14.439 1.00 96.06 333 MET A C 1
ATOM 2605 O O . MET A 1 333 ? 0.633 -9.457 13.995 1.00 96.06 333 MET A O 1
ATOM 2609 N N . ILE A 1 334 ? 1.954 -9.017 15.747 1.00 96.25 334 ILE A N 1
ATOM 2610 C CA . ILE A 1 334 ? 1.015 -9.568 16.741 1.00 96.25 334 ILE A CA 1
ATOM 2611 C C . ILE A 1 334 ? -0.269 -8.728 16.784 1.00 96.25 334 ILE A C 1
ATOM 2613 O O . ILE A 1 334 ? -1.366 -9.292 16.793 1.00 96.25 334 ILE A O 1
ATOM 2617 N N . ALA A 1 335 ? -0.147 -7.400 16.752 1.00 97.19 335 ALA A N 1
ATOM 2618 C CA . ALA A 1 335 ? -1.291 -6.493 16.734 1.00 97.19 335 ALA A CA 1
ATOM 2619 C C . ALA A 1 335 ? -2.158 -6.684 15.475 1.00 97.19 335 ALA A C 1
ATOM 2621 O O . ALA A 1 335 ? -3.376 -6.844 15.578 1.00 97.19 335 ALA A O 1
ATOM 2622 N N . VAL A 1 336 ? -1.536 -6.772 14.294 1.00 97.56 336 VAL A N 1
ATOM 2623 C CA . VAL A 1 336 ? -2.235 -7.030 13.027 1.00 97.56 336 VAL A CA 1
ATOM 2624 C C . VAL A 1 336 ? -2.918 -8.394 13.040 1.00 97.56 336 VAL A C 1
ATOM 2626 O O . VAL A 1 336 ? -4.080 -8.489 12.650 1.00 97.56 336 VAL A O 1
ATOM 2629 N N . ARG A 1 337 ? -2.270 -9.446 13.558 1.00 97.38 337 ARG A N 1
ATOM 2630 C CA . ARG A 1 337 ? -2.908 -10.767 13.715 1.00 97.38 337 ARG A CA 1
ATOM 2631 C C . ARG A 1 337 ? -4.159 -10.695 14.587 1.00 97.38 337 ARG A C 1
ATOM 2633 O O . ARG A 1 337 ? -5.176 -11.295 14.235 1.00 97.38 337 ARG A O 1
ATOM 2640 N N . ALA A 1 338 ? -4.117 -9.945 15.688 1.00 97.12 338 ALA A N 1
ATOM 2641 C CA . ALA A 1 338 ? -5.274 -9.754 16.558 1.00 97.12 338 ALA A CA 1
ATOM 2642 C C . ALA A 1 338 ? -6.414 -8.992 15.853 1.00 97.12 338 ALA A C 1
ATOM 2644 O O . ALA A 1 338 ? -7.571 -9.408 15.946 1.00 97.12 338 ALA A O 1
ATOM 2645 N N . LEU A 1 339 ? -6.101 -7.932 15.098 1.00 97.56 339 LEU A N 1
ATOM 2646 C CA . LEU A 1 339 ? -7.087 -7.181 14.310 1.00 97.56 339 LEU A CA 1
ATOM 2647 C C . LEU A 1 339 ? -7.722 -8.038 13.210 1.00 97.56 339 LEU A C 1
ATOM 2649 O O . LEU A 1 339 ? -8.945 -8.075 13.099 1.00 97.56 339 LEU A O 1
ATOM 2653 N N . VAL A 1 340 ? -6.916 -8.779 12.450 1.00 97.19 340 VAL A N 1
ATOM 2654 C CA . VAL A 1 340 ? -7.393 -9.667 11.379 1.00 97.19 340 VAL A CA 1
ATOM 2655 C C . VAL A 1 340 ? -8.252 -10.792 11.941 1.00 97.19 340 VAL A C 1
ATOM 2657 O O . VAL A 1 340 ? -9.316 -11.075 11.401 1.00 97.19 340 VAL A O 1
ATOM 2660 N N . THR A 1 341 ? -7.866 -11.378 13.074 1.00 96.75 341 THR A N 1
ATOM 2661 C CA . THR A 1 341 ? -8.682 -12.404 13.743 1.00 96.75 341 THR A CA 1
ATOM 2662 C C . THR A 1 341 ? -10.032 -11.841 14.196 1.00 96.75 341 THR A C 1
ATOM 2664 O O . THR A 1 341 ? -11.055 -12.516 14.093 1.00 96.75 341 THR A O 1
ATOM 2667 N N . LYS A 1 342 ? -10.057 -10.598 14.692 1.00 96.69 342 LYS A N 1
ATOM 2668 C CA . LYS A 1 342 ? -11.278 -9.962 15.203 1.00 96.69 342 LYS A CA 1
ATOM 2669 C C . LYS A 1 342 ? -12.212 -9.473 14.090 1.00 96.69 342 LYS A C 1
ATOM 2671 O O . LYS A 1 342 ? -13.431 -9.606 14.221 1.00 96.69 342 LYS A O 1
ATOM 2676 N N . TYR A 1 343 ? -11.654 -8.884 13.033 1.00 96.69 343 TYR A N 1
ATOM 2677 C CA . TYR A 1 343 ? -12.399 -8.116 12.033 1.00 96.69 343 TYR A CA 1
ATOM 2678 C C . TYR A 1 343 ? -12.326 -8.677 10.610 1.00 96.69 343 TYR A C 1
ATOM 2680 O O . TYR A 1 343 ? -13.141 -8.274 9.789 1.00 96.69 343 TYR A O 1
ATOM 2688 N N . GLY A 1 344 ? -11.436 -9.625 10.305 1.00 93.38 344 GLY A N 1
ATOM 2689 C CA . GLY A 1 344 ? -11.190 -10.097 8.932 1.00 93.38 344 GLY A CA 1
ATOM 2690 C C . GLY A 1 344 ? -12.397 -10.736 8.235 1.00 93.38 344 GLY A C 1
ATOM 2691 O O . GLY A 1 344 ? -12.441 -10.765 7.014 1.00 93.38 344 GLY A O 1
ATOM 2692 N N . ASN A 1 345 ? -13.398 -11.183 9.002 1.00 93.56 345 ASN A N 1
ATOM 2693 C CA . ASN A 1 345 ? -14.669 -11.714 8.486 1.00 93.56 345 ASN A CA 1
ATOM 2694 C C . ASN A 1 345 ? -15.841 -10.722 8.604 1.00 93.56 345 ASN A C 1
ATOM 2696 O O . ASN A 1 345 ? -16.985 -11.094 8.359 1.00 93.56 345 ASN A O 1
ATOM 2700 N N . LYS A 1 346 ? -15.587 -9.488 9.047 1.00 94.62 346 LYS A N 1
ATOM 2701 C CA . LYS A 1 346 ? -16.621 -8.478 9.329 1.00 94.62 346 LYS A CA 1
ATOM 2702 C C . LYS A 1 346 ? -16.387 -7.155 8.612 1.00 94.62 346 LYS A C 1
ATOM 2704 O O . LYS A 1 346 ? -17.337 -6.408 8.435 1.00 94.62 346 LYS A O 1
ATOM 2709 N N . ARG A 1 347 ? -15.133 -6.838 8.294 1.00 94.94 347 ARG A N 1
ATOM 2710 C CA . ARG A 1 347 ? -14.689 -5.534 7.797 1.00 94.94 347 ARG A CA 1
ATOM 2711 C C . ARG A 1 347 ? -13.659 -5.715 6.696 1.00 94.94 347 ARG A C 1
ATOM 2713 O O . ARG A 1 347 ? -13.042 -6.778 6.583 1.00 94.94 347 ARG A O 1
ATOM 2720 N N . LYS A 1 348 ? -13.442 -4.655 5.925 1.00 95.88 348 LYS A N 1
ATOM 2721 C CA . LYS A 1 348 ? -12.313 -4.568 4.995 1.00 95.88 348 LYS A CA 1
ATOM 2722 C C . LYS A 1 348 ? -11.060 -4.223 5.780 1.00 95.88 348 LYS A C 1
ATOM 2724 O O . LYS A 1 348 ? -11.042 -3.217 6.483 1.00 95.88 348 LYS A O 1
ATOM 2729 N N . ILE A 1 349 ? -10.018 -5.035 5.657 1.00 97.94 349 ILE A N 1
ATOM 2730 C CA . ILE A 1 349 ? -8.701 -4.744 6.226 1.00 97.94 349 ILE A CA 1
ATOM 2731 C C . ILE A 1 349 ? -7.729 -4.515 5.078 1.00 97.94 349 ILE A C 1
ATOM 2733 O O . ILE A 1 349 ? -7.522 -5.393 4.246 1.00 97.94 349 ILE A O 1
ATOM 2737 N N . ILE A 1 350 ? -7.119 -3.339 5.035 1.00 98.38 350 ILE A N 1
ATOM 2738 C CA . ILE A 1 350 ? -6.192 -2.936 3.984 1.00 98.38 350 ILE A CA 1
ATOM 2739 C C . ILE A 1 350 ? -4.835 -2.702 4.633 1.00 98.38 350 ILE A C 1
ATOM 2741 O O . ILE A 1 350 ? -4.683 -1.872 5.525 1.00 98.38 350 ILE A O 1
ATOM 2745 N N . LEU A 1 351 ? -3.850 -3.474 4.204 1.00 97.94 351 LEU A N 1
ATOM 2746 C CA . LEU A 1 351 ? -2.490 -3.453 4.713 1.00 97.94 351 LEU A CA 1
ATOM 2747 C C . LEU A 1 351 ? -1.627 -2.677 3.718 1.00 97.94 351 LEU A C 1
ATOM 2749 O O . LEU A 1 351 ? -1.273 -3.213 2.667 1.00 97.94 351 LEU A O 1
ATOM 2753 N N . VAL A 1 352 ? -1.324 -1.420 4.039 1.00 96.88 352 VAL A N 1
ATOM 2754 C CA . VAL A 1 352 ? -0.536 -0.524 3.184 1.00 96.88 352 VAL A CA 1
ATOM 2755 C C . VAL A 1 352 ? 0.925 -0.603 3.606 1.00 96.88 352 VAL A C 1
ATOM 2757 O O . VAL A 1 352 ? 1.249 -0.282 4.745 1.00 96.88 352 VAL A O 1
ATOM 2760 N N . ASN A 1 353 ? 1.808 -1.046 2.711 1.00 93.69 353 ASN A N 1
ATOM 2761 C CA . ASN A 1 353 ? 3.251 -1.194 2.957 1.00 93.69 353 ASN A CA 1
ATOM 2762 C C . ASN A 1 353 ? 3.618 -2.077 4.161 1.00 93.69 353 ASN A C 1
ATOM 2764 O O . ASN A 1 353 ? 4.705 -1.971 4.731 1.00 93.69 353 ASN A O 1
ATOM 2768 N N . CYS A 1 354 ? 2.730 -2.995 4.543 1.00 93.50 354 CYS A N 1
ATOM 2769 C CA . CYS A 1 354 ? 2.986 -3.935 5.626 1.00 93.50 354 CYS A CA 1
ATOM 2770 C C . CYS A 1 354 ? 3.850 -5.102 5.136 1.00 93.50 354 CYS A C 1
ATOM 2772 O O . CYS A 1 354 ? 3.476 -5.837 4.216 1.00 93.50 354 CYS A O 1
ATOM 2774 N N . GLN A 1 355 ? 4.983 -5.334 5.795 1.00 89.44 355 GLN A N 1
ATOM 2775 C CA . GLN A 1 355 ? 5.963 -6.332 5.367 1.00 89.44 355 GLN A CA 1
ATOM 2776 C C . GLN A 1 355 ? 6.309 -7.292 6.508 1.00 89.44 355 GLN A C 1
ATOM 2778 O O . GLN A 1 355 ? 7.246 -7.062 7.269 1.00 89.44 355 GLN A O 1
ATOM 2783 N N . PHE A 1 356 ? 5.579 -8.406 6.592 1.00 90.50 356 PHE A N 1
ATOM 2784 C CA . PHE A 1 356 ? 5.786 -9.435 7.614 1.00 90.50 356 PHE A CA 1
ATOM 2785 C C . PHE A 1 356 ? 6.638 -10.599 7.107 1.00 90.50 356 PHE A C 1
ATOM 2787 O O . PHE A 1 356 ? 6.340 -11.192 6.065 1.00 90.50 356 PHE A O 1
ATOM 2794 N N . GLN A 1 357 ? 7.661 -10.965 7.881 1.00 88.81 357 GLN A N 1
ATOM 2795 C CA . GLN A 1 357 ? 8.534 -12.104 7.599 1.00 88.81 357 GLN A CA 1
ATOM 2796 C C . GLN A 1 357 ? 8.695 -12.986 8.854 1.00 88.81 357 GLN A C 1
ATOM 2798 O O . GLN A 1 357 ? 9.309 -12.545 9.827 1.00 88.81 357 GLN A O 1
ATOM 2803 N N . PRO A 1 358 ? 8.171 -14.229 8.854 1.00 90.75 358 PRO A N 1
ATOM 2804 C CA . PRO A 1 358 ? 7.298 -14.820 7.833 1.00 90.75 358 PRO A CA 1
ATOM 2805 C C . PRO A 1 358 ? 5.917 -14.143 7.789 1.00 90.75 358 PRO A C 1
ATOM 2807 O O . PRO A 1 358 ? 5.508 -13.473 8.735 1.00 90.75 358 PRO A O 1
ATOM 2810 N N . THR A 1 359 ? 5.170 -14.344 6.701 1.00 91.31 359 THR A N 1
ATOM 2811 C CA . THR A 1 359 ? 3.776 -13.882 6.624 1.00 91.31 359 THR A CA 1
ATOM 2812 C C . THR A 1 359 ? 2.894 -14.682 7.599 1.00 91.31 359 THR A C 1
ATOM 2814 O O . THR A 1 359 ? 2.913 -15.915 7.550 1.00 91.31 359 THR A O 1
ATOM 2817 N N . PRO A 1 360 ? 2.115 -14.020 8.478 1.00 94.44 360 PRO A N 1
ATOM 2818 C CA . PRO A 1 360 ? 1.182 -14.679 9.387 1.00 94.44 360 PRO A CA 1
ATOM 2819 C C . PRO A 1 360 ? 0.183 -15.595 8.680 1.00 94.44 360 PRO A C 1
ATOM 2821 O O . PRO A 1 360 ? -0.286 -15.289 7.584 1.00 94.44 360 PRO A O 1
ATOM 2824 N N . ARG A 1 361 ? -0.209 -16.689 9.347 1.00 94.38 361 ARG A N 1
ATOM 2825 C CA . ARG A 1 361 ? -1.169 -17.666 8.805 1.00 94.38 361 ARG A CA 1
ATOM 2826 C C . ARG A 1 361 ? -2.510 -17.016 8.457 1.00 94.38 361 ARG A C 1
ATOM 2828 O O . ARG A 1 361 ? -3.126 -17.371 7.458 1.00 94.38 361 ARG A O 1
ATOM 2835 N N . GLU A 1 362 ? -2.932 -16.056 9.270 1.00 94.88 362 GLU A N 1
ATOM 2836 C CA . GLU A 1 362 ? -4.173 -15.297 9.119 1.00 94.88 362 GLU A CA 1
ATOM 2837 C C . GLU A 1 362 ? -4.177 -14.420 7.853 1.00 94.88 362 GLU A C 1
ATOM 2839 O O . GLU A 1 362 ? -5.237 -14.034 7.374 1.00 94.88 362 GLU A O 1
ATOM 2844 N N . LEU A 1 363 ? -2.997 -14.137 7.291 1.00 95.19 363 LEU A N 1
ATOM 2845 C CA . LEU A 1 363 ? -2.806 -13.320 6.092 1.00 95.19 363 LEU A CA 1
ATOM 2846 C C . LEU A 1 363 ? -2.534 -14.150 4.831 1.00 95.19 363 LEU A C 1
ATOM 2848 O O . LEU A 1 363 ? -2.339 -13.579 3.764 1.00 95.19 363 LEU A O 1
ATOM 2852 N N . LEU A 1 364 ? -2.540 -15.486 4.903 1.00 92.50 364 LEU A N 1
ATOM 2853 C CA . LEU A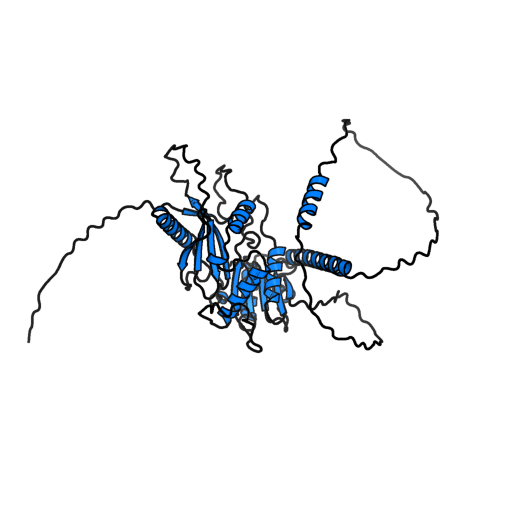 1 364 ? -2.280 -16.331 3.726 1.00 92.50 364 LEU A CA 1
ATOM 2854 C C . LEU A 1 364 ? -3.368 -16.192 2.650 1.00 92.50 364 LEU A C 1
ATOM 2856 O O . LEU A 1 364 ? -3.080 -16.265 1.452 1.00 92.50 364 LEU A O 1
ATOM 2860 N N . SER A 1 365 ? -4.619 -15.962 3.058 1.00 91.31 365 SER A N 1
ATOM 2861 C CA . SER A 1 365 ? -5.728 -15.696 2.137 1.00 91.31 365 SER A CA 1
ATOM 2862 C C . SER A 1 365 ? -5.693 -14.280 1.564 1.00 91.31 365 SER A C 1
ATOM 2864 O O . SER A 1 365 ? -6.212 -14.083 0.468 1.00 91.31 365 SER A O 1
ATOM 2866 N N . ALA A 1 366 ? -5.016 -13.333 2.219 1.00 94.25 366 ALA A N 1
ATOM 2867 C CA . ALA A 1 366 ? -4.960 -11.943 1.781 1.00 94.25 366 ALA A CA 1
ATOM 2868 C C . ALA A 1 366 ? -4.240 -11.797 0.436 1.00 94.25 366 ALA A C 1
ATOM 2870 O O . ALA A 1 366 ? -3.249 -12.483 0.173 1.00 94.25 366 ALA A O 1
ATOM 2871 N N . GLU A 1 367 ? -4.746 -10.917 -0.422 1.00 92.00 367 GLU A N 1
ATOM 2872 C CA . GLU A 1 367 ? -4.244 -10.716 -1.782 1.00 92.00 367 GLU A CA 1
ATOM 2873 C C . GLU A 1 367 ? -3.533 -9.372 -1.937 1.00 92.00 367 GLU A C 1
ATOM 2875 O O . GLU A 1 367 ? -4.046 -8.348 -1.494 1.00 92.00 367 GLU A O 1
ATOM 2880 N N . THR A 1 368 ? -2.359 -9.369 -2.584 1.00 95.56 368 THR A N 1
ATOM 2881 C CA . THR A 1 368 ? -1.746 -8.130 -3.076 1.00 95.56 368 THR A CA 1
ATOM 2882 C C . THR A 1 368 ? -2.493 -7.689 -4.324 1.00 95.56 368 THR A C 1
ATOM 2884 O O . THR A 1 368 ? -2.315 -8.248 -5.410 1.00 95.56 368 THR A O 1
ATOM 2887 N N . VAL A 1 369 ? -3.355 -6.693 -4.141 1.00 95.38 369 VAL A N 1
ATOM 2888 C CA . VAL A 1 369 ? -4.235 -6.168 -5.190 1.00 95.38 369 VAL A CA 1
ATOM 2889 C C . VAL A 1 369 ? -3.597 -5.012 -5.942 1.00 95.38 369 VAL A C 1
ATOM 2891 O O . VAL A 1 369 ? -3.872 -4.831 -7.125 1.00 95.38 369 VAL A O 1
ATOM 2894 N N . TYR A 1 370 ? -2.705 -4.276 -5.282 1.00 94.94 370 TYR A N 1
ATOM 2895 C CA . TYR A 1 370 ? -1.987 -3.159 -5.869 1.00 94.94 370 TYR A CA 1
ATOM 2896 C C . TYR A 1 370 ? -0.538 -3.146 -5.382 1.00 94.94 370 TYR A C 1
ATOM 2898 O O . TYR A 1 370 ? -0.291 -3.239 -4.180 1.00 94.94 370 TYR A O 1
ATOM 2906 N N . SER A 1 371 ? 0.429 -3.062 -6.293 1.00 94.31 371 SER A N 1
ATOM 2907 C CA . SER A 1 371 ? 1.836 -2.880 -5.934 1.00 94.31 371 SER A CA 1
ATOM 2908 C C . SER A 1 371 ? 2.602 -2.131 -7.012 1.00 94.31 371 SER A C 1
ATOM 2910 O O . SER A 1 371 ? 2.407 -2.377 -8.204 1.00 94.31 371 SER A O 1
ATOM 2912 N N . VAL A 1 372 ? 3.494 -1.248 -6.569 1.00 91.69 372 VAL A N 1
ATOM 2913 C CA . VAL A 1 372 ? 4.448 -0.528 -7.410 1.00 91.69 372 VAL A CA 1
ATOM 2914 C C . VAL A 1 372 ? 5.819 -0.636 -6.763 1.00 91.69 372 VAL A C 1
ATOM 2916 O O . VAL A 1 372 ? 6.021 -0.137 -5.658 1.00 91.69 372 VAL A O 1
ATOM 2919 N N . LEU A 1 373 ? 6.757 -1.279 -7.454 1.00 91.00 373 LEU A N 1
ATOM 2920 C CA . LEU A 1 373 ? 8.146 -1.413 -7.028 1.00 91.00 373 LEU A CA 1
ATOM 2921 C C . LEU A 1 373 ? 9.073 -0.842 -8.106 1.00 91.00 373 LEU A C 1
ATOM 2923 O O . LEU A 1 373 ? 9.337 -1.522 -9.104 1.00 91.00 373 LEU A O 1
ATOM 2927 N N . PRO A 1 374 ? 9.561 0.394 -7.935 1.00 87.56 374 PRO A N 1
ATOM 2928 C CA . PRO A 1 374 ? 10.588 0.941 -8.799 1.00 87.56 374 PRO A CA 1
ATOM 2929 C C . PRO A 1 374 ? 11.971 0.389 -8.424 1.00 87.56 374 PRO A C 1
ATOM 2931 O O . PRO A 1 374 ? 12.286 0.168 -7.257 1.00 87.56 374 PRO A O 1
ATOM 2934 N N . LEU A 1 375 ? 12.808 0.175 -9.430 1.00 87.50 375 LEU A N 1
ATOM 2935 C CA . LEU A 1 375 ? 14.118 -0.453 -9.330 1.00 87.50 375 LEU A CA 1
ATOM 2936 C C . LEU A 1 375 ? 15.077 0.177 -10.339 1.00 87.50 375 LEU A C 1
ATOM 2938 O O . LEU A 1 375 ? 14.680 0.616 -11.418 1.00 87.50 375 LEU A O 1
ATOM 2942 N N . MET A 1 376 ? 16.369 0.133 -10.026 1.00 84.88 376 MET A N 1
ATOM 2943 C CA . MET A 1 376 ? 17.423 0.383 -11.006 1.00 84.88 376 MET A CA 1
ATOM 2944 C C . MET A 1 376 ? 18.266 -0.872 -11.191 1.00 84.88 376 MET A C 1
ATOM 2946 O O . MET A 1 376 ? 18.826 -1.421 -10.236 1.00 84.88 376 MET A O 1
ATOM 2950 N N . ALA A 1 377 ? 18.367 -1.324 -12.437 1.00 83.56 377 ALA A N 1
ATOM 2951 C CA . ALA A 1 377 ? 19.277 -2.390 -12.806 1.00 83.56 377 ALA A CA 1
ATOM 2952 C C . ALA A 1 377 ? 20.683 -1.816 -12.973 1.00 83.56 377 ALA A C 1
ATOM 2954 O O . ALA A 1 377 ? 20.888 -0.844 -13.697 1.00 83.56 377 ALA A O 1
ATOM 2955 N N . ARG A 1 378 ? 21.668 -2.443 -12.333 1.00 77.38 378 ARG A N 1
ATOM 2956 C CA . ARG A 1 378 ? 23.081 -2.146 -12.568 1.00 77.38 378 ARG A CA 1
ATOM 2957 C C . ARG A 1 378 ? 23.795 -3.393 -13.062 1.00 77.38 378 ARG A C 1
ATOM 2959 O O . ARG A 1 378 ? 23.476 -4.526 -12.687 1.00 77.38 378 ARG A O 1
ATOM 2966 N N . LYS A 1 379 ? 24.785 -3.171 -13.919 1.00 67.50 379 LYS A N 1
ATOM 2967 C CA . LYS A 1 379 ? 25.706 -4.220 -14.341 1.00 67.50 379 LYS A CA 1
ATOM 2968 C C . LYS A 1 379 ? 26.600 -4.576 -13.155 1.00 67.50 379 LYS A C 1
ATOM 2970 O O . LYS A 1 379 ? 27.089 -3.683 -12.468 1.00 67.50 379 LYS A O 1
ATOM 2975 N N . ASN A 1 380 ? 26.794 -5.868 -12.904 1.00 65.94 380 ASN A N 1
ATOM 2976 C CA . ASN A 1 380 ? 27.728 -6.301 -11.874 1.00 65.94 380 ASN A CA 1
ATOM 2977 C C . ASN A 1 380 ? 29.167 -5.937 -12.292 1.00 65.94 380 ASN A C 1
ATOM 2979 O O . ASN A 1 380 ? 29.707 -6.559 -13.208 1.00 65.94 380 ASN A O 1
ATOM 2983 N N . MET A 1 381 ? 29.765 -4.933 -11.642 1.00 57.75 381 MET A N 1
ATOM 2984 C CA . MET A 1 381 ? 31.139 -4.483 -11.915 1.00 57.75 381 MET A CA 1
ATOM 2985 C C . MET A 1 381 ? 32.205 -5.437 -11.354 1.00 57.75 381 MET A C 1
ATOM 2987 O O . MET A 1 381 ? 33.363 -5.358 -11.754 1.00 57.75 381 MET A O 1
ATOM 2991 N N . GLU A 1 382 ? 31.842 -6.390 -10.486 1.00 55.59 382 GLU A N 1
ATOM 2992 C CA . GLU A 1 382 ? 32.814 -7.287 -9.837 1.00 55.59 382 GLU A CA 1
ATOM 2993 C C . GLU A 1 382 ? 33.573 -8.201 -10.817 1.00 55.59 382 GLU A C 1
ATOM 2995 O O . GLU A 1 382 ? 34.636 -8.718 -10.480 1.00 55.59 382 GLU A O 1
ATOM 3000 N N . ASN A 1 383 ? 33.085 -8.365 -12.052 1.00 48.75 383 ASN A N 1
ATOM 3001 C CA . ASN A 1 383 ? 33.761 -9.142 -13.098 1.00 48.75 383 ASN A CA 1
ATOM 3002 C C . ASN A 1 383 ? 34.566 -8.300 -14.107 1.00 48.75 383 ASN A C 1
ATOM 3004 O O . ASN A 1 383 ? 35.173 -8.882 -15.007 1.00 48.75 383 ASN A O 1
ATOM 3008 N N . GLU A 1 384 ? 34.596 -6.967 -13.989 1.00 51.59 384 GLU A N 1
ATOM 3009 C CA . GLU A 1 384 ? 35.322 -6.089 -14.929 1.00 51.59 384 GLU A CA 1
ATOM 3010 C C . GLU A 1 384 ? 36.728 -5.688 -14.459 1.00 51.59 384 GLU A C 1
ATOM 3012 O O . GLU A 1 384 ? 37.507 -5.179 -15.259 1.00 51.59 384 GLU A O 1
ATOM 3017 N N . ASN A 1 385 ? 37.130 -6.049 -13.234 1.00 49.91 385 ASN A N 1
ATOM 3018 C CA . ASN A 1 385 ? 38.457 -5.746 -12.669 1.00 49.91 385 ASN A CA 1
ATOM 3019 C C . ASN A 1 385 ? 39.671 -6.362 -13.408 1.00 49.91 385 ASN A C 1
ATOM 3021 O O . ASN A 1 385 ? 40.794 -6.225 -12.933 1.00 49.91 385 ASN A O 1
ATOM 3025 N N . ASN A 1 386 ? 39.485 -7.025 -14.554 1.00 51.34 386 ASN A N 1
ATOM 3026 C CA . ASN A 1 386 ? 40.583 -7.588 -15.350 1.00 51.34 386 ASN A CA 1
ATOM 3027 C C . ASN A 1 386 ? 40.757 -6.988 -16.750 1.00 51.34 386 ASN A C 1
ATOM 3029 O O . ASN A 1 386 ? 41.746 -7.324 -17.396 1.00 51.34 386 ASN A O 1
ATOM 3033 N N . ASN A 1 387 ? 39.875 -6.097 -17.216 1.00 47.81 387 ASN A N 1
ATOM 3034 C CA . ASN A 1 387 ? 40.065 -5.436 -18.507 1.00 47.81 387 ASN A CA 1
ATOM 3035 C C . ASN A 1 387 ? 40.142 -3.923 -18.315 1.00 47.81 387 ASN A C 1
ATOM 3037 O O . ASN A 1 387 ? 39.147 -3.247 -18.086 1.00 47.81 387 ASN A O 1
ATOM 3041 N N . ASN A 1 388 ? 41.368 -3.424 -18.428 1.00 45.19 388 ASN A N 1
ATOM 3042 C CA . ASN A 1 388 ? 41.788 -2.033 -18.304 1.00 45.19 388 ASN A CA 1
ATOM 3043 C C . ASN A 1 388 ? 41.353 -1.181 -19.522 1.00 45.19 388 ASN A C 1
ATOM 3045 O O . ASN A 1 388 ? 42.140 -0.390 -20.041 1.00 45.19 388 ASN A O 1
ATOM 3049 N N . ASP A 1 389 ? 40.126 -1.363 -20.016 1.00 46.03 389 ASP A N 1
ATOM 3050 C CA . ASP A 1 389 ? 39.584 -0.577 -21.128 1.00 46.03 389 ASP A CA 1
ATOM 3051 C C . ASP A 1 389 ? 38.903 0.684 -20.581 1.00 46.03 389 ASP A C 1
ATOM 3053 O O . ASP A 1 389 ? 37.688 0.772 -20.427 1.00 46.03 389 ASP A O 1
ATOM 3057 N N . ASN A 1 390 ? 39.735 1.689 -20.305 1.00 48.91 390 ASN A N 1
ATOM 3058 C CA . ASN A 1 390 ? 39.387 3.043 -19.854 1.00 48.91 390 ASN A CA 1
ATOM 3059 C C . ASN A 1 390 ? 38.571 3.881 -20.872 1.00 48.91 390 ASN A C 1
ATOM 3061 O O . ASN A 1 390 ? 38.604 5.108 -20.804 1.00 48.91 390 ASN A O 1
ATOM 3065 N N . ASN A 1 391 ? 37.869 3.271 -21.834 1.00 43.19 391 ASN A N 1
ATOM 3066 C CA . ASN A 1 391 ? 37.316 3.996 -22.986 1.00 43.19 391 ASN A CA 1
ATOM 3067 C C . ASN A 1 391 ? 35.798 3.934 -23.187 1.00 43.19 391 ASN A C 1
ATOM 3069 O O . ASN A 1 391 ? 35.308 4.607 -24.088 1.00 43.19 391 ASN A O 1
ATOM 3073 N N . ASP A 1 392 ? 35.035 3.242 -22.340 1.00 44.66 392 ASP A N 1
ATOM 3074 C CA . ASP A 1 392 ? 33.567 3.301 -22.384 1.00 44.66 392 ASP A CA 1
ATOM 3075 C C . ASP A 1 392 ? 33.002 4.156 -21.237 1.00 44.66 392 ASP A C 1
ATOM 3077 O O . ASP A 1 392 ? 32.178 3.722 -20.439 1.00 44.66 392 ASP A O 1
ATOM 3081 N N . ASN A 1 393 ? 33.364 5.445 -21.239 1.00 43.75 393 ASN A N 1
ATOM 3082 C CA . ASN A 1 393 ? 32.544 6.521 -20.656 1.00 43.75 393 ASN A CA 1
ATOM 3083 C C . ASN A 1 393 ? 31.276 6.781 -21.501 1.00 43.75 393 ASN A C 1
ATOM 3085 O O . ASN A 1 393 ? 30.754 7.896 -21.546 1.00 43.75 393 ASN A O 1
ATOM 3089 N N . ASN A 1 394 ? 30.781 5.769 -22.218 1.00 46.59 394 ASN A N 1
ATOM 3090 C CA . ASN A 1 394 ? 29.493 5.865 -22.870 1.00 46.59 394 ASN A CA 1
ATOM 3091 C C . ASN A 1 394 ? 28.438 6.020 -21.779 1.00 46.59 394 ASN A C 1
ATOM 3093 O O . ASN A 1 394 ? 28.410 5.242 -20.826 1.00 46.59 394 ASN A O 1
ATOM 3097 N N . ASN A 1 395 ? 27.598 7.042 -21.944 1.00 53.91 395 ASN A N 1
ATOM 3098 C CA . ASN A 1 395 ? 26.450 7.422 -21.124 1.00 53.91 395 ASN A CA 1
ATOM 3099 C C . ASN A 1 395 ? 25.403 6.294 -21.020 1.00 53.91 395 ASN A C 1
ATOM 3101 O O . ASN A 1 395 ? 24.247 6.470 -21.401 1.00 53.91 395 ASN A O 1
ATOM 3105 N N . ASN A 1 396 ? 25.788 5.114 -20.538 1.00 66.62 396 ASN A N 1
ATOM 3106 C CA . ASN A 1 396 ? 24.898 3.991 -20.316 1.00 66.62 396 ASN A CA 1
ATOM 3107 C C . ASN A 1 396 ? 24.096 4.292 -19.057 1.00 66.62 396 ASN A C 1
ATOM 3109 O O . ASN A 1 396 ? 24.444 3.889 -17.945 1.00 66.62 396 ASN A O 1
ATOM 3113 N N . ILE A 1 397 ? 23.023 5.057 -19.255 1.00 73.44 397 ILE A N 1
ATOM 3114 C CA . ILE A 1 397 ? 21.983 5.271 -18.260 1.00 73.44 397 ILE A CA 1
ATOM 3115 C C . ILE A 1 397 ? 21.535 3.876 -17.799 1.00 73.44 397 ILE A C 1
ATOM 3117 O O . ILE A 1 397 ? 21.152 3.056 -18.639 1.00 73.44 397 ILE A O 1
ATOM 3121 N N . PRO A 1 398 ? 21.623 3.557 -16.495 1.00 82.88 398 PRO A N 1
ATOM 3122 C CA . PRO A 1 398 ? 21.285 2.223 -16.031 1.00 82.88 398 PRO A CA 1
ATOM 3123 C C . PRO A 1 398 ? 19.806 1.945 -16.329 1.00 82.88 398 PRO A C 1
ATOM 3125 O O . PRO A 1 398 ? 18.985 2.842 -16.108 1.00 82.88 398 PRO A O 1
ATOM 3128 N N . PRO A 1 399 ? 19.440 0.732 -16.788 1.00 87.50 399 PRO A N 1
ATOM 3129 C CA . PRO A 1 399 ? 18.051 0.430 -17.092 1.00 87.50 399 PRO A CA 1
ATOM 3130 C C . PRO A 1 399 ? 17.166 0.648 -15.867 1.00 87.50 399 PRO A C 1
ATOM 3132 O O . PRO A 1 399 ? 17.413 0.109 -14.781 1.00 87.50 399 PRO A O 1
ATOM 3135 N N . LYS A 1 400 ? 16.120 1.442 -16.056 1.00 90.19 400 LYS A N 1
ATOM 3136 C CA . LYS A 1 400 ? 15.093 1.690 -15.052 1.00 90.19 400 LYS A CA 1
ATOM 3137 C C . LYS A 1 400 ? 14.080 0.567 -15.134 1.00 90.19 400 LYS A C 1
ATOM 3139 O O . LYS A 1 400 ? 13.717 0.130 -16.223 1.00 90.19 400 LYS A O 1
ATOM 3144 N N . VAL A 1 401 ? 13.632 0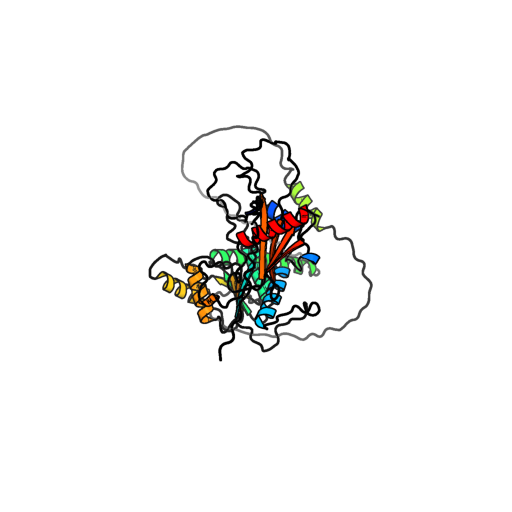.079 -13.991 1.00 91.12 401 VAL A N 1
ATOM 3145 C CA . VAL A 1 401 ? 12.746 -1.078 -13.915 1.00 91.12 401 VAL A CA 1
ATOM 3146 C C . VAL A 1 401 ? 11.581 -0.730 -13.005 1.00 91.12 401 VAL A C 1
ATOM 3148 O O . VAL A 1 401 ? 11.775 -0.173 -11.932 1.00 91.12 401 VAL A O 1
ATOM 3151 N N . VAL A 1 402 ? 10.363 -1.062 -13.411 1.00 91.75 402 VAL A N 1
ATOM 3152 C CA . VAL A 1 402 ? 9.178 -0.924 -12.560 1.00 91.75 402 VAL A CA 1
ATOM 3153 C C . VAL A 1 402 ? 8.429 -2.242 -12.575 1.00 91.75 402 VAL A C 1
ATOM 3155 O O . VAL A 1 402 ? 8.077 -2.755 -13.634 1.00 91.75 402 VAL A O 1
ATOM 3158 N N . VAL A 1 403 ? 8.188 -2.793 -11.392 1.00 94.00 403 VAL A N 1
ATOM 3159 C CA . VAL A 1 403 ? 7.358 -3.983 -11.216 1.00 94.00 403 VAL A CA 1
ATOM 3160 C C . VAL A 1 403 ? 5.991 -3.541 -10.715 1.00 94.00 403 VAL A C 1
ATOM 3162 O O . VAL A 1 403 ? 5.890 -2.895 -9.672 1.00 94.00 403 VAL A O 1
ATOM 3165 N N . LEU A 1 404 ? 4.949 -3.873 -11.473 1.00 94.06 404 LEU A N 1
ATOM 3166 C CA . LEU A 1 404 ? 3.571 -3.485 -11.198 1.00 94.06 404 LEU A CA 1
ATOM 3167 C C . LEU A 1 404 ? 2.691 -4.704 -10.927 1.00 94.06 404 LEU A C 1
ATOM 3169 O O . LEU A 1 404 ? 2.826 -5.758 -11.552 1.00 94.06 404 LEU A O 1
ATOM 3173 N N . ARG A 1 405 ? 1.728 -4.517 -10.026 1.00 93.62 405 ARG A N 1
ATOM 3174 C CA . ARG A 1 405 ? 0.579 -5.400 -9.814 1.00 93.62 405 ARG A CA 1
ATOM 3175 C C . ARG A 1 405 ? -0.670 -4.546 -9.708 1.00 93.62 405 ARG A C 1
ATOM 3177 O O . ARG A 1 405 ? -0.725 -3.657 -8.867 1.00 93.62 405 ARG A O 1
ATOM 3184 N N . ARG A 1 406 ? -1.683 -4.864 -10.515 1.00 91.44 406 ARG A N 1
ATOM 3185 C CA . ARG A 1 406 ? -3.031 -4.276 -10.437 1.00 91.44 406 ARG A CA 1
ATOM 3186 C C . ARG A 1 406 ? -4.067 -5.355 -10.657 1.00 91.44 406 ARG A C 1
ATOM 3188 O O . ARG A 1 406 ? -4.084 -5.949 -11.730 1.00 91.44 406 ARG A O 1
ATOM 3195 N N . TYR A 1 407 ? -4.883 -5.662 -9.661 1.00 93.06 407 TYR A N 1
ATOM 3196 C CA . TYR A 1 407 ? -5.891 -6.712 -9.790 1.00 93.06 407 TYR A CA 1
ATOM 3197 C C . TYR A 1 407 ? -6.916 -6.371 -10.884 1.00 93.06 407 TYR A C 1
ATOM 3199 O O . TYR A 1 407 ? -7.392 -5.232 -10.920 1.00 93.06 407 TYR A O 1
ATOM 3207 N N . PRO A 1 408 ? -7.277 -7.316 -11.780 1.00 91.81 408 PRO A N 1
ATOM 3208 C CA . PRO A 1 408 ? -6.900 -8.739 -11.859 1.00 91.81 408 PRO A CA 1
ATOM 3209 C C . PRO A 1 408 ? -5.681 -9.066 -12.747 1.00 91.81 408 PRO A C 1
ATOM 3211 O O . PRO A 1 408 ? -5.398 -10.240 -12.968 1.00 91.81 408 PRO A O 1
ATOM 3214 N N . LYS A 1 409 ? -4.940 -8.072 -13.258 1.00 91.56 409 LYS A N 1
ATOM 3215 C CA . LYS A 1 409 ? -3.803 -8.276 -14.180 1.00 91.56 409 LYS A CA 1
ATOM 3216 C C . LYS A 1 409 ? -2.685 -9.128 -13.564 1.00 91.56 409 LYS A C 1
ATOM 3218 O O . LYS A 1 409 ? -2.629 -9.358 -12.364 1.00 91.56 409 LYS A O 1
ATOM 3223 N N . ASN A 1 410 ? -1.759 -9.603 -14.378 1.00 94.38 410 ASN A N 1
ATOM 3224 C CA . ASN A 1 410 ? -0.588 -10.329 -13.890 1.00 94.38 410 ASN A CA 1
ATOM 3225 C C . ASN A 1 410 ? 0.409 -9.394 -13.178 1.00 94.38 410 ASN A C 1
ATOM 3227 O O . ASN A 1 410 ? 0.218 -8.179 -13.132 1.00 94.38 410 ASN A O 1
ATOM 3231 N N . TRP A 1 411 ? 1.487 -9.957 -12.628 1.00 96.12 411 TRP A N 1
ATOM 3232 C CA . TRP A 1 411 ? 2.678 -9.161 -12.336 1.00 96.12 411 TRP A CA 1
ATOM 3233 C C . TRP A 1 411 ? 3.316 -8.724 -13.652 1.00 96.12 411 TRP A C 1
ATOM 3235 O O . TRP A 1 411 ? 3.539 -9.560 -14.528 1.00 96.12 411 TRP A O 1
ATOM 3245 N N . GLU A 1 412 ? 3.625 -7.442 -13.783 1.00 95.62 412 GLU A N 1
ATOM 3246 C CA . GLU A 1 412 ? 4.192 -6.847 -14.992 1.00 95.62 412 GLU A CA 1
ATOM 3247 C C . GLU A 1 412 ? 5.553 -6.232 -14.660 1.00 95.62 412 GLU A C 1
ATOM 3249 O O . GLU A 1 412 ? 5.678 -5.474 -13.701 1.00 95.62 412 GLU A O 1
ATOM 3254 N N . ILE A 1 413 ? 6.581 -6.569 -15.437 1.00 95.75 413 ILE A N 1
ATOM 3255 C CA . ILE A 1 413 ? 7.913 -5.967 -15.347 1.00 95.75 413 ILE A CA 1
ATOM 3256 C C . ILE A 1 413 ? 8.062 -5.030 -16.535 1.00 95.75 413 ILE A C 1
ATOM 3258 O O . ILE A 1 413 ? 8.062 -5.480 -17.680 1.00 95.75 413 ILE A O 1
ATOM 3262 N N . PHE A 1 414 ? 8.224 -3.745 -16.259 1.00 94.19 414 PHE A N 1
ATOM 3263 C CA . PHE A 1 414 ? 8.509 -2.718 -17.246 1.00 94.19 414 PHE A CA 1
ATOM 3264 C C . PHE A 1 414 ? 9.975 -2.310 -17.169 1.00 94.19 414 PHE A C 1
ATOM 3266 O O . PHE A 1 414 ? 10.517 -2.173 -16.072 1.00 94.19 414 PHE A O 1
ATOM 3273 N N . VAL A 1 415 ? 10.612 -2.110 -18.320 1.00 93.12 415 VAL A N 1
ATOM 3274 C CA . VAL A 1 415 ? 12.020 -1.705 -18.419 1.00 93.12 415 VAL A CA 1
ATOM 3275 C C . VAL A 1 415 ? 12.137 -0.494 -19.337 1.00 93.12 415 VAL A C 1
ATOM 3277 O O . VAL A 1 415 ? 11.559 -0.487 -20.418 1.00 93.12 415 VAL A O 1
ATOM 3280 N N . ASP A 1 416 ? 12.872 0.524 -18.900 1.00 91.31 416 ASP A N 1
ATOM 3281 C CA . ASP A 1 416 ? 13.239 1.699 -19.691 1.00 91.31 416 ASP A CA 1
ATOM 3282 C C . ASP A 1 416 ? 14.766 1.775 -19.814 1.00 91.31 416 ASP A C 1
ATOM 3284 O O . ASP A 1 416 ? 15.495 1.805 -18.821 1.00 91.31 416 ASP A O 1
ATOM 3288 N N . ILE A 1 417 ? 15.236 1.793 -21.059 1.00 89.50 417 ILE A N 1
ATOM 3289 C CA . ILE A 1 417 ? 16.651 1.892 -21.446 1.00 89.50 417 ILE A CA 1
ATOM 3290 C C . ILE A 1 417 ? 16.989 3.246 -22.099 1.00 89.50 417 ILE A C 1
ATOM 3292 O O . ILE A 1 417 ? 18.011 3.364 -22.767 1.00 89.50 417 ILE A O 1
ATOM 3296 N N . GLY A 1 418 ? 16.117 4.249 -21.957 1.00 86.88 418 GLY A N 1
ATOM 3297 C CA . GLY A 1 418 ? 16.259 5.589 -22.538 1.00 86.88 418 GLY A CA 1
ATOM 3298 C C . GLY A 1 418 ? 15.179 5.966 -23.560 1.00 86.88 418 GLY A C 1
ATOM 3299 O O . GLY A 1 418 ? 15.131 7.117 -23.980 1.00 86.88 418 GLY A O 1
ATOM 3300 N N . ASN A 1 419 ? 14.293 5.033 -23.929 1.00 84.75 419 ASN A N 1
ATOM 3301 C CA . ASN A 1 419 ? 13.216 5.241 -24.913 1.00 84.75 419 ASN A CA 1
ATOM 3302 C C . ASN A 1 419 ? 11.808 5.162 -24.283 1.00 84.75 419 ASN A C 1
ATOM 3304 O O . ASN A 1 419 ? 10.800 5.037 -24.988 1.00 84.75 419 ASN A O 1
ATOM 3308 N N . GLY A 1 420 ? 11.735 5.217 -22.951 1.00 86.00 420 GLY A N 1
ATOM 3309 C CA . GLY A 1 420 ? 10.522 5.014 -22.172 1.00 86.00 420 GLY A CA 1
ATOM 3310 C C . GLY A 1 420 ? 10.274 3.539 -21.851 1.00 86.00 420 GLY A C 1
ATOM 3311 O O . GLY A 1 420 ? 10.860 2.636 -22.446 1.00 86.00 420 GLY A O 1
ATOM 3312 N N . TYR A 1 421 ? 9.382 3.293 -20.892 1.00 90.06 421 TYR A N 1
ATOM 3313 C CA . TYR A 1 421 ? 9.114 1.941 -20.406 1.00 90.06 421 TYR A CA 1
ATOM 3314 C C . TYR A 1 421 ? 8.447 1.049 -21.452 1.00 90.06 421 TYR A C 1
ATOM 3316 O O . TYR A 1 421 ? 7.461 1.428 -22.086 1.00 90.06 421 TYR A O 1
ATOM 3324 N N . GLU A 1 422 ? 8.936 -0.180 -21.562 1.00 92.44 422 GLU A N 1
ATOM 3325 C CA . GLU A 1 422 ? 8.334 -1.261 -22.335 1.00 92.44 422 GLU A CA 1
ATOM 3326 C C . GLU A 1 422 ? 8.062 -2.468 -21.439 1.00 92.44 422 GLU A C 1
ATOM 3328 O O . GLU A 1 422 ? 8.791 -2.721 -20.479 1.00 92.44 422 GLU A O 1
ATOM 3333 N N . LEU A 1 423 ? 7.001 -3.220 -21.741 1.00 94.50 423 LEU A N 1
ATOM 3334 C CA . LEU A 1 423 ? 6.693 -4.449 -21.017 1.00 94.50 423 LEU A CA 1
ATOM 3335 C C . LEU A 1 423 ? 7.746 -5.513 -21.357 1.00 94.50 423 LEU A C 1
ATOM 3337 O O . LEU A 1 423 ? 7.791 -6.030 -22.472 1.00 94.50 423 LEU A O 1
ATOM 3341 N N . ALA A 1 424 ? 8.578 -5.850 -20.380 1.00 95.00 424 ALA A N 1
ATOM 3342 C CA . ALA A 1 424 ? 9.612 -6.868 -20.498 1.00 95.00 424 ALA A CA 1
ATOM 3343 C C . ALA A 1 424 ? 9.073 -8.274 -20.220 1.00 95.00 424 ALA A C 1
ATOM 3345 O O . ALA A 1 424 ? 9.434 -9.227 -20.910 1.00 95.00 424 ALA A O 1
ATOM 3346 N N . GLU A 1 425 ? 8.224 -8.420 -19.201 1.00 95.69 425 GLU A N 1
ATOM 3347 C CA . GLU A 1 425 ? 7.693 -9.719 -18.794 1.00 95.69 425 GLU A CA 1
ATOM 3348 C C . GLU A 1 425 ? 6.350 -9.581 -18.070 1.00 95.69 425 GLU A C 1
ATOM 3350 O O . GLU A 1 425 ? 6.139 -8.645 -17.301 1.00 95.69 425 GLU A O 1
ATOM 3355 N N . SER A 1 426 ? 5.452 -10.544 -18.291 1.00 96.25 426 SER A N 1
ATOM 3356 C CA . SER A 1 426 ? 4.181 -10.679 -17.575 1.00 96.25 426 SER A CA 1
ATOM 3357 C C . SER A 1 426 ? 4.103 -12.066 -16.943 1.00 96.25 426 SER A C 1
ATOM 3359 O O . SER A 1 426 ? 4.327 -13.070 -17.619 1.00 96.25 426 SER A O 1
ATOM 3361 N N . THR A 1 427 ? 3.826 -12.136 -15.640 1.00 95.81 427 THR A N 1
ATOM 3362 C CA . THR A 1 427 ? 3.837 -13.385 -14.865 1.00 95.81 427 THR A CA 1
ATOM 3363 C C . THR A 1 427 ? 2.543 -13.556 -14.073 1.00 95.81 427 THR A C 1
ATOM 3365 O O . THR A 1 427 ? 2.218 -12.688 -13.258 1.00 95.81 427 THR A O 1
ATOM 3368 N N . PRO A 1 428 ? 1.810 -14.671 -14.246 1.00 94.56 428 PRO A N 1
ATOM 3369 C CA . PRO A 1 428 ? 0.581 -14.903 -13.504 1.00 94.56 428 PRO A CA 1
ATOM 3370 C C . PRO A 1 428 ? 0.824 -15.007 -11.999 1.00 94.56 428 PRO A C 1
ATOM 3372 O O . PRO A 1 428 ? 1.869 -15.482 -11.536 1.00 94.56 428 PRO A O 1
ATOM 3375 N N . VAL A 1 429 ? -0.168 -14.559 -11.234 1.00 93.06 429 VAL A N 1
ATOM 3376 C CA . VAL A 1 429 ? -0.157 -14.651 -9.774 1.00 93.06 429 VAL A CA 1
ATOM 3377 C C . VAL A 1 429 ? -0.453 -16.090 -9.357 1.00 93.06 429 VAL A C 1
ATOM 3379 O O . VAL A 1 429 ? -1.384 -16.726 -9.842 1.00 93.06 429 VAL A O 1
ATOM 3382 N N . ASN A 1 430 ? 0.351 -16.612 -8.442 1.00 92.19 430 ASN A N 1
ATOM 3383 C CA . ASN A 1 430 ? 0.210 -17.916 -7.819 1.00 92.19 430 ASN A CA 1
ATOM 3384 C C . ASN A 1 430 ? 0.629 -17.829 -6.340 1.00 92.19 430 ASN A C 1
ATOM 3386 O O . ASN A 1 430 ? 1.066 -16.788 -5.853 1.00 92.19 430 ASN A O 1
ATOM 3390 N N . ASN A 1 431 ? 0.534 -18.938 -5.606 1.00 86.88 431 ASN A N 1
ATOM 3391 C CA . ASN A 1 431 ? 0.843 -18.952 -4.172 1.00 86.88 431 ASN A CA 1
ATOM 3392 C C . ASN A 1 431 ? 2.301 -18.584 -3.836 1.00 86.88 431 ASN A C 1
ATOM 3394 O O . ASN A 1 431 ? 2.559 -18.116 -2.732 1.00 86.88 431 ASN A O 1
ATOM 3398 N N . SER A 1 432 ? 3.249 -18.780 -4.759 1.00 86.75 432 SER A N 1
ATOM 3399 C CA . SER A 1 432 ? 4.673 -18.492 -4.528 1.00 86.75 432 SER A CA 1
ATOM 3400 C C . SER A 1 432 ? 5.050 -17.023 -4.742 1.00 86.75 432 SER A C 1
ATOM 3402 O O . SER A 1 432 ? 6.000 -16.553 -4.127 1.00 86.75 432 SER A O 1
ATOM 3404 N N . ASN A 1 433 ? 4.300 -16.291 -5.572 1.00 89.12 433 ASN A N 1
ATOM 3405 C CA . ASN A 1 433 ? 4.556 -14.883 -5.900 1.00 89.12 433 ASN A CA 1
ATOM 3406 C C . ASN A 1 433 ? 3.379 -13.958 -5.540 1.00 89.12 433 ASN A C 1
ATOM 3408 O O . ASN A 1 433 ? 3.306 -12.818 -6.001 1.00 89.12 433 ASN A O 1
ATOM 3412 N N . LYS A 1 434 ? 2.449 -14.426 -4.698 1.00 89.69 434 LYS A N 1
ATOM 3413 C CA . LYS A 1 434 ? 1.265 -13.663 -4.273 1.00 89.69 434 LYS A CA 1
ATOM 3414 C C . LYS A 1 434 ? 1.614 -12.318 -3.627 1.00 89.69 434 LYS A C 1
ATOM 3416 O O . LYS A 1 434 ? 0.830 -11.384 -3.719 1.00 89.69 434 LYS A O 1
ATOM 3421 N N . ARG A 1 435 ? 2.784 -12.229 -2.986 1.00 89.62 435 ARG A N 1
ATOM 3422 C CA . ARG A 1 435 ? 3.288 -11.045 -2.266 1.00 89.62 435 ARG A CA 1
ATOM 3423 C C . ARG A 1 435 ? 4.368 -10.269 -3.032 1.00 89.62 435 ARG A C 1
ATOM 3425 O O . ARG A 1 435 ? 4.973 -9.373 -2.459 1.00 89.62 435 ARG A O 1
ATOM 3432 N N . GLY A 1 436 ? 4.647 -10.628 -4.285 1.00 91.38 436 GLY A N 1
ATOM 3433 C CA . GLY A 1 436 ? 5.713 -10.012 -5.076 1.00 91.38 436 GLY A CA 1
ATOM 3434 C C . GLY A 1 436 ? 6.552 -11.020 -5.849 1.00 91.38 436 GLY A C 1
ATOM 3435 O O . GLY A 1 436 ? 6.549 -12.219 -5.564 1.00 91.38 436 GLY A O 1
ATOM 3436 N N . LEU A 1 437 ? 7.295 -10.513 -6.831 1.00 93.19 437 LEU A N 1
ATOM 3437 C CA . LEU A 1 437 ? 8.314 -11.273 -7.552 1.00 93.19 437 LEU A CA 1
ATOM 3438 C C . LEU A 1 437 ? 9.646 -11.225 -6.793 1.00 93.19 437 LEU A C 1
ATOM 3440 O O . LEU A 1 437 ? 10.006 -10.198 -6.219 1.00 93.19 437 LEU A O 1
ATOM 3444 N N . SER A 1 438 ? 10.400 -12.327 -6.810 1.00 92.75 438 SER A N 1
ATOM 3445 C CA . SER A 1 438 ? 11.746 -12.335 -6.229 1.00 92.75 438 SER A CA 1
ATOM 3446 C C . SER A 1 438 ? 12.697 -11.468 -7.058 1.00 92.75 438 SER A C 1
ATOM 3448 O O . SER A 1 438 ? 12.543 -11.357 -8.280 1.00 92.75 438 SER A O 1
ATOM 3450 N N . LYS A 1 439 ? 13.720 -10.886 -6.421 1.00 89.44 439 LYS A N 1
ATOM 3451 C CA . LYS A 1 439 ? 14.724 -10.075 -7.126 1.00 89.44 439 LYS A CA 1
ATOM 3452 C C . LYS A 1 439 ? 15.422 -10.879 -8.225 1.00 89.44 439 LYS A C 1
ATOM 3454 O O . LYS A 1 439 ? 15.636 -10.368 -9.316 1.00 89.44 439 LYS A O 1
ATOM 3459 N N . GLU A 1 440 ? 15.698 -12.161 -8.003 1.00 91.06 440 GLU A N 1
ATOM 3460 C CA . GLU A 1 440 ? 16.315 -13.037 -9.007 1.00 91.06 440 GLU A CA 1
ATOM 3461 C C . GLU A 1 440 ? 15.386 -13.300 -10.196 1.00 91.06 440 GLU A C 1
ATOM 3463 O O . GLU A 1 440 ? 15.847 -13.515 -11.319 1.00 91.06 440 GLU A O 1
ATOM 3468 N N . PHE A 1 441 ? 14.070 -13.335 -9.973 1.00 94.25 441 PHE A N 1
ATOM 3469 C CA . PHE A 1 441 ? 13.103 -13.427 -11.060 1.00 94.25 441 PHE A CA 1
ATOM 3470 C C . PHE A 1 441 ? 13.107 -12.141 -11.885 1.00 94.25 441 PHE A C 1
ATOM 3472 O O . PHE A 1 441 ? 13.286 -12.200 -13.101 1.00 94.25 441 PHE A O 1
ATOM 3479 N N . ILE A 1 442 ? 13.000 -10.991 -11.215 1.00 94.81 442 ILE A N 1
ATOM 3480 C CA . ILE A 1 442 ? 12.986 -9.684 -11.876 1.00 94.81 442 ILE A CA 1
ATOM 3481 C C . ILE A 1 442 ? 14.281 -9.485 -12.674 1.00 94.81 442 ILE A C 1
ATOM 3483 O O . ILE A 1 442 ? 14.229 -9.138 -13.850 1.00 94.81 442 ILE A O 1
ATOM 3487 N N . ALA A 1 443 ? 15.443 -9.801 -12.091 1.00 91.94 443 ALA A N 1
ATOM 3488 C CA . ALA A 1 443 ? 16.743 -9.620 -12.736 1.00 91.94 443 ALA A CA 1
ATOM 3489 C C . ALA A 1 443 ? 16.868 -10.459 -14.014 1.00 91.94 443 ALA A C 1
ATOM 3491 O O . ALA A 1 443 ? 17.399 -9.992 -15.020 1.00 91.94 443 ALA A O 1
ATOM 3492 N N . ARG A 1 444 ? 16.333 -11.688 -14.005 1.00 92.44 444 ARG A N 1
ATOM 3493 C CA . ARG A 1 444 ? 16.278 -12.550 -15.197 1.00 92.44 444 ARG A CA 1
ATOM 3494 C C . ARG A 1 444 ? 15.325 -12.014 -16.262 1.00 92.44 444 ARG A C 1
ATOM 3496 O O . ARG A 1 444 ? 15.637 -12.133 -17.446 1.00 92.44 444 ARG A O 1
ATOM 3503 N N . GLY A 1 445 ? 14.185 -11.450 -15.866 1.00 93.75 445 GLY A N 1
ATOM 3504 C CA . GLY A 1 445 ? 13.258 -10.786 -16.785 1.00 93.75 445 GLY A CA 1
ATOM 3505 C C . GLY A 1 445 ? 13.912 -9.603 -17.490 1.00 93.75 445 GLY A C 1
ATOM 3506 O O . GLY A 1 445 ? 13.939 -9.548 -18.718 1.00 93.75 445 GLY A O 1
ATOM 3507 N N . VAL A 1 446 ? 14.562 -8.735 -16.713 1.00 93.31 446 VAL A N 1
ATOM 3508 C CA . VAL A 1 446 ? 15.320 -7.586 -17.227 1.00 93.31 446 VAL A CA 1
ATOM 3509 C C . VAL A 1 446 ? 16.442 -8.047 -18.158 1.00 93.31 446 VAL A C 1
ATOM 3511 O O . VAL A 1 446 ? 16.539 -7.556 -19.277 1.00 93.31 446 VAL A O 1
ATOM 3514 N N . ALA A 1 447 ? 17.244 -9.041 -17.761 1.00 91.75 447 ALA A N 1
ATOM 3515 C CA . ALA A 1 447 ? 18.340 -9.550 -18.590 1.00 91.75 447 ALA A CA 1
ATOM 3516 C C . ALA A 1 447 ? 17.857 -10.087 -19.943 1.00 91.75 447 ALA A C 1
ATOM 3518 O O . ALA A 1 447 ? 18.450 -9.781 -20.974 1.00 91.75 447 ALA A O 1
ATOM 3519 N N . ARG A 1 448 ? 16.747 -10.838 -19.961 1.00 93.31 448 ARG A N 1
ATOM 3520 C CA . ARG A 1 448 ? 16.146 -11.325 -21.212 1.00 93.31 448 ARG A CA 1
ATOM 3521 C C . ARG A 1 448 ? 15.665 -10.187 -22.106 1.00 93.31 448 ARG A C 1
ATOM 3523 O O . ARG A 1 448 ? 15.810 -10.290 -23.321 1.00 93.31 448 ARG A O 1
ATOM 3530 N N . HIS A 1 449 ? 15.106 -9.131 -21.523 1.00 93.88 449 HIS A N 1
ATOM 3531 C CA . HIS A 1 449 ? 14.663 -7.967 -22.279 1.00 93.88 449 HIS A CA 1
ATOM 3532 C C . HIS A 1 449 ? 15.846 -7.199 -22.883 1.00 93.88 449 HIS A C 1
ATOM 3534 O O . HIS A 1 449 ? 15.828 -6.911 -24.075 1.00 93.88 449 HIS A O 1
ATOM 3540 N N . LEU A 1 450 ? 16.919 -6.963 -22.122 1.00 91.12 450 LEU A N 1
ATOM 3541 C CA . LEU A 1 450 ? 18.135 -6.326 -22.650 1.00 91.12 450 LEU A CA 1
ATOM 3542 C C . LEU A 1 450 ? 18.794 -7.166 -23.762 1.00 91.12 450 LEU A C 1
ATOM 3544 O O . LEU A 1 450 ? 19.205 -6.630 -24.792 1.00 91.12 450 LEU A O 1
ATOM 3548 N N . ASP A 1 451 ? 18.839 -8.493 -23.603 1.00 90.56 451 ASP A N 1
ATOM 3549 C CA . ASP A 1 451 ? 19.311 -9.423 -24.641 1.00 90.56 451 ASP A CA 1
ATOM 3550 C C . ASP A 1 451 ? 18.436 -9.389 -25.906 1.00 90.56 451 ASP A C 1
ATOM 3552 O O . ASP A 1 451 ? 18.929 -9.626 -27.008 1.00 90.56 451 ASP A O 1
ATOM 3556 N N . PHE A 1 452 ? 17.129 -9.159 -25.759 1.00 92.56 452 PHE A N 1
ATOM 3557 C CA . PHE A 1 452 ? 16.206 -9.036 -26.884 1.00 92.56 452 PHE A CA 1
ATOM 3558 C C . PHE A 1 452 ? 16.409 -7.712 -27.620 1.00 92.56 452 PHE A C 1
ATOM 3560 O O . PHE A 1 452 ? 16.558 -7.717 -28.840 1.00 92.56 452 PHE A O 1
ATOM 3567 N N . VAL A 1 453 ? 16.468 -6.598 -26.885 1.00 90.81 453 VAL A N 1
ATOM 3568 C CA . VAL A 1 453 ? 16.633 -5.267 -27.474 1.00 90.81 453 VAL A CA 1
ATOM 3569 C C . VAL A 1 453 ? 17.990 -5.122 -28.159 1.00 90.81 453 VAL A C 1
ATOM 3571 O O . VAL A 1 453 ? 18.045 -4.604 -29.263 1.00 90.81 453 VAL A O 1
ATOM 3574 N N . SER A 1 454 ? 19.069 -5.656 -27.580 1.00 88.00 454 SER A N 1
ATOM 3575 C CA . SER A 1 454 ? 20.413 -5.606 -28.190 1.00 88.00 454 SER A CA 1
ATOM 3576 C C . SER A 1 454 ? 20.552 -6.372 -29.513 1.00 88.00 454 SER A C 1
ATOM 3578 O O . SER A 1 454 ? 21.546 -6.201 -30.215 1.00 88.00 454 SER A O 1
ATOM 3580 N N . ARG A 1 455 ? 19.592 -7.240 -29.855 1.00 88.69 455 ARG A N 1
ATOM 3581 C CA . ARG A 1 455 ? 19.568 -7.980 -31.129 1.00 88.69 455 ARG A CA 1
ATOM 3582 C C . ARG A 1 455 ? 18.709 -7.323 -32.202 1.00 88.69 455 ARG A C 1
ATOM 3584 O O . ARG A 1 455 ? 18.744 -7.793 -33.340 1.00 88.69 455 ARG A O 1
ATOM 3591 N N . ARG A 1 456 ? 17.889 -6.349 -31.821 1.00 85.31 456 ARG A N 1
ATOM 3592 C CA . ARG A 1 456 ? 17.031 -5.589 -32.725 1.00 85.31 456 ARG A CA 1
ATOM 3593 C C . ARG A 1 456 ? 17.815 -4.415 -33.289 1.00 85.31 456 ARG A C 1
ATOM 3595 O O . ARG A 1 456 ? 17.577 -4.118 -34.478 1.00 85.31 456 ARG A O 1
#

pLDDT: mean 72.23, std 23.05, range [26.36, 98.44]

InterPro domains:
  IPR018962 Domain of unknown function DUF1995 [PF09353] (312-428)

Organism: NCBI:txid635003

Foldseek 3Di:
DDDDDDDDDDDDDDDDPPPVPPQQFWFWDDLFDDDPDPDPDPPDPAVVVVLCVQLVQDDCVFVNQDDPALLSLLLLLLLLLLCVQVVPQDDPVPCSPPPDDDPPDQRFAEAEAAAQRQCAAQSSDDDPDDRNHNLLRNVVSVLSNLVRDPFAEEEEEAEQVSVVVNVVVVVVVVVVVVVVVVVVVDDDDPPPDDDDDDDDDDDDDDDDDDDDDDDDDDDDDDDDDDPDPPVVVVVVVVVVPPDDDDDDDDDDDDDDDDDDDDDDDDDDDDDDDDDPPPPDVRSYDYWYQQYPDDQDDDPCSLVNSVVSNVVIPDDDPRHQHYEYGQAEDPSSLSSVVVCCVVPNRPHYYYYYNHDYVVDDPSCLRYFHQWHKDKIFIDRDCPPVVPDPCPDPPPPFPTKIWIWIHHPPFFTWIWIDRPPHTHTQDGHHDDSVARPHDDSVRNSVSVSVSVVVVVVD

Radius of gyration: 31.48 Å; chains: 1; bounding box: 78×125×77 Å